Protein 2GD5 (pdb70)

Sequence (555 aa):
PKELVNEWSLKIRKERVVDRQIRDIQREEEKVKRSVKDAAKKGQKDVCIVLAKEIRSRKAVSKLYASKAHNSVLGKNQLAVLRVAGSLQKSTEVKAQSLVKIPEIQATRELSKEKAGIIEAEEIDRILFEIGAAEKPPKELVNEWSLKIRKERVVDRQIRDIQREEEKVKRSVKDAAKKGQKDVCIVLAKEIRSRKAVSKLYASKAHNSVLGKNQLAVLRVAGSLQKSTEVKAQSLVKIPEIQATRELSKEKAGIIAEEIDRILFEITAGALGKAPKELVNEWSLKIRKERVVDRQIRDIQREEEKVKRSVKDAAKKGQKDVCIVLAKEIRSRKAVSKLYASKAHNSVLGKNQLAVLGSLQKSTEVKAQSLVKIPEIQATRELSKEKAGIIAEEIDRILFEITAGAGAAEKPPKELVNEWSLKIRKERVVDRQIRDIQREEEKVKRSVKDAAKKGQKDVCIVLAKEIRSRKAVSKLYASKAHNSVLGKNQLAVLRVAGSLQKSTEVKAQSLVKIPEIQATRELSKEKAGIIEEEEAEEIDRILFEITAGALGKAP

Foldseek 3Di:
DPCVLVVVLVVLVVVVVLVVVLVVLVVVVVVLVVVLVVCVVVPVPVSNVVSVVCCVSVVVNVVSVVLNVLVQLNLVVQVVVPVQQNAGAQDPRVVVCSNCPPPPPNVVCVSQPVPSPNPPPCVVVRSVHVD/DVDDDDFVCVLVVVLVVLVVVVVLVVVLVVLVVVVVVLVVVLVVCVVVPVPVRNVVSVVCVVSVVVNVVSVVLNVLVQLNCVVQVVVCVQQRAGEEDPRVVVCSNCDDPDVSVVCVSCVPVSHHVVDDVQSRCCRRVVRPSHHD/DVVLLVVVLVVLVVVVVLVVVLVVLVVVVVVLVVQLVVCVVVVVVVSNVVSVVCVVSVVLNVLSVVLVVLVQLNCVVQVVVPVAAAAPVRVVNCSNCPNVSCVPVVVVCVVPRHHVVCVVVVVVVSPPNPD/DCVDDFPVRLLVVVLVVLVVVVVLVVVLVVLVVVVVVLVVVLVVCVVVVVVVSNVVSVVCVVSVVVNVVSVLLVVLVQLNLVVQVVVCVQQRQGEADPRVVVCVNLVDDPCVVVCVSVVVPSHNHDVPVVCCVLCRCCSHVVNPGHDVD

Radius of gyration: 33.54 Å; Cα contacts (8 Å, |Δi|>4): 503; chains: 4; bounding box: 44×99×105 Å

GO terms:
  GO:0005770 late endosome (C, IDA)
  GO:0036258 multivesicular body assembly (P, TAS)
  GO:0039702 viral budding via host ESCRT complex (P, TAS)
  GO:0000815 ESCRT III complex (C, TAS)
  GO:0016236 macroautophagy (P, TAS)
  GO:0097352 autophagosome maturation (P, TAS)
  GO:0071985 multivesicular body sorting pathway (P, TAS)
  GO:2000641 regulation of early endosome to late endosome transport (P, IMP)
  GO:0061763 multivesicular body-lysosome fusion (P, IMP)
  GO:0061952 midbody abscission (P, IMP)
  GO:0005515 protein binding (F, IPI)
  GO:0090148 membrane fission (P, IDA)
  GO:0180020 membrane bending activity (F, IDA)
  GO:0005829 cytosol (C, TAS)
  GO:0140678 molecular function inhibitor activity (F, EXP)
  GO:1904930 amphisome membrane (C, IDA)
  GO:0001778 plasma membrane repair (P, IDA)
  GO:0032585 multivesicular body membrane (C, IDA)
  GO:0000421 autophagosome membrane (C, IDA)
  GO:0000776 kinetochore (C, IDA)

Secondary structure (DSSP, 8-state):
---HHHHHHHHHHH--HHHHHHHHHHHHHHHHHHHHHHHHHTT-HHHHHHHHH--HHHHHHHHHHHHHH-------HHHHHHHHTSS----S------STTSSS-----HHHH---SS-----TTTTT---/----PPPTTHHHHHHHHHHH--HHHHHHHHHHHHHHHHHHHHHHHHHTT-HHHHHHHHH--HHHHHHHHHHHHHH-------HHHHHHHHSSS----S-----TT--SSSSTT--HHHH---S-----HHHHHHHHHTSSS---/-HHHHHHHHHHHHH--HHHHHHHHHHHHHHHHHHHHHHHHHTT-HHHHHHHHH--HHHHHHHHHHHHHH-------HHHH--------TT-----STTSHHHH---HHHH---S-----HHHHHHTT-S--/---PPPHHHHHHHHHHHHHH--HHHHHHHHHHHHHHHHHHHHHHHHHTT-HHHHHHHHH--HHHHHHHHHHHHHH-------HHHHHHHHT------S-----TTTSSTGGG---HHHH---SS----S---HHHHHHHHHTTSSS---

Nearest PDB structures (foldseek):
  2gd5-assembly1_B  TM=1.005E+00  e=2.884E-17  Homo sapiens
  3frv-assembly1_A  TM=1.005E+00  e=1.207E-13  Homo sapiens
  2gd5-assembly2_D  TM=9.546E-01  e=5.334E-14  Homo sapiens
  8e00-assembly1_A  TM=4.543E-01  e=8.362E-01  Saccharomyces cerevisiae
  3fd9-assembly1_C  TM=2.539E-01  e=1.187E+00  Pseudomonas aeruginosa UCBPP-PA14

Solvent-accessible surface area: 34934 Å² total

InterPro domains:
  IPR005024 Snf7 family [PF03357] (18-187)
  IPR005024 Snf7 family [PTHR10476] (8-222)

B-factor: mean 59.67, std 14.48, range [20.0, 99.99]

Structure (mmCIF, N/CA/C/O backbone):
data_2GD5
#
_entry.id   2GD5
#
_cell.length_a   33.580
_cell.length_b   72.570
_cell.length_c   89.230
_cell.angle_alpha   68.68
_cell.angle_beta   83.61
_cell.angle_gamma   76.70
#
_symmetry.space_group_name_H-M   'P 1'
#
loop_
_atom_site.group_PDB
_atom_site.id
_atom_site.type_symbol
_atom_site.label_atom_id
_atom_site.label_alt_id
_atom_site.label_comp_id
_atom_site.label_asym_id
_atom_site.label_entity_id
_atom_site.label_seq_id
_atom_site.pdbx_PDB_ins_code
_atom_site.Cartn_x
_atom_site.Cartn_y
_atom_site.Cartn_z
_atom_site.occupancy
_atom_site.B_iso_or_equiv
_atom_site.auth_seq_id
_atom_site.auth_comp_id
_atom_site.auth_asym_id
_atom_site.auth_atom_id
_atom_site.pdbx_PDB_model_num
ATOM 1 N N . PRO A 1 8 ? 24.558 13.269 48.834 1.00 64.19 12 PRO A N 1
ATOM 2 C CA . PRO A 1 8 ? 24.292 11.961 49.460 1.00 64.51 12 PRO A CA 1
ATOM 3 C C . PRO A 1 8 ? 22.958 11.938 50.223 1.00 64.56 12 PRO A C 1
ATOM 4 O O . PRO A 1 8 ? 21.906 12.191 49.629 1.00 64.51 12 PRO A O 1
ATOM 8 N N . LYS A 1 9 ? 23.019 11.610 51.514 1.00 64.56 13 LYS A N 1
ATOM 9 C CA . LYS A 1 9 ? 21.888 11.720 52.434 1.00 64.63 13 LYS A CA 1
ATOM 10 C C . LYS A 1 9 ? 22.303 12.740 53.507 1.00 65.11 13 LYS A C 1
ATOM 11 O O . LYS A 1 9 ? 22.122 12.533 54.727 1.00 64.53 13 LYS A O 1
ATOM 17 N N . GLU A 1 10 ? 22.892 13.835 53.005 1.00 65.29 14 GLU A N 1
ATOM 18 C CA . GLU A 1 10 ? 23.306 14.997 53.794 1.00 65.29 14 GLU A CA 1
ATOM 19 C C . GLU A 1 10 ? 22.371 16.174 53.540 1.00 64.37 14 GLU A C 1
ATOM 20 O O . GLU A 1 10 ? 22.729 17.325 53.785 1.00 64.48 14 GLU A O 1
ATOM 26 N N . LEU A 1 11 ? 21.192 15.877 53.000 1.00 62.92 15 LEU A N 1
ATOM 27 C CA . LEU A 1 11 ? 20.068 16.794 52.979 1.00 61.39 15 LEU A CA 1
ATOM 28 C C . LEU A 1 11 ? 19.876 17.353 54.370 1.00 60.33 15 LEU A C 1
ATOM 29 O O . LEU A 1 11 ? 19.674 18.551 54.570 1.00 59.95 15 LEU A O 1
ATOM 34 N N . VAL A 1 12 ? 19.924 16.451 55.336 1.00 59.45 16 VAL A N 1
ATOM 35 C CA . VAL A 1 12 ? 19.888 16.818 56.735 1.00 58.05 16 VAL A CA 1
ATOM 36 C C . VAL A 1 12 ? 20.824 17.989 57.015 1.00 58.14 16 VAL A C 1
ATOM 37 O O . VAL A 1 12 ? 20.365 19.043 57.430 1.00 58.58 16 VAL A O 1
ATOM 41 N N . ASN A 1 13 ? 22.117 17.842 56.751 1.00 58.15 17 ASN A N 1
ATOM 42 C CA . ASN A 1 13 ? 23.030 18.931 57.064 1.00 58.66 17 ASN A CA 1
ATOM 43 C C . ASN A 1 13 ? 22.653 20.249 56.397 1.00 58.55 17 ASN A C 1
ATOM 44 O O . ASN A 1 13 ? 22.853 21.299 56.987 1.00 59.28 17 ASN A O 1
ATOM 49 N N . GLU A 1 14 ? 22.087 20.198 55.193 1.00 57.73 18 GLU A N 1
ATOM 50 C CA . GLU A 1 14 ? 21.599 21.401 54.517 1.00 57.15 18 GLU A CA 1
ATOM 51 C C . GLU A 1 14 ? 20.376 21.978 55.257 1.00 55.89 18 GLU A C 1
ATOM 52 O O . GLU A 1 14 ? 20.343 23.182 55.585 1.00 56.08 18 GLU A O 1
ATOM 58 N N . TRP A 1 15 ? 19.388 21.128 55.546 1.00 53.90 19 TRP A N 1
ATOM 59 C CA . TRP A 1 15 ? 18.201 21.585 56.262 1.00 51.75 19 TRP A CA 1
ATOM 60 C C . TRP A 1 15 ? 18.530 22.098 57.658 1.00 50.09 19 TRP A C 1
ATOM 61 O O . TRP A 1 15 ? 17.918 23.039 58.130 1.00 50.33 19 TRP A O 1
ATOM 72 N N . SER A 1 16 ? 19.492 21.495 58.327 1.00 48.01 20 SER A N 1
ATOM 73 C CA . SER A 1 16 ? 19.883 22.037 59.602 1.00 46.82 20 SER A CA 1
ATOM 74 C C . SER A 1 16 ? 20.277 23.479 59.398 1.00 45.69 20 SER A C 1
ATOM 75 O O . SER A 1 16 ? 19.758 24.363 60.051 1.00 45.42 20 SER A O 1
ATOM 78 N N . LEU A 1 17 ? 21.174 23.701 58.451 1.00 44.85 21 LEU A N 1
ATOM 79 C CA . LEU A 1 17 ? 21.720 25.010 58.187 1.00 43.95 21 LEU A CA 1
ATOM 80 C C . LEU A 1 17 ? 20.644 26.023 57.872 1.00 42.73 21 LEU A C 1
ATOM 81 O O . LEU A 1 17 ? 20.731 27.168 58.300 1.00 42.42 21 LEU A O 1
ATOM 86 N N . LYS A 1 18 ? 19.642 25.619 57.102 1.00 41.24 22 LYS A N 1
ATOM 87 C CA . LYS A 1 18 ? 18.587 26.548 56.759 1.00 40.02 22 LYS A CA 1
ATOM 88 C C . LYS A 1 18 ? 17.818 26.868 58.043 1.00 39.37 22 LYS A C 1
ATOM 89 O O . LYS A 1 18 ? 17.722 28.021 58.446 1.00 38.02 22 LYS A O 1
ATOM 95 N N . ILE A 1 19 ? 17.313 25.837 58.706 1.00 39.65 23 ILE A N 1
ATOM 96 C CA . ILE A 1 19 ? 16.607 26.022 59.965 1.00 40.60 23 ILE A CA 1
ATOM 97 C C . ILE A 1 19 ? 17.411 26.930 60.873 1.00 42.16 23 ILE A C 1
ATOM 98 O O . ILE A 1 19 ? 16.877 27.938 61.375 1.00 43.39 23 ILE A O 1
ATOM 103 N N . ARG A 1 20 ? 18.684 26.590 61.072 1.00 42.69 24 ARG A N 1
ATOM 104 C CA . ARG A 1 20 ? 19.561 27.379 61.902 1.00 44.16 24 ARG A CA 1
ATOM 105 C C . ARG A 1 20 ? 19.620 28.789 61.348 1.00 44.74 24 ARG A C 1
ATOM 106 O O . ARG A 1 20 ? 19.738 29.740 62.115 1.00 45.25 24 ARG A O 1
ATOM 114 N N . LYS A 1 21 ? 19.525 28.934 60.019 1.00 45.91 25 LYS A N 1
ATOM 115 C CA . LYS A 1 21 ? 19.551 30.258 59.392 1.00 46.32 25 LYS A CA 1
ATOM 116 C C . LYS A 1 21 ? 18.306 31.013 59.800 1.00 45.72 25 LYS A C 1
ATOM 117 O O . LYS A 1 21 ? 18.410 32.122 60.315 1.00 45.42 25 LYS A O 1
ATOM 123 N N . GLU A 1 22 ? 17.142 30.399 59.602 1.00 45.37 26 GLU A N 1
ATOM 124 C CA . GLU A 1 22 ? 15.891 31.025 59.992 1.00 45.80 26 GLU A CA 1
ATOM 125 C C . GLU A 1 22 ? 15.872 31.395 61.472 1.00 45.59 26 GLU A C 1
ATOM 126 O O . GLU A 1 22 ? 15.250 32.401 61.864 1.00 46.37 26 GLU A O 1
ATOM 140 N N . ARG A 1 24 ? 18.501 32.466 63.176 1.00 42.36 28 ARG A N 1
ATOM 141 C CA . ARG A 1 24 ? 19.214 33.741 63.307 1.00 42.26 28 ARG A CA 1
ATOM 142 C C . ARG A 1 24 ? 18.267 34.881 62.984 1.00 39.70 28 ARG A C 1
ATOM 143 O O . ARG A 1 24 ? 18.300 35.895 63.635 1.00 39.51 28 ARG A O 1
ATOM 151 N N . VAL A 1 25 ? 17.421 34.719 61.983 1.00 37.64 29 VAL A N 1
ATOM 152 C CA . VAL A 1 25 ? 16.541 35.790 61.605 1.00 36.90 29 VAL A CA 1
ATOM 153 C C . VAL A 1 25 ? 15.627 36.072 62.791 1.00 36.56 29 VAL A C 1
ATOM 154 O O . VAL A 1 25 ? 15.554 37.207 63.266 1.00 35.32 29 VAL A O 1
ATOM 158 N N . VAL A 1 26 ? 14.940 35.046 63.314 1.00 20.00 30 VAL A N 1
ATOM 159 C CA . VAL A 1 26 ? 14.075 35.178 64.480 1.00 20.00 30 VAL A CA 1
ATOM 160 C C . VAL A 1 26 ? 14.793 35.890 65.621 1.00 20.00 30 VAL A C 1
ATOM 161 O O . VAL A 1 26 ? 14.222 36.817 66.204 1.00 38.20 30 VAL A O 1
ATOM 165 N N . ASP A 1 27 ? 16.006 35.478 65.963 1.00 39.77 31 ASP A N 1
ATOM 166 C CA . ASP A 1 27 ? 16.774 36.229 66.950 1.00 41.50 31 ASP A CA 1
ATOM 167 C C . ASP A 1 27 ? 16.834 37.663 66.562 1.00 41.42 31 ASP A C 1
ATOM 168 O O . ASP A 1 27 ? 16.451 38.485 67.344 1.00 41.22 31 ASP A O 1
ATOM 173 N N . ARG A 1 28 ? 17.272 37.979 65.352 1.00 43.21 32 ARG A N 1
ATOM 174 C CA . ARG A 1 28 ? 17.316 39.391 64.947 1.00 45.70 32 ARG A CA 1
ATOM 175 C C . ARG A 1 28 ? 15.948 40.095 65.118 1.00 45.58 32 ARG A C 1
ATOM 176 O O . ARG A 1 28 ? 15.874 41.161 65.755 1.00 45.86 32 ARG A O 1
ATOM 184 N N . GLN A 1 29 ? 14.878 39.502 64.587 1.00 44.82 33 GLN A N 1
ATOM 185 C CA . GLN A 1 29 ? 13.561 40.114 64.708 1.00 44.52 33 GLN A CA 1
ATOM 186 C C . GLN A 1 29 ? 13.300 40.430 66.144 1.00 44.52 33 GLN A C 1
ATOM 187 O O . GLN A 1 29 ? 12.976 41.576 66.452 1.00 45.43 33 GLN A O 1
ATOM 193 N N . ILE A 1 30 ? 13.489 39.455 67.034 1.00 44.26 34 ILE A N 1
ATOM 194 C CA . ILE A 1 30 ? 13.190 39.699 68.442 1.00 44.90 34 ILE A CA 1
ATOM 195 C C . ILE A 1 30 ? 14.113 40.751 69.012 1.00 45.85 34 ILE A C 1
ATOM 196 O O . ILE A 1 30 ? 13.691 41.541 69.810 1.00 46.27 34 ILE A O 1
ATOM 201 N N . ARG A 1 31 ? 15.369 40.798 68.592 1.00 48.13 35 ARG A N 1
ATOM 202 C CA . ARG A 1 31 ? 16.296 41.809 69.147 1.00 49.78 35 ARG A CA 1
ATOM 203 C C . ARG A 1 31 ? 15.864 43.226 68.764 1.00 49.19 35 ARG A C 1
ATOM 204 O O . ARG A 1 31 ? 16.026 44.162 69.555 1.00 49.02 35 ARG A O 1
ATOM 212 N N . ASP A 1 32 ? 15.298 43.362 67.566 1.00 48.58 36 ASP A N 1
ATOM 213 C CA . ASP A 1 32 ? 14.804 44.635 67.110 1.00 48.56 36 ASP A CA 1
ATOM 214 C C . ASP A 1 32 ? 13.556 45.091 67.855 1.00 47.99 36 ASP A C 1
ATOM 215 O O . ASP A 1 32 ? 13.527 46.214 68.372 1.00 47.41 36 ASP A O 1
ATOM 220 N N . ILE A 1 33 ? 12.533 44.237 67.928 1.00 47.27 37 ILE A N 1
ATOM 221 C CA . ILE A 1 33 ? 11.312 44.626 68.642 1.00 47.31 37 ILE A CA 1
ATOM 222 C C . ILE A 1 33 ? 11.612 45.070 70.066 1.00 48.58 37 ILE A C 1
ATOM 223 O O . ILE A 1 33 ? 11.136 46.100 70.525 1.00 49.40 37 ILE A O 1
ATOM 228 N N . GLN A 1 34 ? 12.403 44.291 70.771 1.00 49.39 38 GLN A N 1
ATOM 229 C CA . GLN A 1 34 ? 12.749 44.639 72.115 1.00 50.75 38 GLN A CA 1
ATOM 230 C C . GLN A 1 34 ? 13.439 46.012 72.199 1.00 51.42 38 GLN A C 1
ATOM 231 O O . GLN A 1 34 ? 13.241 46.779 73.154 1.00 50.94 38 GLN A O 1
ATOM 237 N N . ARG A 1 35 ? 14.231 46.343 71.188 1.00 52.76 39 ARG A N 1
ATOM 238 C CA . ARG A 1 35 ? 14.969 47.599 71.221 1.00 54.31 39 ARG A CA 1
ATOM 239 C C . ARG A 1 35 ? 13.970 48.734 71.058 1.00 54.36 39 ARG A C 1
ATOM 240 O O . ARG A 1 35 ? 14.144 49.827 71.583 1.00 53.03 39 ARG A O 1
ATOM 248 N N . GLU A 1 36 ? 12.896 48.418 70.343 1.00 55.99 40 GLU A N 1
ATOM 249 C CA . GLU A 1 36 ? 11.803 49.335 70.106 1.00 57.30 40 GLU A CA 1
ATOM 250 C C . GLU A 1 36 ? 11.034 49.515 71.393 1.00 58.06 40 GLU A C 1
ATOM 251 O O . GLU A 1 36 ? 10.706 50.638 71.762 1.00 59.20 40 GLU A O 1
ATOM 257 N N . GLU A 1 37 ? 10.771 48.425 72.103 1.00 58.70 41 GLU A N 1
ATOM 258 C CA . GLU A 1 37 ? 10.006 48.523 73.341 1.00 59.09 41 GLU A CA 1
ATOM 259 C C . GLU A 1 37 ? 10.724 49.411 74.323 1.00 59.60 41 GLU A C 1
ATOM 260 O O . GLU A 1 37 ? 10.083 50.165 75.032 1.00 60.02 41 GLU A O 1
ATOM 266 N N . GLU A 1 38 ? 12.056 49.354 74.324 1.00 60.40 42 GLU A N 1
ATOM 267 C CA . GLU A 1 38 ? 12.877 50.267 75.128 1.00 61.48 42 GLU A CA 1
ATOM 268 C C . GLU A 1 38 ? 12.315 51.686 75.026 1.00 60.23 42 GLU A C 1
ATOM 269 O O . GLU A 1 38 ? 11.939 52.279 76.030 1.00 60.22 42 GLU A O 1
ATOM 275 N N . LYS A 1 39 ? 12.222 52.182 73.794 1.00 59.39 43 LYS A N 1
ATOM 276 C CA . LYS A 1 39 ? 11.879 53.566 73.469 1.00 58.41 43 LYS A CA 1
ATOM 277 C C . LYS A 1 39 ? 10.439 53.890 73.807 1.00 57.23 43 LYS A C 1
ATOM 278 O O . LYS A 1 39 ? 10.138 54.882 74.480 1.00 56.43 43 LYS A O 1
ATOM 284 N N . VAL A 1 40 ? 9.546 53.041 73.322 1.00 56.22 44 VAL A N 1
ATOM 285 C CA . VAL A 1 40 ? 8.131 53.183 73.609 1.00 55.45 44 VAL A CA 1
ATOM 286 C C . VAL A 1 40 ? 7.898 53.331 75.095 1.00 55.18 44 VAL A C 1
ATOM 287 O O . VAL A 1 40 ? 7.144 54.182 75.502 1.00 54.91 44 VAL A O 1
ATOM 291 N N . LYS A 1 41 ? 8.565 52.512 75.902 1.00 55.78 45 LYS A N 1
ATOM 292 C CA . LYS A 1 41 ? 8.476 52.604 77.372 1.00 55.80 45 LYS A CA 1
ATOM 293 C C . LYS A 1 41 ? 8.828 53.991 77.939 1.00 55.66 45 LYS A C 1
ATOM 294 O O . LYS A 1 41 ? 8.188 54.440 78.899 1.00 55.52 45 LYS A O 1
ATOM 300 N N . ARG A 1 42 ? 9.813 54.668 77.319 1.00 55.67 46 ARG A N 1
ATOM 301 C CA . ARG A 1 42 ? 10.218 56.043 77.692 1.00 55.54 46 ARG A CA 1
ATOM 302 C C . ARG A 1 42 ? 9.160 57.022 77.255 1.00 53.99 46 ARG A C 1
ATOM 303 O O . ARG A 1 42 ? 8.832 57.946 77.973 1.00 54.01 46 ARG A O 1
ATOM 311 N N . SER A 1 43 ? 8.632 56.819 76.059 1.00 52.82 47 SER A N 1
ATOM 312 C CA . SER A 1 43 ? 7.544 57.653 75.584 1.00 52.28 47 SER A CA 1
ATOM 313 C C . SER A 1 43 ? 6.359 57.619 76.558 1.00 51.41 47 SER A C 1
ATOM 314 O O . SER A 1 43 ? 5.790 58.670 76.904 1.00 50.82 47 SER A O 1
ATOM 317 N N . VAL A 1 44 ? 6.011 56.409 76.990 1.00 50.50 48 VAL A N 1
ATOM 318 C CA . VAL A 1 44 ? 4.917 56.186 77.912 1.00 50.13 48 VAL A CA 1
ATOM 319 C C . VAL A 1 44 ? 5.158 56.918 79.225 1.00 50.43 48 VAL A C 1
ATOM 320 O O . VAL A 1 44 ? 4.206 57.432 79.851 1.00 49.53 48 VAL A O 1
ATOM 324 N N . LYS A 1 45 ? 6.428 56.988 79.624 1.00 50.49 49 LYS A N 1
ATOM 325 C CA . LYS A 1 45 ? 6.769 57.691 80.845 1.00 51.03 49 LYS A CA 1
ATOM 326 C C . LYS A 1 45 ? 6.544 59.185 80.711 1.00 51.76 49 LYS A C 1
ATOM 327 O O . LYS A 1 45 ? 5.829 59.773 81.519 1.00 52.15 49 LYS A O 1
ATOM 333 N N . ASP A 1 46 ? 7.134 59.794 79.682 1.00 52.61 50 ASP A N 1
ATOM 334 C CA . ASP A 1 46 ? 6.952 61.222 79.416 1.00 52.91 50 ASP A CA 1
ATOM 335 C C . ASP A 1 46 ? 5.498 61.545 79.279 1.00 51.91 50 ASP A C 1
ATOM 336 O O . ASP A 1 46 ? 5.014 62.448 79.952 1.00 51.84 50 ASP A O 1
ATOM 341 N N . ALA A 1 47 ? 4.804 60.810 78.409 1.00 51.03 51 ALA A N 1
ATOM 342 C CA . ALA A 1 47 ? 3.383 61.056 78.164 1.00 50.92 51 ALA A CA 1
ATOM 343 C C . ALA A 1 47 ? 2.609 61.059 79.459 1.00 50.65 51 ALA A C 1
ATOM 344 O O . ALA A 1 47 ? 1.792 61.953 79.684 1.00 50.91 51 ALA A O 1
ATOM 346 N N . ALA A 1 48 ? 2.875 60.079 80.319 1.00 50.17 52 ALA A N 1
ATOM 347 C CA . ALA A 1 48 ? 2.277 60.081 81.649 1.00 49.93 52 ALA A CA 1
ATOM 348 C C . ALA A 1 48 ? 2.620 61.308 82.501 1.00 50.01 52 ALA A C 1
ATOM 349 O O . ALA A 1 48 ? 1.732 61.901 83.122 1.00 50.09 52 ALA A O 1
ATOM 351 N N . LYS A 1 49 ? 3.886 61.706 82.529 1.00 50.21 53 LYS A N 1
ATOM 352 C CA . LYS A 1 49 ? 4.261 62.892 83.298 1.00 51.06 53 LYS A CA 1
ATOM 353 C C . LYS A 1 49 ? 3.567 64.132 82.813 1.00 50.62 53 LYS A C 1
ATOM 354 O O . LYS A 1 49 ? 3.193 64.960 83.619 1.00 50.93 53 LYS A O 1
ATOM 360 N N . LYS A 1 50 ? 3.384 64.262 81.502 1.00 50.51 54 LYS A N 1
ATOM 361 C CA . LYS A 1 50 ? 2.743 65.463 80.971 1.00 50.03 54 LYS A CA 1
ATOM 362 C C . LYS A 1 50 ? 1.240 65.291 80.978 1.00 49.63 54 LYS A C 1
ATOM 363 O O . LYS A 1 50 ? 0.512 66.132 80.464 1.00 50.06 54 LYS A O 1
ATOM 369 N N . GLY A 1 51 ? 0.788 64.184 81.550 1.00 48.84 55 GLY A N 1
ATOM 370 C CA . GLY A 1 51 ? -0.630 63.951 81.757 1.00 48.20 55 GLY A CA 1
ATOM 371 C C . GLY A 1 51 ? -1.453 63.555 80.545 1.00 48.00 55 GLY A C 1
ATOM 372 O O . GLY A 1 51 ? -2.691 63.519 80.637 1.00 48.25 55 GLY A O 1
ATOM 373 N N . GLN A 1 52 ? -0.792 63.263 79.418 1.00 46.96 56 GLN A N 1
ATOM 374 C CA . GLN A 1 52 ? -1.499 62.922 78.180 1.00 46.21 56 GLN A CA 1
ATOM 375 C C . GLN A 1 52 ? -2.047 61.504 78.272 1.00 45.85 56 GLN A C 1
ATOM 376 O O . GLN A 1 52 ? -1.426 60.554 77.799 1.00 46.62 56 GLN A O 1
ATOM 382 N N . LYS A 1 53 ? -3.217 61.344 78.862 1.00 45.06 57 LYS A N 1
ATOM 383 C CA . LYS A 1 53 ? -3.764 60.013 79.050 1.00 44.95 57 LYS A CA 1
ATOM 384 C C . LYS A 1 53 ? -3.802 59.219 77.758 1.00 44.34 57 LYS A C 1
ATOM 385 O O . LYS A 1 53 ? -3.401 58.074 77.718 1.00 44.44 57 LYS A O 1
ATOM 391 N N . ASP A 1 54 ? -4.276 59.847 76.694 1.00 44.53 58 ASP A N 1
ATOM 392 C CA . ASP A 1 54 ? -4.517 59.161 75.425 1.00 43.81 58 ASP A CA 1
ATOM 393 C C . ASP A 1 54 ? -3.280 58.682 74.692 1.00 42.69 58 ASP A C 1
ATOM 394 O O . ASP A 1 54 ? -3.318 57.620 74.057 1.00 42.87 58 ASP A O 1
ATOM 399 N N . VAL A 1 55 ? -2.200 59.452 74.775 1.00 40.79 59 VAL A N 1
ATOM 400 C CA . VAL A 1 55 ? -0.942 59.003 74.230 1.00 39.71 59 VAL A CA 1
ATOM 401 C C . VAL A 1 55 ? -0.534 57.776 74.990 1.00 38.61 59 VAL A C 1
ATOM 402 O O . VAL A 1 55 ? -0.044 56.834 74.417 1.00 38.58 59 VAL A O 1
ATOM 406 N N . CYS A 1 56 ? -0.763 57.764 76.287 1.00 37.90 60 CYS A N 1
ATOM 407 C CA . CYS A 1 56 ? -0.367 56.596 77.054 1.00 37.54 60 CYS A CA 1
ATOM 408 C C . CYS A 1 56 ? -1.135 55.381 76.574 1.00 37.47 60 CYS A C 1
ATOM 409 O O . CYS A 1 56 ? -0.517 54.406 76.132 1.00 38.54 60 CYS A O 1
ATOM 412 N N . ILE A 1 57 ? -2.468 55.437 76.626 1.00 37.07 61 ILE A N 1
ATOM 413 C CA . ILE A 1 57 ? -3.297 54.291 76.282 1.00 36.70 61 ILE A CA 1
ATOM 414 C C . ILE A 1 57 ? -2.845 53.708 74.958 1.00 37.21 61 ILE A C 1
ATOM 415 O O . ILE A 1 57 ? -2.529 52.516 74.869 1.00 37.17 61 ILE A O 1
ATOM 420 N N . VAL A 1 58 ? -2.753 54.560 73.940 1.00 37.59 62 VAL A N 1
ATOM 421 C CA . VAL A 1 58 ? -2.269 54.110 72.638 1.00 37.20 62 VAL A CA 1
ATOM 422 C C . VAL A 1 58 ? -0.948 53.409 72.802 1.00 36.31 62 VAL A C 1
ATOM 423 O O . VAL A 1 58 ? -0.908 52.212 72.594 1.00 37.75 62 VAL A O 1
ATOM 427 N N . LEU A 1 59 ? 0.109 54.101 73.218 1.00 35.25 63 LEU A N 1
ATOM 428 C CA . LEU A 1 59 ? 1.413 53.440 73.399 1.00 34.65 63 LEU A CA 1
ATOM 429 C C . LEU A 1 59 ? 1.277 52.121 74.153 1.00 35.59 63 LEU A C 1
ATOM 430 O O . LEU A 1 59 ? 1.742 51.070 73.692 1.00 34.63 63 LEU A O 1
ATOM 435 N N . ALA A 1 60 ? 0.612 52.142 75.298 1.00 36.58 64 ALA A N 1
ATOM 436 C CA . ALA A 1 60 ? 0.474 50.888 76.005 1.00 38.36 64 ALA A CA 1
ATOM 437 C C . ALA A 1 60 ? 0.107 49.822 74.996 1.00 39.86 64 ALA A C 1
ATOM 438 O O . ALA A 1 60 ? 0.768 48.802 74.935 1.00 41.19 64 ALA A O 1
ATOM 440 N N . LYS A 1 61 ? -0.917 50.070 74.175 1.00 41.14 65 LYS A N 1
ATOM 441 C CA . LYS A 1 61 ? -1.370 49.075 73.209 1.00 41.59 65 LYS A CA 1
ATOM 442 C C . LYS A 1 61 ? -0.220 48.687 72.312 1.00 41.83 65 LYS A C 1
ATOM 443 O O . LYS A 1 61 ? -0.042 47.520 71.964 1.00 41.79 65 LYS A O 1
ATOM 449 N N . GLU A 1 62 ? 0.587 49.663 71.962 1.00 42.01 66 GLU A N 1
ATOM 450 C CA . GLU A 1 62 ? 1.761 49.383 71.177 1.00 44.03 66 GLU A CA 1
ATOM 451 C C . GLU A 1 62 ? 2.590 48.276 71.849 1.00 44.08 66 GLU A C 1
ATOM 452 O O . GLU A 1 62 ? 3.042 47.339 71.201 1.00 43.86 66 GLU A O 1
ATOM 466 N N . ILE A 1 64 ? 1.581 45.984 74.287 1.00 45.23 68 ILE A N 1
ATOM 467 C CA . ILE A 1 64 ? 0.957 44.651 74.207 1.00 47.53 68 ILE A CA 1
ATOM 468 C C . ILE A 1 64 ? 1.286 44.028 72.835 1.00 48.10 68 ILE A C 1
ATOM 469 O O . ILE A 1 64 ? 1.725 42.888 72.741 1.00 48.09 68 ILE A O 1
ATOM 474 N N . ARG A 1 65 ? 1.086 44.807 71.775 1.00 49.10 69 ARG A N 1
ATOM 475 C CA . ARG A 1 65 ? 1.332 44.328 70.438 1.00 49.79 69 ARG A CA 1
ATOM 476 C C . ARG A 1 65 ? 2.772 43.873 70.360 1.00 48.52 69 ARG A C 1
ATOM 477 O O . ARG A 1 65 ? 3.039 42.811 69.832 1.00 48.92 69 ARG A O 1
ATOM 485 N N . SER A 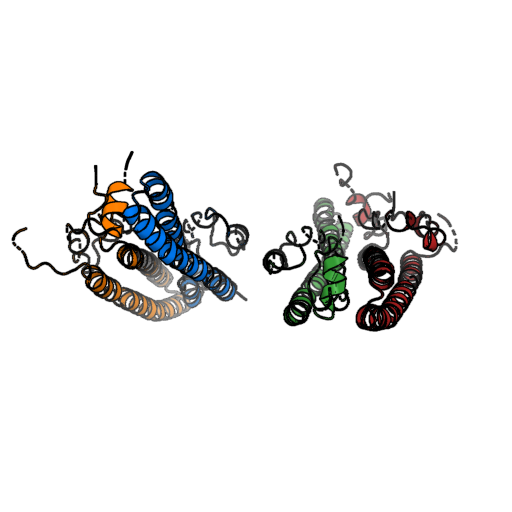1 66 ? 3.694 44.662 70.887 1.00 47.14 70 SER A N 1
ATOM 486 C CA . SER A 1 66 ? 5.075 44.237 70.950 1.00 47.21 70 SER A CA 1
ATOM 487 C C . SER A 1 66 ? 5.227 42.853 71.597 1.00 47.34 70 SER A C 1
ATOM 488 O O . SER A 1 66 ? 5.707 41.899 70.954 1.00 46.81 70 SER A O 1
ATOM 491 N N . ARG A 1 67 ? 4.824 42.749 72.870 1.00 46.75 71 ARG A N 1
ATOM 492 C CA . ARG A 1 67 ? 5.004 41.516 73.620 1.00 46.08 71 ARG A CA 1
ATOM 493 C C . ARG A 1 67 ? 4.419 40.338 72.862 1.00 44.69 71 ARG A C 1
ATOM 494 O O . ARG A 1 67 ? 5.125 39.341 72.618 1.00 44.71 71 ARG A O 1
ATOM 502 N N . LYS A 1 68 ? 3.166 40.462 72.438 1.00 42.42 72 LYS A N 1
ATOM 503 C CA . LYS A 1 68 ? 2.596 39.401 71.655 1.00 42.01 72 LYS A CA 1
ATOM 504 C C . LYS A 1 68 ? 3.461 39.060 70.450 1.00 41.83 72 LYS A C 1
ATOM 505 O O . LYS A 1 68 ? 3.615 37.908 70.122 1.00 41.87 72 LYS A O 1
ATOM 511 N N . ALA A 1 69 ? 4.051 40.051 69.804 1.00 42.01 73 ALA A N 1
ATOM 512 C CA . ALA A 1 69 ? 4.839 39.761 68.617 1.00 42.11 73 ALA A CA 1
ATOM 513 C C . ALA A 1 69 ? 6.056 38.924 68.980 1.00 42.68 73 ALA A C 1
ATOM 514 O O . ALA A 1 69 ? 6.400 37.944 68.280 1.00 42.93 73 ALA A O 1
ATOM 516 N N . VAL A 1 70 ? 6.708 39.305 70.074 1.00 42.37 74 VAL A N 1
ATOM 517 C CA . VAL A 1 70 ? 7.916 38.642 70.449 1.00 42.27 74 VAL A CA 1
ATOM 518 C C . VAL A 1 70 ? 7.561 37.215 70.801 1.00 44.44 74 VAL A C 1
ATOM 519 O O . VAL A 1 70 ? 8.256 36.298 70.387 1.00 45.70 74 VAL A O 1
ATOM 523 N N . SER A 1 71 ? 6.474 37.041 71.554 1.00 45.19 75 SER A N 1
ATOM 524 C CA . SER A 1 71 ? 6.044 35.745 72.047 1.00 45.51 75 SER A CA 1
ATOM 525 C C . SER A 1 71 ? 5.899 34.819 70.864 1.00 45.49 75 SER A C 1
ATOM 526 O O . SER A 1 71 ? 6.653 33.856 70.728 1.00 46.38 75 SER A O 1
ATOM 529 N N . LYS A 1 72 ? 4.970 35.124 69.973 1.00 45.44 76 LYS A N 1
ATOM 530 C CA . LYS A 1 72 ? 4.892 34.385 68.723 1.00 46.06 76 LYS A CA 1
ATOM 531 C C . LYS A 1 72 ? 6.277 34.119 68.065 1.00 45.30 76 LYS A C 1
ATOM 532 O O . LYS A 1 72 ? 6.482 33.034 67.505 1.00 45.85 76 LYS A O 1
ATOM 538 N N . LEU A 1 73 ? 7.223 35.062 68.135 1.00 42.85 77 LEU A N 1
ATOM 539 C CA . LEU A 1 73 ? 8.575 34.732 67.640 1.00 41.08 77 LEU A CA 1
ATOM 540 C C . LEU A 1 73 ? 9.236 33.561 68.392 1.00 41.04 77 LEU A C 1
ATOM 541 O O . LEU A 1 73 ? 9.578 32.527 67.785 1.00 41.23 77 LEU A O 1
ATOM 546 N N . TYR A 1 74 ? 9.384 33.698 69.704 1.00 39.99 78 TYR A N 1
ATOM 547 C CA . TYR A 1 74 ? 9.935 32.622 70.482 1.00 38.72 78 TYR A CA 1
ATOM 548 C C . TYR A 1 74 ? 9.154 31.367 70.221 1.00 41.43 78 TYR A C 1
ATOM 549 O O . TYR A 1 74 ? 9.751 30.299 70.114 1.00 43.23 78 TYR A O 1
ATOM 558 N N . ALA A 1 75 ? 7.828 31.450 70.092 1.00 43.19 79 ALA A N 1
ATOM 559 C CA . ALA A 1 75 ? 7.111 30.226 69.721 1.00 44.14 79 ALA A CA 1
ATOM 560 C C . ALA A 1 75 ? 7.872 29.591 68.532 1.00 44.82 79 ALA A C 1
ATOM 561 O O . ALA A 1 75 ? 8.378 28.478 68.633 1.00 45.25 79 ALA A O 1
ATOM 563 N N . SER A 1 76 ? 7.998 30.342 67.441 1.00 45.18 80 SER A N 1
ATOM 564 C CA . SER A 1 76 ? 8.693 29.900 66.260 1.00 45.38 80 SER A CA 1
ATOM 565 C C . SER A 1 76 ? 10.074 29.329 66.577 1.00 46.04 80 SER A C 1
ATOM 566 O O . SER A 1 76 ? 10.422 28.237 66.111 1.00 45.48 80 SER A O 1
ATOM 569 N N . LYS A 1 77 ? 10.868 30.046 67.367 1.00 46.25 81 LYS A N 1
ATOM 570 C CA . LYS A 1 77 ? 12.214 29.569 67.605 1.00 46.82 81 LYS A CA 1
ATOM 571 C C . LYS A 1 77 ? 12.080 28.175 68.126 1.00 48.57 81 LYS A C 1
ATOM 572 O O . LYS A 1 77 ? 12.771 27.292 67.635 1.00 50.52 81 LYS A O 1
ATOM 578 N N . ALA A 1 78 ? 11.189 27.960 69.096 1.00 49.28 82 ALA A N 1
ATOM 579 C CA . ALA A 1 78 ? 10.950 26.619 69.649 1.00 49.27 82 ALA A CA 1
ATOM 580 C C . ALA A 1 78 ? 10.543 25.609 68.582 1.00 49.74 82 ALA A C 1
ATOM 581 O O . ALA A 1 78 ? 11.178 24.555 68.461 1.00 50.16 82 ALA A O 1
ATOM 583 N N . HIS A 1 79 ? 9.507 25.913 67.799 1.00 50.03 83 HIS A N 1
ATOM 584 C CA . HIS A 1 79 ? 9.114 25.005 66.724 1.00 50.95 83 HIS A CA 1
ATOM 585 C C . HIS A 1 79 ? 10.334 24.654 65.856 1.00 50.84 83 HIS A C 1
ATOM 586 O O . HIS A 1 79 ? 10.530 23.509 65.492 1.00 51.19 83 HIS A O 1
ATOM 601 N N . ASN A 1 81 ? 13.512 24.745 66.747 1.00 49.97 85 ASN A N 1
ATOM 602 C CA . ASN A 1 81 ? 14.421 23.931 67.501 1.00 49.77 85 ASN A CA 1
ATOM 603 C C . ASN A 1 81 ? 13.916 22.528 67.513 1.00 49.47 85 ASN A C 1
ATOM 604 O O . ASN A 1 81 ? 14.679 21.573 67.440 1.00 50.10 85 ASN A O 1
ATOM 609 N N . SER A 1 82 ? 12.607 22.391 67.583 1.00 48.82 86 SER A N 1
ATOM 610 C CA . SER A 1 82 ? 12.013 21.071 67.546 1.00 48.27 86 SER A CA 1
ATOM 611 C C . SER A 1 82 ? 12.484 20.379 66.263 1.00 47.66 86 SER A C 1
ATOM 612 O O . SER A 1 82 ? 12.977 19.249 66.303 1.00 48.61 86 SER A O 1
ATOM 615 N N . VAL A 1 83 ? 12.399 21.081 65.137 1.00 46.39 87 VAL A N 1
ATOM 616 C CA . VAL A 1 83 ? 12.862 20.535 63.867 1.00 44.93 87 VAL A CA 1
ATOM 617 C C . VAL A 1 83 ? 14.349 20.199 63.840 1.00 43.78 87 VAL A C 1
ATOM 618 O O . VAL A 1 83 ? 14.723 19.162 63.330 1.00 43.37 87 VAL A O 1
ATOM 622 N N . LEU A 1 84 ? 15.193 21.071 64.376 1.00 42.77 88 LEU A N 1
ATOM 623 C CA . LEU A 1 84 ? 16.609 20.796 64.413 1.00 42.29 88 LEU A CA 1
ATOM 624 C C . LEU A 1 84 ? 16.874 19.491 65.128 1.00 43.19 88 LEU A C 1
ATOM 625 O O . LEU A 1 84 ? 17.557 18.637 64.607 1.00 42.31 88 LEU A O 1
ATOM 638 N N . GLY A 1 86 ? 14.787 16.894 65.723 1.00 45.47 90 GLY A N 1
ATOM 639 C CA . GLY A 1 86 ? 14.400 15.877 64.739 1.00 44.21 90 GLY A CA 1
ATOM 640 C C . GLY A 1 86 ? 15.488 15.613 63.716 1.00 43.62 90 GLY A C 1
ATOM 641 O O . GLY A 1 86 ? 15.801 14.457 63.460 1.00 43.69 90 GLY A O 1
ATOM 650 N N . LYS A 1 88 ? 18.737 16.143 64.098 1.00 45.84 92 LYS A N 1
ATOM 651 C CA . LYS A 1 88 ? 19.724 15.431 64.883 1.00 46.97 92 LYS A CA 1
ATOM 652 C C . LYS A 1 88 ? 19.351 13.947 64.924 1.00 47.65 92 LYS A C 1
ATOM 653 O O . LYS A 1 88 ? 20.170 13.071 64.584 1.00 47.89 92 LYS A O 1
ATOM 659 N N . ASN A 1 89 ? 18.107 13.671 65.293 1.00 47.97 93 ASN A N 1
ATOM 660 C CA . ASN A 1 89 ? 17.647 12.304 65.393 1.00 49.15 93 ASN A CA 1
ATOM 661 C C . ASN A 1 89 ? 17.765 11.582 64.079 1.00 49.60 93 ASN A C 1
ATOM 662 O O . ASN A 1 89 ? 18.184 10.423 64.065 1.00 49.89 93 ASN A O 1
ATOM 667 N N . GLN A 1 90 ? 17.413 12.254 62.976 1.00 50.25 94 GLN A N 1
ATOM 668 C CA . GLN A 1 90 ? 17.515 11.614 61.661 1.00 50.31 94 GLN A CA 1
ATOM 669 C C . GLN A 1 90 ? 18.893 11.020 61.446 1.00 51.37 94 GLN A C 1
ATOM 670 O O . GLN A 1 90 ? 19.004 9.861 61.073 1.00 51.36 94 GLN A O 1
ATOM 676 N N . LEU A 1 91 ? 19.943 11.790 61.719 1.00 52.85 95 LEU A N 1
ATOM 677 C CA . LEU A 1 91 ? 21.291 11.261 61.573 1.00 54.43 95 LEU A CA 1
ATOM 678 C C . LEU A 1 91 ? 21.349 9.882 62.222 1.00 56.55 95 LEU A C 1
ATOM 679 O O . LEU A 1 91 ? 21.882 8.934 61.617 1.00 57.06 95 LEU A O 1
ATOM 684 N N . ALA A 1 92 ? 20.775 9.770 63.432 1.00 58.11 96 ALA A N 1
ATOM 685 C CA . ALA A 1 92 ? 20.807 8.516 64.208 1.00 59.16 96 ALA A CA 1
ATOM 686 C C . ALA A 1 92 ? 20.042 7.385 63.526 1.00 60.00 96 ALA A C 1
ATOM 687 O O . ALA A 1 92 ? 20.597 6.312 63.287 1.00 59.65 96 ALA A O 1
ATOM 689 N N . VAL A 1 93 ? 18.777 7.633 63.203 1.00 61.42 97 VAL A N 1
ATOM 690 C CA . VAL A 1 93 ? 17.965 6.667 62.480 1.00 63.49 97 VAL A CA 1
ATOM 691 C C . VAL A 1 93 ? 18.715 6.161 61.260 1.00 65.59 97 VAL A C 1
ATOM 692 O O . VAL A 1 93 ? 18.413 5.077 60.740 1.00 66.27 97 VAL A O 1
ATOM 696 N N . LEU A 1 94 ? 19.710 6.942 60.822 1.00 67.87 98 LEU A N 1
ATOM 697 C CA . LEU A 1 94 ? 20.610 6.550 59.718 1.00 69.50 98 LEU A CA 1
ATOM 698 C C . LEU A 1 94 ? 21.843 5.787 60.197 1.00 70.45 98 LEU A C 1
ATOM 699 O O . LEU A 1 94 ? 22.090 4.669 59.747 1.00 70.12 98 LEU A O 1
ATOM 704 N N . ARG A 1 95 ? 22.606 6.412 61.096 1.00 72.02 99 ARG A N 1
ATOM 705 C CA . ARG A 1 95 ? 23.783 5.798 61.708 1.00 74.28 99 ARG A CA 1
ATOM 706 C C . ARG A 1 95 ? 23.457 4.361 62.134 1.00 75.37 99 ARG A C 1
ATOM 707 O O . ARG A 1 95 ? 24.328 3.477 62.130 1.00 75.66 99 ARG A O 1
ATOM 715 N N . VAL A 1 96 ? 22.182 4.146 62.471 1.00 76.62 100 VAL A N 1
ATOM 716 C CA . VAL A 1 96 ? 21.630 2.824 62.792 1.00 77.15 100 VAL A CA 1
ATOM 717 C C . VAL A 1 96 ? 21.426 2.010 61.508 1.00 77.09 100 VAL A C 1
ATOM 718 O O . VAL A 1 96 ? 22.279 1.193 61.141 1.00 76.94 100 VAL A O 1
ATOM 722 N N . ALA A 1 97 ? 20.304 2.255 60.835 1.00 77.22 101 ALA A N 1
ATOM 723 C CA . ALA A 1 97 ? 19.950 1.523 59.635 1.00 77.75 101 ALA A CA 1
ATOM 724 C C . ALA A 1 97 ? 20.524 2.206 58.400 1.00 78.13 101 ALA A C 1
ATOM 725 O O . ALA A 1 97 ? 21.616 1.845 57.939 1.00 78.54 101 ALA A O 1
ATOM 727 N N . GLY A 1 98 ? 19.799 3.196 57.873 1.00 78.05 102 GLY A N 1
ATOM 728 C CA . GLY A 1 98 ? 20.184 3.859 56.626 1.00 77.82 102 GLY A CA 1
ATOM 729 C C . GLY A 1 98 ? 18.994 4.315 55.795 1.00 77.71 102 GLY A C 1
ATOM 730 O O . GLY A 1 98 ? 19.054 4.359 54.559 1.00 77.65 102 GLY A O 1
ATOM 731 N N . SER A 1 99 ? 17.910 4.645 56.491 1.00 77.37 103 SER A N 1
ATOM 732 C CA . SER A 1 99 ? 16.720 5.238 55.893 1.00 76.83 103 SER A CA 1
ATOM 733 C C . SER A 1 99 ? 16.237 6.390 56.795 1.00 76.45 103 SER A C 1
ATOM 734 O O . SER A 1 99 ? 16.722 6.570 57.926 1.00 76.50 103 SER A O 1
ATOM 737 N N . LEU A 1 100 ? 15.299 7.180 56.288 1.00 75.21 104 LEU A N 1
ATOM 738 C CA . LEU A 1 100 ? 14.675 8.191 57.101 1.00 74.25 104 LEU A CA 1
ATOM 739 C C . LEU A 1 100 ? 13.343 7.622 57.547 1.00 73.85 104 LEU A C 1
ATOM 740 O O . LEU A 1 100 ? 12.833 6.687 56.948 1.00 73.52 104 LEU A O 1
ATOM 745 N N . GLN A 1 101 ? 12.799 8.148 58.628 1.00 73.81 105 GLN A N 1
ATOM 746 C CA . GLN A 1 101 ? 11.530 7.656 59.127 1.00 74.21 105 GLN A CA 1
ATOM 747 C C . GLN A 1 101 ? 10.563 8.798 59.293 1.00 74.08 105 GLN A C 1
ATOM 748 O O . GLN A 1 101 ? 10.870 9.805 59.937 1.00 73.45 105 GLN A O 1
ATOM 754 N N . LYS A 1 102 ? 9.372 8.629 58.745 1.00 74.39 106 LYS A N 1
ATOM 755 C CA . LYS A 1 102 ? 8.390 9.682 58.862 1.00 75.32 106 LYS A CA 1
ATOM 756 C C . LYS A 1 102 ? 8.177 10.053 60.342 1.00 74.98 106 LYS A C 1
ATOM 757 O O . LYS A 1 102 ? 7.362 9.456 61.043 1.00 75.43 106 LYS A O 1
ATOM 763 N N . SER A 1 103 ? 8.972 11.013 60.808 1.00 74.44 107 SER A N 1
ATOM 764 C CA . SER A 1 103 ? 8.847 11.537 62.152 1.00 74.28 107 SER A CA 1
ATOM 765 C C . SER A 1 103 ? 7.562 12.337 62.278 1.00 74.35 107 SER A C 1
ATOM 766 O O . SER A 1 103 ? 7.293 13.204 61.465 1.00 74.63 107 SER A O 1
ATOM 769 N N . THR A 1 104 ? 6.768 12.042 63.297 1.00 74.47 108 THR A N 1
ATOM 770 C CA . THR A 1 104 ? 5.574 12.826 63.574 1.00 74.55 108 THR A CA 1
ATOM 771 C C . THR A 1 104 ? 6.005 14.177 64.112 1.00 74.97 108 THR A C 1
ATOM 772 O O . THR A 1 104 ? 5.289 15.169 63.965 1.00 75.09 108 THR A O 1
ATOM 776 N N . GLU A 1 105 ? 7.179 14.208 64.741 1.00 75.22 109 GLU A N 1
ATOM 777 C CA . GLU A 1 105 ? 7.641 15.410 65.414 1.00 75.49 109 GLU A CA 1
ATOM 778 C C . GLU A 1 105 ? 7.973 16.512 64.429 1.00 75.60 109 GLU A C 1
ATOM 779 O O . GLU A 1 105 ? 7.434 17.621 64.511 1.00 75.81 109 GLU A O 1
ATOM 785 N N . VAL A 1 106 ? 8.830 16.199 63.470 1.00 75.24 110 VAL A N 1
ATOM 786 C CA . VAL A 1 106 ? 9.235 17.205 62.518 1.00 74.82 110 VAL A CA 1
ATOM 787 C C . VAL A 1 106 ? 8.150 17.466 61.491 1.00 74.67 110 VAL A C 1
ATOM 788 O O . VAL A 1 106 ? 8.424 18.008 60.438 1.00 75.00 110 VAL A O 1
ATOM 800 N N . LYS A 1 108 ? 4.578 18.300 62.583 1.00 74.34 112 LYS A N 1
ATOM 801 C CA . LYS A 1 108 ? 3.622 19.244 63.138 1.00 73.91 112 LYS A CA 1
ATOM 802 C C . LYS A 1 108 ? 4.339 20.542 63.436 1.00 73.46 112 LYS A C 1
ATOM 803 O O . LYS A 1 108 ? 3.718 21.609 63.508 1.00 73.79 112 LYS A O 1
ATOM 809 N N . ALA A 1 109 ? 5.649 20.444 63.609 1.00 72.81 113 ALA A N 1
ATOM 810 C CA . ALA A 1 109 ? 6.479 21.618 63.833 1.00 72.75 113 ALA A CA 1
ATOM 811 C C . ALA A 1 109 ? 6.651 22.327 62.513 1.00 72.23 113 ALA A C 1
ATOM 812 O O . ALA A 1 109 ? 6.562 23.545 62.434 1.00 72.05 113 ALA A O 1
ATOM 822 N N . GLN A 1 111 ? 4.624 22.473 60.492 1.00 75.19 115 GLN A N 1
ATOM 823 C CA . GLN A 1 111 ? 3.246 22.750 60.094 1.00 76.27 115 GLN A CA 1
ATOM 824 C C . GLN A 1 111 ? 2.844 24.032 60.776 1.00 76.74 115 GLN A C 1
ATOM 825 O O . GLN A 1 111 ? 2.104 24.833 60.217 1.00 76.86 115 GLN A O 1
ATOM 831 N N . SER A 1 112 ? 3.352 24.217 61.990 1.00 77.50 116 SER A N 1
ATOM 832 C CA . SER A 1 112 ? 3.064 25.406 62.779 1.00 78.56 116 SER A CA 1
ATOM 833 C C . SER A 1 112 ? 4.066 26.498 62.431 1.00 78.89 116 SER A C 1
ATOM 834 O O . SER A 1 112 ? 4.102 27.570 63.060 1.00 79.01 116 SER A O 1
ATOM 837 N N . LEU A 1 113 ? 4.873 26.212 61.413 1.00 79.21 117 LEU A N 1
ATOM 838 C CA . LEU A 1 113 ? 5.944 27.101 60.999 1.00 79.44 117 LEU A CA 1
ATOM 839 C C . LEU A 1 113 ? 5.660 27.681 59.620 1.00 79.28 117 LEU A C 1
ATOM 840 O O . LEU A 1 113 ? 5.993 28.826 59.355 1.00 79.41 117 LEU A O 1
ATOM 845 N N . VAL A 1 114 ? 5.036 26.898 58.745 1.00 78.99 118 VAL A N 1
ATOM 846 C CA . VAL A 1 114 ? 4.648 27.403 57.436 1.00 78.96 118 VAL A CA 1
ATOM 847 C C . VAL A 1 114 ? 3.525 28.417 57.598 1.00 79.32 118 VAL A C 1
ATOM 848 O O . VAL A 1 114 ? 3.016 28.964 56.616 1.00 79.80 118 VAL A O 1
ATOM 852 N N . LYS A 1 115 ? 3.154 28.667 58.852 1.00 79.40 119 LYS A N 1
ATOM 853 C CA . LYS A 1 115 ? 2.075 29.594 59.186 1.00 79.12 119 LYS A CA 1
ATOM 854 C C . LYS A 1 115 ? 2.575 30.912 59.797 1.00 78.56 119 LYS A C 1
ATOM 855 O O . LYS A 1 115 ? 1.846 31.894 59.780 1.00 78.98 119 LYS A O 1
ATOM 861 N N . ILE A 1 116 ? 3.791 30.938 60.341 1.00 77.94 120 ILE A N 1
ATOM 862 C CA . ILE A 1 116 ? 4.373 32.198 60.823 1.00 77.88 120 ILE A CA 1
ATOM 863 C C . ILE A 1 116 ? 4.402 33.157 59.642 1.00 78.06 120 ILE A C 1
ATOM 864 O O . ILE A 1 116 ? 4.700 32.726 58.515 1.00 78.20 120 ILE A O 1
ATOM 869 N N . PRO A 1 117 ? 4.061 34.449 59.890 1.00 78.13 121 PRO A N 1
ATOM 870 C CA . PRO A 1 117 ? 3.887 35.499 58.864 1.00 77.79 121 PRO A CA 1
ATOM 871 C C . PRO A 1 117 ? 4.940 35.494 57.740 1.00 77.17 121 PRO A C 1
ATOM 872 O O . PRO A 1 117 ? 4.786 34.776 56.724 1.00 77.12 121 PRO A O 1
ATOM 876 N N . GLU A 1 118 ? 5.981 36.299 57.954 1.00 75.50 122 GLU A N 1
ATOM 877 C CA . GLU A 1 118 ? 7.096 36.488 57.055 1.00 74.39 122 GLU A CA 1
ATOM 878 C C . GLU A 1 118 ? 7.573 35.204 56.404 1.00 73.46 122 GLU A C 1
ATOM 879 O O . GLU A 1 118 ? 7.050 34.802 55.365 1.00 73.23 122 GLU A O 1
ATOM 885 N N . ILE A 1 119 ? 8.587 34.582 57.010 1.00 72.66 123 ILE A N 1
ATOM 886 C CA . ILE A 1 119 ? 9.042 33.216 56.662 1.00 70.79 123 ILE A CA 1
ATOM 887 C C . ILE A 1 119 ? 7.908 32.175 56.575 1.00 69.45 123 ILE A C 1
ATOM 888 O O . ILE A 1 119 ? 7.211 31.901 57.556 1.00 69.42 123 ILE A O 1
ATOM 893 N N . GLN A 1 120 ? 7.747 31.604 55.389 1.00 67.64 124 GLN A N 1
ATOM 894 C CA . GLN A 1 120 ? 6.745 30.585 55.130 1.00 66.64 124 GLN A CA 1
ATOM 895 C C . GLN A 1 120 ? 6.958 30.018 53.742 1.00 65.91 124 GLN A C 1
ATOM 896 O O . GLN A 1 120 ? 6.500 28.914 53.436 1.00 65.56 124 GLN A O 1
ATOM 902 N N . ALA A 1 121 ? 7.654 30.796 52.907 1.00 65.43 125 ALA A N 1
ATOM 903 C CA . ALA A 1 121 ? 8.029 30.411 51.534 1.00 64.19 125 ALA A CA 1
ATOM 904 C C . ALA A 1 121 ? 9.142 29.373 51.577 1.00 63.35 125 ALA A C 1
ATOM 905 O O . ALA A 1 121 ? 9.053 28.313 50.955 1.00 62.83 125 ALA A O 1
ATOM 907 N N . THR A 1 122 ? 10.195 29.688 52.322 1.00 62.39 126 THR A N 1
ATOM 908 C CA . THR A 1 122 ? 11.229 28.728 52.521 1.00 61.60 126 THR A CA 1
ATOM 909 C C . THR A 1 122 ? 10.559 27.555 53.241 1.00 61.59 126 THR A C 1
ATOM 910 O O . THR A 1 122 ? 10.509 26.464 52.693 1.00 62.38 126 THR A O 1
ATOM 922 N N . ARG A 1 124 ? 7.740 26.297 53.381 1.00 63.96 128 ARG A N 1
ATOM 923 C CA . ARG A 1 124 ? 6.887 25.472 52.503 1.00 65.48 128 ARG A CA 1
ATOM 924 C C . ARG A 1 124 ? 7.756 24.591 51.622 1.00 65.69 128 ARG A C 1
ATOM 925 O O . ARG A 1 124 ? 7.410 23.454 51.332 1.00 65.99 128 ARG A O 1
ATOM 933 N N . GLU A 1 125 ? 8.893 25.152 51.217 1.00 66.33 129 GLU A N 1
ATOM 934 C CA . GLU A 1 125 ? 9.865 24.575 50.283 1.00 66.71 129 GLU A CA 1
ATOM 935 C C . GLU A 1 125 ? 10.668 23.459 50.972 1.00 65.90 129 GLU A C 1
ATOM 936 O O . GLU A 1 125 ? 10.986 22.429 50.363 1.00 65.67 129 GLU A O 1
ATOM 942 N N . LEU A 1 126 ? 10.987 23.673 52.248 1.00 65.20 130 LEU A N 1
ATOM 943 C CA . LEU A 1 126 ? 11.655 22.668 53.067 1.00 64.58 130 LEU A CA 1
ATOM 944 C C . LEU A 1 126 ? 10.711 21.537 53.428 1.00 64.87 130 LEU A C 1
ATOM 945 O O . LEU A 1 126 ? 11.073 20.362 53.352 1.00 64.71 130 LEU A O 1
ATOM 950 N N . SER A 1 127 ? 9.489 21.888 53.807 1.00 65.09 131 SER A N 1
ATOM 951 C CA . SER A 1 127 ? 8.483 20.884 54.071 1.00 65.40 131 SER A CA 1
ATOM 952 C C . SER A 1 127 ? 8.381 19.859 52.932 1.00 66.14 131 SER A C 1
ATOM 953 O O . SER A 1 127 ? 8.182 18.660 53.168 1.00 66.53 131 SER A O 1
ATOM 956 N N . LYS A 1 128 ? 8.533 20.328 51.699 1.00 66.97 132 LYS A N 1
ATOM 957 C CA . LYS A 1 128 ? 8.383 19.474 50.533 1.00 67.46 132 LYS A CA 1
ATOM 958 C C . LYS A 1 128 ? 9.607 18.600 50.363 1.00 67.36 132 LYS A C 1
ATOM 959 O O . LYS A 1 128 ? 9.497 17.371 50.345 1.00 67.91 132 LYS A O 1
ATOM 965 N N . GLU A 1 129 ? 10.779 19.220 50.244 1.00 66.97 133 GLU A N 1
ATOM 966 C CA . GLU A 1 129 ? 12.023 18.448 50.160 1.00 66.79 133 GLU A CA 1
ATOM 967 C C . GLU A 1 129 ? 11.998 17.324 51.202 1.00 66.09 133 GLU A C 1
ATOM 968 O O . GLU A 1 129 ? 12.389 16.192 50.907 1.00 66.05 133 GLU A O 1
ATOM 990 N N . LYS A 1 132 ? 9.525 14.600 50.401 1.00 71.77 136 LYS A N 1
ATOM 991 C CA . LYS A 1 132 ? 10.051 13.756 49.313 1.00 73.47 136 LYS A CA 1
ATOM 992 C C . LYS A 1 132 ? 11.191 12.818 49.713 1.00 74.11 136 LYS A C 1
ATOM 993 O O . LYS A 1 132 ? 11.341 11.743 49.141 1.00 74.41 136 LYS A O 1
ATOM 999 N N . ALA A 1 133 ? 12.005 13.222 50.681 1.00 75.25 137 ALA A N 1
ATOM 1000 C CA . ALA A 1 133 ? 12.990 12.309 51.272 1.00 75.89 137 ALA A CA 1
ATOM 1001 C C . ALA A 1 133 ? 12.225 11.267 52.086 1.00 76.34 137 ALA A C 1
ATOM 1002 O O . ALA A 1 133 ? 12.773 10.249 52.529 1.00 76.33 137 ALA A O 1
ATOM 1004 N N . GLY A 1 134 ? 10.942 11.555 52.277 1.00 76.65 138 GLY A N 1
ATOM 1005 C CA . GLY A 1 134 ? 10.016 10.619 52.869 1.00 77.20 138 GLY A CA 1
ATOM 1006 C C . GLY A 1 134 ? 10.014 10.676 54.375 1.00 77.54 138 GLY A C 1
ATOM 1007 O O . GLY A 1 134 ? 10.070 9.632 55.030 1.00 77.94 138 GLY A O 1
ATOM 1008 N N . ILE A 1 135 ? 9.965 11.888 54.931 1.00 77.72 139 ILE A N 1
ATOM 1009 C CA . ILE A 1 135 ? 9.805 12.035 56.378 1.00 77.74 139 ILE A CA 1
ATOM 1010 C C . ILE A 1 135 ? 8.617 12.897 56.781 1.00 78.30 139 ILE A C 1
ATOM 1011 O O . ILE A 1 135 ? 8.473 13.227 57.950 1.00 78.30 139 ILE A O 1
ATOM 1016 N N . ILE A 1 136 ? 7.759 13.223 55.809 1.00 79.34 140 ILE A N 1
ATOM 1017 C CA . ILE A 1 136 ? 6.560 14.056 56.024 1.00 80.39 140 ILE A CA 1
ATOM 1018 C C . ILE A 1 136 ? 5.298 13.554 55.271 1.00 80.88 140 ILE A C 1
ATOM 1019 O O . ILE A 1 136 ? 5.393 12.731 54.348 1.00 81.04 140 ILE A O 1
ATOM 1024 N N . GLU A 1 137 ? 4.123 14.043 55.692 1.00 81.20 141 GLU A N 1
ATOM 1025 C CA . GLU A 1 137 ? 2.849 13.835 54.985 1.00 81.32 141 GLU A CA 1
ATOM 1026 C C . GLU A 1 137 ? 1.705 14.713 55.525 1.00 81.07 141 GLU A C 1
ATOM 1027 O O . GLU A 1 137 ? 1.709 15.940 55.384 1.00 80.68 141 GLU A O 1
ATOM 1033 N N . ALA A 1 157 ? 7.684 -1.161 62.333 1.00 91.05 161 ALA A N 1
ATOM 1034 C CA . ALA A 1 157 ? 6.659 -1.738 61.477 1.00 91.10 161 ALA A CA 1
ATOM 1035 C C . ALA A 1 157 ? 7.103 -3.112 60.995 1.00 91.31 161 ALA A C 1
ATOM 1036 O O . ALA A 1 157 ? 8.241 -3.522 61.243 1.00 91.12 161 ALA A O 1
ATOM 1038 N N . GLU A 1 158 ? 6.198 -3.817 60.314 1.00 91.73 162 GLU A N 1
ATOM 1039 C CA . GLU A 1 158 ? 6.466 -5.165 59.773 1.00 91.99 162 GLU A CA 1
ATOM 1040 C C . GLU A 1 158 ? 7.423 -5.144 58.566 1.00 92.19 162 GLU A C 1
ATOM 1041 O O . GLU A 1 158 ? 8.024 -6.171 58.220 1.00 92.15 162 GLU A O 1
ATOM 1055 N N . GLU A 1 160 ? 9.737 -2.682 58.677 1.00 91.70 164 GLU A N 1
ATOM 1056 C CA . GLU A 1 160 ? 10.903 -2.242 59.425 1.00 91.37 164 GLU A CA 1
ATOM 1057 C C . GLU A 1 160 ? 11.617 -3.457 60.001 1.00 91.13 164 GLU A C 1
ATOM 1058 O O . GLU A 1 160 ? 12.835 -3.590 59.856 1.00 91.13 164 GLU A O 1
ATOM 1064 N N . ILE A 1 161 ? 10.853 -4.356 60.628 1.00 90.63 165 ILE A N 1
ATOM 1065 C CA . ILE A 1 161 ? 11.410 -5.606 61.146 1.00 90.00 165 ILE A CA 1
ATOM 1066 C C . ILE A 1 161 ? 12.210 -6.317 60.057 1.00 89.79 165 ILE A C 1
ATOM 1067 O O . ILE A 1 161 ? 13.115 -7.083 60.367 1.00 89.99 165 ILE A O 1
ATOM 1072 N N . ASP A 1 162 ? 11.870 -6.056 58.792 1.00 89.35 166 ASP A N 1
ATOM 1073 C CA . ASP A 1 162 ? 12.630 -6.563 57.649 1.00 88.92 166 ASP A CA 1
ATOM 1074 C C . ASP A 1 162 ? 13.724 -5.559 57.279 1.00 88.87 166 ASP A C 1
ATOM 1075 O O . ASP A 1 162 ? 14.881 -5.932 57.085 1.00 88.57 166 ASP A O 1
ATOM 1080 N N . ARG A 1 163 ? 13.323 -4.287 57.194 1.00 89.24 167 ARG A N 1
ATOM 1081 C CA . ARG A 1 163 ? 14.181 -3.136 56.877 1.00 89.45 167 ARG A CA 1
ATOM 1082 C C . ARG A 1 163 ? 15.439 -3.103 57.733 1.00 89.16 167 ARG A C 1
ATOM 1083 O O . ARG A 1 163 ? 16.551 -2.959 57.217 1.00 88.86 167 ARG A O 1
ATOM 1091 N N . ILE A 1 164 ? 15.235 -3.210 59.047 1.00 89.04 168 ILE A N 1
ATOM 1092 C CA . ILE A 1 164 ? 16.310 -3.181 60.037 1.00 88.93 168 ILE A CA 1
ATOM 1093 C C . ILE A 1 164 ? 17.316 -4.302 59.784 1.00 89.43 168 ILE A C 1
ATOM 1094 O O . ILE A 1 164 ? 18.528 -4.116 59.962 1.00 89.48 168 ILE A O 1
ATOM 1099 N N . LEU A 1 165 ? 16.807 -5.454 59.346 1.00 89.76 169 LEU A N 1
ATOM 1100 C CA . LEU A 1 165 ? 17.645 -6.610 59.044 1.00 90.37 169 LEU A CA 1
ATOM 1101 C C . LEU A 1 165 ? 18.564 -6.324 57.867 1.00 90.80 169 LEU A C 1
ATOM 1102 O O . LEU A 1 165 ? 19.159 -7.220 57.272 1.00 90.66 169 LEU A O 1
ATOM 1107 N N . PHE A 1 166 ? 18.653 -5.041 57.543 1.00 91.60 170 PHE A N 1
ATOM 1108 C CA . PHE A 1 166 ? 19.521 -4.545 56.505 1.00 92.06 170 PHE A CA 1
ATOM 1109 C C . PHE A 1 166 ? 20.594 -3.711 57.191 1.00 92.13 170 PHE A C 1
ATOM 1110 O O . PHE A 1 166 ? 20.441 -2.505 57.450 1.00 91.88 170 PHE A O 1
ATOM 1118 N N . GLU A 1 167 ? 21.639 -4.460 57.539 1.00 92.15 171 GLU A N 1
ATOM 1119 C CA . GLU A 1 167 ? 22.926 -4.055 58.083 1.00 92.11 171 GLU A CA 1
ATOM 1120 C C . GLU A 1 167 ? 23.640 -5.411 58.069 1.00 91.97 171 GLU A C 1
ATOM 1121 O O . GLU A 1 167 ? 24.664 -5.617 58.711 1.00 91.67 171 GLU A O 1
ATOM 1127 N N . ILE A 1 168 ? 23.050 -6.322 57.291 1.00 92.26 172 ILE A N 1
ATOM 1128 C CA . ILE A 1 168 ? 23.459 -7.722 57.133 1.00 92.45 172 ILE A CA 1
ATOM 1129 C C . ILE A 1 168 ? 24.088 -8.004 55.763 1.00 92.56 172 ILE A C 1
ATOM 1130 O O . ILE A 1 168 ? 24.220 -7.089 54.937 1.00 92.91 172 ILE A O 1
ATOM 1135 N N . GLY B 1 1 ? 3.417 39.728 101.371 1.00 81.30 5 GLY B N 1
ATOM 1136 C CA . GLY B 1 1 ? 2.273 40.441 102.031 1.00 81.33 5 GLY B CA 1
ATOM 1137 C C . GLY B 1 1 ? 2.755 41.591 102.898 1.00 81.26 5 GLY B C 1
ATOM 1138 O O . GLY B 1 1 ? 2.720 42.761 102.491 1.00 81.08 5 GLY B O 1
ATOM 1139 N N . ALA B 1 2 ? 3.196 41.248 104.108 1.00 81.10 6 ALA B N 1
ATOM 1140 C CA . ALA B 1 2 ? 3.877 42.198 104.987 1.00 80.67 6 ALA B CA 1
ATOM 1141 C C . ALA B 1 2 ? 5.344 42.223 104.555 1.00 80.05 6 ALA B C 1
ATOM 1142 O O . ALA B 1 2 ? 5.627 42.182 103.351 1.00 80.35 6 ALA B O 1
ATOM 1152 N N . ALA B 1 4 ? 7.404 40.411 103.575 1.00 73.99 8 ALA B N 1
ATOM 1153 C CA . ALA B 1 4 ? 7.602 39.062 103.035 1.00 72.06 8 ALA B CA 1
ATOM 1154 C C . ALA B 1 4 ? 9.075 38.842 102.732 1.00 71.09 8 ALA B C 1
ATOM 1155 O O . ALA B 1 4 ? 9.900 39.675 103.058 1.00 71.39 8 ALA B O 1
ATOM 1157 N N . GLU B 1 5 ? 9.433 37.727 102.131 1.00 69.97 9 GLU B N 1
ATOM 1158 C CA . GLU B 1 5 ? 10.811 37.583 101.703 1.00 69.47 9 GLU B CA 1
ATOM 1159 C C . GLU B 1 5 ? 10.944 36.562 100.592 1.00 68.03 9 GLU B C 1
ATOM 1160 O O . GLU B 1 5 ? 11.619 35.536 100.729 1.00 67.50 9 GLU B O 1
ATOM 1166 N N . LYS B 1 6 ? 10.285 36.879 99.483 1.00 66.41 10 LYS B N 1
ATOM 1167 C CA . LYS B 1 6 ? 10.138 35.980 98.358 1.00 64.47 10 LYS B CA 1
ATOM 1168 C C . LYS B 1 6 ? 11.413 36.059 97.555 1.00 62.91 10 LYS B C 1
ATOM 1169 O O . LYS B 1 6 ? 12.210 36.965 97.784 1.00 62.72 10 LYS B O 1
ATOM 1175 N N . PRO B 1 7 ? 11.661 35.074 96.669 1.00 61.56 11 PRO B N 1
ATOM 1176 C CA . PRO B 1 7 ? 12.652 35.368 95.646 1.00 60.13 11 PRO B CA 1
ATOM 1177 C C . PRO B 1 7 ? 12.087 36.336 94.598 1.00 58.28 11 PRO B C 1
ATOM 1178 O O . PRO B 1 7 ? 10.917 36.238 94.223 1.00 57.14 11 PRO B O 1
ATOM 1182 N N . PRO B 1 8 ? 12.925 37.270 94.130 1.00 57.34 12 PRO B N 1
ATOM 1183 C CA . PRO B 1 8 ? 12.510 38.157 93.063 1.00 57.40 12 PRO B CA 1
ATOM 1184 C C . PRO B 1 8 ? 12.276 37.281 91.878 1.00 56.86 12 PRO B C 1
ATOM 1185 O O . PRO B 1 8 ? 12.650 36.134 91.912 1.00 57.20 12 PRO B O 1
ATOM 1189 N N . LYS B 1 9 ? 11.691 37.818 90.822 1.00 56.91 13 LYS B N 1
ATOM 1190 C CA . LYS B 1 9 ? 11.463 37.073 89.575 1.00 55.96 13 LYS B CA 1
ATOM 1191 C C . LYS B 1 9 ? 12.764 36.601 88.948 1.00 55.13 13 LYS B C 1
ATOM 1192 O O . LYS B 1 9 ? 13.071 36.896 87.824 1.00 54.28 13 LYS B O 1
ATOM 1198 N N . GLU B 1 10 ? 13.546 35.920 89.774 1.00 55.17 14 GLU B N 1
ATOM 1199 C CA . GLU B 1 10 ? 14.749 35.205 89.418 1.00 54.26 14 GLU B CA 1
ATOM 1200 C C . GLU B 1 10 ? 14.340 33.755 89.651 1.00 54.09 14 GLU B C 1
ATOM 1201 O O . GLU B 1 10 ? 15.129 32.813 89.502 1.00 54.97 14 GLU B O 1
ATOM 1207 N N . LEU B 1 11 ? 13.094 33.575 90.059 1.00 52.83 15 LEU B N 1
ATOM 1208 C CA . LEU B 1 11 ? 12.513 32.261 89.995 1.00 51.45 15 LEU B CA 1
ATOM 1209 C C . LEU B 1 11 ? 12.784 31.742 88.594 1.00 50.77 15 LEU B C 1
ATOM 1210 O O . LEU B 1 11 ? 12.907 30.537 88.411 1.00 51.16 15 LEU B O 1
ATOM 1215 N N . VAL B 1 12 ? 12.907 32.652 87.619 1.00 49.63 16 VAL B N 1
ATOM 1216 C CA . VAL B 1 12 ? 13.141 32.243 86.235 1.00 48.47 16 VAL B CA 1
ATOM 1217 C C . VAL B 1 12 ? 14.535 31.698 86.070 1.00 47.59 16 VAL B C 1
ATOM 1218 O O . VAL B 1 12 ? 14.742 30.658 85.453 1.00 47.29 16 VAL B O 1
ATOM 1222 N N . ASN B 1 13 ? 15.516 32.374 86.617 1.00 47.43 17 ASN B N 1
ATOM 1223 C CA . ASN B 1 13 ? 16.838 31.817 86.479 1.00 48.29 17 ASN B CA 1
ATOM 1224 C C . ASN B 1 13 ? 16.908 30.446 87.111 1.00 48.42 17 ASN B C 1
ATOM 1225 O O . ASN B 1 13 ? 17.443 29.506 86.523 1.00 48.43 17 ASN B O 1
ATOM 1230 N N . GLU B 1 14 ? 16.261 30.303 88.255 1.00 48.60 18 GLU B N 1
ATOM 1231 C CA . GLU B 1 14 ? 16.252 29.036 88.956 1.00 49.33 18 GLU B CA 1
ATOM 1232 C C . GLU B 1 14 ? 15.638 27.938 88.081 1.00 48.27 18 GLU B C 1
ATOM 1233 O O . GLU B 1 14 ? 16.288 26.917 87.811 1.00 48.63 18 GLU B O 1
ATOM 1239 N N . TRP B 1 15 ? 14.411 28.154 87.602 1.00 47.16 19 TRP B N 1
ATOM 1240 C CA . TRP B 1 15 ? 13.762 27.168 86.738 1.00 45.70 19 TRP B CA 1
ATOM 1241 C C . TRP B 1 15 ? 14.561 26.909 85.481 1.00 45.05 19 TRP B C 1
ATOM 1242 O O . TRP B 1 15 ? 14.526 25.810 84.969 1.00 45.16 19 TRP B O 1
ATOM 1253 N N . SER B 1 16 ? 15.267 27.914 84.971 1.00 44.12 20 SER B N 1
ATOM 1254 C CA . SER B 1 16 ? 16.081 27.703 83.793 1.00 43.86 20 SER B CA 1
ATOM 1255 C C . SER B 1 16 ? 17.147 26.692 84.098 1.00 42.62 20 SER B C 1
ATOM 1256 O O . SER B 1 16 ? 17.362 25.772 83.341 1.00 42.11 20 SER B O 1
ATOM 1259 N N . LEU B 1 17 ? 17.820 26.879 85.223 1.00 42.19 21 LEU B N 1
ATOM 1260 C CA . LEU B 1 17 ? 18.846 25.956 85.652 1.00 41.07 21 LEU B CA 1
ATOM 1261 C C . LEU B 1 17 ? 18.303 24.538 85.726 1.00 41.45 21 LEU B C 1
ATOM 1262 O O . LEU B 1 17 ? 18.845 23.648 85.074 1.00 41.67 21 LEU B O 1
ATOM 1267 N N . LYS B 1 18 ? 17.220 24.321 86.463 1.00 41.91 22 LYS B N 1
ATOM 1268 C CA . LYS B 1 18 ? 16.650 22.966 86.542 1.00 43.64 22 LYS B CA 1
ATOM 1269 C C . LYS B 1 18 ? 16.297 22.358 85.165 1.00 43.27 22 LYS B C 1
ATOM 1270 O O . LYS B 1 18 ? 16.679 21.210 84.887 1.00 43.52 22 LYS B O 1
ATOM 1276 N N . ILE B 1 19 ? 15.584 23.115 84.315 1.00 42.66 23 ILE B N 1
ATOM 1277 C CA . ILE B 1 19 ? 15.166 22.652 82.990 1.00 41.99 23 ILE B CA 1
ATOM 1278 C C . ILE B 1 19 ? 16.404 22.279 82.220 1.00 43.32 23 ILE B C 1
ATOM 1279 O O . ILE B 1 19 ? 16.418 21.291 81.468 1.00 42.75 23 ILE B O 1
ATOM 1284 N N . ARG B 1 20 ? 17.448 23.078 82.406 1.00 44.85 24 ARG B N 1
ATOM 1285 C CA . ARG B 1 20 ? 18.675 22.886 81.682 1.00 47.17 24 ARG B CA 1
ATOM 1286 C C . ARG B 1 20 ? 19.259 21.577 82.201 1.00 48.17 24 ARG B C 1
ATOM 1287 O O . ARG B 1 20 ? 19.551 20.684 81.403 1.00 49.08 24 ARG B O 1
ATOM 1295 N N . LYS B 1 21 ? 19.349 21.429 83.528 1.00 49.05 25 LYS B N 1
ATOM 1296 C CA . LYS B 1 21 ? 19.785 20.177 84.179 1.00 49.95 25 LYS B CA 1
ATOM 1297 C C . LYS B 1 21 ? 19.083 18.953 83.618 1.00 49.74 25 LYS B C 1
ATOM 1298 O O . LYS B 1 21 ? 19.729 18.059 83.094 1.00 50.80 25 LYS B O 1
ATOM 1304 N N . GLU B 1 22 ? 17.762 18.908 83.688 1.00 50.00 26 GLU B N 1
ATOM 1305 C CA . GLU B 1 22 ? 17.020 17.777 83.105 1.00 50.18 26 GLU B CA 1
ATOM 1306 C C . GLU B 1 22 ? 17.345 17.522 81.632 1.00 49.16 26 GLU B C 1
ATOM 1307 O O . GLU B 1 22 ? 17.187 16.415 81.146 1.00 50.03 26 GLU B O 1
ATOM 1321 N N . ARG B 1 24 ? 20.362 17.906 80.266 1.00 45.54 28 ARG B N 1
ATOM 1322 C CA . ARG B 1 24 ? 21.608 17.137 80.281 1.00 44.56 28 ARG B CA 1
ATOM 1323 C C . ARG B 1 24 ? 21.249 15.679 80.573 1.00 43.28 28 ARG B C 1
ATOM 1324 O O . ARG B 1 24 ? 21.774 14.764 79.932 1.00 43.62 28 ARG B O 1
ATOM 1332 N N . VAL B 1 25 ? 20.329 15.451 81.512 1.00 40.59 29 VAL B N 1
ATOM 1333 C CA . VAL B 1 25 ? 19.901 14.092 81.767 1.00 38.23 29 VAL B CA 1
ATOM 1334 C C . VAL B 1 25 ? 19.477 13.461 80.459 1.00 38.80 29 VAL B C 1
ATOM 1335 O O . VAL B 1 25 ? 20.075 12.495 80.010 1.00 39.17 29 VAL B O 1
ATOM 1339 N N . VAL B 1 26 ? 18.467 14.030 79.820 1.00 39.78 30 VAL B N 1
ATOM 1340 C CA . VAL B 1 26 ? 17.973 13.509 78.524 1.00 40.20 30 VAL B CA 1
ATOM 1341 C C . VAL B 1 26 ? 19.100 13.184 77.565 1.00 40.48 30 VAL B C 1
ATOM 1342 O O . VAL B 1 26 ? 19.165 12.073 77.086 1.00 40.24 30 VAL B O 1
ATOM 1346 N N . ASP B 1 27 ? 19.995 14.142 77.321 1.00 42.11 31 ASP B N 1
ATOM 1347 C CA . ASP B 1 27 ? 21.118 13.940 76.423 1.00 44.43 31 ASP B CA 1
ATOM 1348 C C . ASP B 1 27 ? 21.737 12.632 76.824 1.00 46.12 31 ASP B C 1
ATOM 1349 O O . ASP B 1 27 ? 21.841 11.728 76.009 1.00 46.26 31 ASP B O 1
ATOM 1354 N N . ARG B 1 28 ? 22.067 12.515 78.110 1.00 48.32 32 ARG B N 1
ATOM 1355 C CA . ARG B 1 28 ? 22.643 11.306 78.707 1.00 49.80 32 ARG B CA 1
ATOM 1356 C C . ARG B 1 28 ? 21.900 10.043 78.329 1.00 49.72 32 ARG B C 1
ATOM 1357 O O . ARG B 1 28 ? 22.505 9.099 77.823 1.00 49.82 32 ARG B O 1
ATOM 1365 N N . GLN B 1 29 ? 20.593 10.019 78.574 1.00 50.14 33 GLN B N 1
ATOM 1366 C CA . GLN B 1 29 ? 19.806 8.826 78.271 1.00 50.97 33 GLN B CA 1
ATOM 1367 C C . GLN B 1 29 ? 19.811 8.525 76.784 1.00 51.02 33 GLN B C 1
ATOM 1368 O O . GLN B 1 29 ? 19.907 7.372 76.397 1.00 51.52 33 GLN B O 1
ATOM 1374 N N . ILE B 1 30 ? 19.750 9.544 75.941 1.00 51.07 34 ILE B N 1
ATOM 1375 C CA . ILE B 1 30 ? 19.826 9.282 74.510 1.00 51.41 34 ILE B CA 1
ATOM 1376 C C . ILE B 1 30 ? 21.152 8.627 74.170 1.00 51.74 34 ILE B C 1
ATOM 1377 O O . ILE B 1 30 ? 21.182 7.553 73.609 1.00 51.27 34 ILE B O 1
ATOM 1382 N N . ARG B 1 31 ? 22.244 9.264 74.550 1.00 52.90 35 ARG B N 1
ATOM 1383 C CA . ARG B 1 31 ? 23.572 8.716 74.355 1.00 54.33 35 ARG B CA 1
ATOM 1384 C C . ARG B 1 31 ? 23.624 7.248 74.776 1.00 54.52 35 ARG B C 1
ATOM 1385 O O . ARG B 1 31 ? 24.073 6.414 73.981 1.00 55.01 35 ARG B O 1
ATOM 1393 N N . ASP B 1 32 ? 23.162 6.916 75.994 1.00 54.21 36 ASP B N 1
ATOM 1394 C CA . ASP B 1 32 ? 23.222 5.511 76.467 1.00 53.96 36 ASP B CA 1
ATOM 1395 C C . ASP B 1 32 ? 22.448 4.556 75.555 1.00 54.54 36 ASP B C 1
ATOM 1396 O O . ASP B 1 32 ? 22.969 3.546 75.137 1.00 54.71 36 ASP B O 1
ATOM 1401 N N . ILE B 1 33 ? 21.210 4.880 75.224 1.00 55.65 37 ILE B N 1
ATOM 1402 C CA . ILE B 1 33 ? 20.452 4.027 74.324 1.00 56.96 37 ILE B CA 1
ATOM 1403 C C . ILE B 1 33 ? 21.156 3.846 72.980 1.00 58.44 37 ILE B C 1
ATOM 1404 O O . ILE B 1 33 ? 21.205 2.718 72.467 1.00 59.26 37 ILE B O 1
ATOM 1409 N N . GLN B 1 34 ? 21.690 4.939 72.416 1.00 59.84 38 GLN B N 1
ATOM 1410 C CA . GLN B 1 34 ? 22.446 4.907 71.150 1.00 61.06 38 GLN B CA 1
ATOM 1411 C C . GLN B 1 34 ? 23.578 3.899 71.298 1.00 61.45 38 GLN B C 1
ATOM 1412 O O . GLN B 1 34 ? 23.717 2.957 70.513 1.00 61.28 38 GLN B O 1
ATOM 1418 N N . ARG B 1 35 ? 24.377 4.086 72.338 1.00 62.02 39 ARG B N 1
ATOM 1419 C CA . ARG B 1 35 ? 25.488 3.196 72.602 1.00 62.80 39 ARG B CA 1
ATOM 1420 C C . ARG B 1 35 ? 25.033 1.742 72.647 1.00 62.80 39 ARG B C 1
ATOM 1421 O O . ARG B 1 35 ? 25.734 0.847 72.180 1.00 63.09 39 ARG B O 1
ATOM 1429 N N . GLU B 1 36 ? 23.854 1.512 73.204 1.00 63.05 40 GLU B N 1
ATOM 1430 C CA . GLU B 1 36 ? 23.321 0.164 73.302 1.00 63.42 40 GLU B CA 1
ATOM 1431 C C . GLU B 1 36 ? 22.797 -0.301 71.948 1.00 63.30 40 GLU B C 1
ATOM 1432 O O . GLU B 1 36 ? 22.817 -1.503 71.675 1.00 63.87 40 GLU B O 1
ATOM 1438 N N . GLU B 1 37 ? 22.357 0.615 71.084 1.00 62.60 41 GLU B N 1
ATOM 1439 C CA . GLU B 1 37 ? 21.931 0.170 69.749 1.00 62.42 41 GLU B CA 1
ATOM 1440 C C . GLU B 1 37 ? 23.106 -0.365 68.949 1.00 61.79 41 GLU B C 1
ATOM 1441 O O . GLU B 1 37 ? 22.942 -1.304 68.190 1.00 60.96 41 GLU B O 1
ATOM 1447 N N . GLU B 1 38 ? 24.285 0.228 69.152 1.00 61.88 42 GLU B N 1
ATOM 1448 C CA . GLU B 1 38 ? 25.516 -0.170 68.458 1.00 62.48 42 GLU B CA 1
ATOM 1449 C C . GLU B 1 38 ? 25.747 -1.650 68.644 1.00 61.73 42 GLU B C 1
ATOM 1450 O O . GLU B 1 38 ? 26.003 -2.370 67.676 1.00 62.06 42 GLU B O 1
ATOM 1456 N N . LYS B 1 39 ? 25.665 -2.088 69.903 1.00 60.78 43 LYS B N 1
ATOM 1457 C CA . LYS B 1 39 ? 25.840 -3.488 70.281 1.00 59.50 43 LYS B CA 1
ATOM 1458 C C . LYS B 1 39 ? 24.748 -4.387 69.705 1.00 58.97 43 LYS B C 1
ATOM 1459 O O . LYS B 1 39 ? 25.029 -5.319 68.957 1.00 59.51 43 LYS B O 1
ATOM 1465 N N . VAL B 1 40 ? 23.502 -4.099 70.038 1.00 58.24 44 VAL B N 1
ATOM 1466 C CA . VAL B 1 40 ? 22.395 -4.839 69.471 1.00 57.90 44 VAL B CA 1
ATOM 1467 C C . VAL B 1 40 ? 22.540 -4.990 67.955 1.00 58.80 44 VAL B C 1
ATOM 1468 O O . VAL B 1 40 ? 22.188 -6.028 67.408 1.00 59.09 44 VAL B O 1
ATOM 1472 N N . LYS B 1 41 ? 23.081 -3.975 67.280 1.00 59.92 45 LYS B N 1
ATOM 1473 C CA . LYS B 1 41 ? 23.350 -4.073 65.841 1.00 60.94 45 LYS B CA 1
ATOM 1474 C C . LYS B 1 41 ? 24.304 -5.234 65.568 1.00 61.23 45 LYS B C 1
ATOM 1475 O O . LYS B 1 41 ? 23.899 -6.196 64.915 1.00 61.32 45 LYS B O 1
ATOM 1481 N N . ARG B 1 42 ? 25.538 -5.170 66.093 1.00 61.43 46 ARG B N 1
ATOM 1482 C CA . ARG B 1 42 ? 26.526 -6.260 65.912 1.00 61.97 46 ARG B CA 1
ATOM 1483 C C . ARG B 1 42 ? 25.873 -7.619 66.149 1.00 61.84 46 ARG B C 1
ATOM 1484 O O . ARG B 1 42 ? 26.018 -8.546 65.341 1.00 62.03 46 ARG B O 1
ATOM 1492 N N . SER B 1 43 ? 25.133 -7.713 67.254 1.00 61.47 47 SER B N 1
ATOM 1493 C CA . SER B 1 43 ? 24.397 -8.912 67.605 1.00 61.18 47 SER B CA 1
ATOM 1494 C C . SER B 1 43 ? 23.473 -9.346 66.487 1.00 60.90 47 SER B C 1
ATOM 1495 O O . SER B 1 43 ? 23.504 -10.497 66.076 1.00 61.52 47 SER B O 1
ATOM 1498 N N . VAL B 1 44 ? 22.663 -8.434 65.975 1.00 60.44 48 VAL B N 1
ATOM 1499 C CA . VAL B 1 44 ? 21.765 -8.789 64.883 1.00 60.21 48 VAL B CA 1
ATOM 1500 C C . VAL B 1 44 ? 22.551 -9.350 63.681 1.00 60.67 48 VAL B C 1
ATOM 1501 O O . VAL B 1 44 ? 22.137 -10.347 63.054 1.00 60.36 48 VAL B O 1
ATOM 1505 N N . LYS B 1 45 ? 23.689 -8.720 63.383 1.00 60.83 49 LYS B N 1
ATOM 1506 C CA . LYS B 1 45 ? 24.531 -9.151 62.281 1.00 61.34 49 LYS B CA 1
ATOM 1507 C C . LYS B 1 45 ? 24.876 -10.631 62.452 1.00 62.02 49 LYS B C 1
ATOM 1508 O O . LYS B 1 45 ? 24.380 -11.480 61.698 1.00 62.25 49 LYS B O 1
ATOM 1514 N N . ASP B 1 46 ? 25.691 -10.944 63.456 1.00 62.28 50 ASP B N 1
ATOM 1515 C CA . ASP B 1 46 ? 26.032 -12.332 63.741 1.00 62.93 50 ASP B CA 1
ATOM 1516 C C . ASP B 1 46 ? 24.844 -13.294 63.650 1.00 62.11 50 ASP B C 1
ATOM 1517 O O . ASP B 1 46 ? 24.916 -14.331 62.993 1.00 61.85 50 ASP B O 1
ATOM 1522 N N . ALA B 1 47 ? 23.749 -12.933 64.299 1.00 61.50 51 ALA B N 1
ATOM 1523 C CA . ALA B 1 47 ? 22.587 -13.797 64.369 1.00 60.97 51 ALA B CA 1
ATOM 1524 C C . ALA B 1 47 ? 21.939 -13.998 63.016 1.00 60.67 51 ALA B C 1
ATOM 1525 O O . ALA B 1 47 ? 21.312 -15.028 62.790 1.00 61.13 51 ALA B O 1
ATOM 1527 N N . ALA B 1 48 ? 22.076 -13.028 62.117 1.00 60.36 52 ALA B N 1
ATOM 1528 C CA . ALA B 1 48 ? 21.663 -13.248 60.729 1.00 60.17 52 ALA B CA 1
ATOM 1529 C C . ALA B 1 48 ? 22.625 -14.206 60.036 1.00 60.01 52 ALA B C 1
ATOM 1530 O O . ALA B 1 48 ? 22.214 -15.239 59.505 1.00 59.27 52 ALA B O 1
ATOM 1532 N N . LYS B 1 49 ? 23.913 -13.867 60.086 1.00 60.54 53 LYS B N 1
ATOM 1533 C CA . LYS B 1 49 ? 24.966 -14.659 59.452 1.00 61.27 53 LYS B CA 1
ATOM 1534 C C . LYS B 1 49 ? 24.911 -16.106 59.827 1.00 61.16 53 LYS B C 1
ATOM 1535 O O . LYS B 1 49 ? 25.220 -16.945 59.012 1.00 61.57 53 LYS B O 1
ATOM 1541 N N . LYS B 1 50 ? 24.515 -16.399 61.058 1.00 61.66 54 LYS B N 1
ATOM 1542 C CA . LYS B 1 50 ? 24.492 -17.783 61.534 1.00 61.71 54 LYS B CA 1
ATOM 1543 C C . LYS B 1 50 ? 23.131 -18.458 61.319 1.00 62.37 54 LYS B C 1
ATOM 1544 O O . LYS B 1 50 ? 22.898 -19.578 61.781 1.00 62.49 54 LYS B O 1
ATOM 1550 N N . GLY B 1 51 ? 22.238 -17.786 60.601 1.00 62.85 55 GLY B N 1
ATOM 1551 C CA . GLY B 1 51 ? 20.930 -18.369 60.303 1.00 63.73 55 GLY B CA 1
ATOM 1552 C C . GLY B 1 51 ? 19.922 -18.454 61.451 1.00 64.23 55 GLY B C 1
ATOM 1553 O O . GLY B 1 51 ? 18.860 -19.072 61.288 1.00 64.74 55 GLY B O 1
ATOM 1554 N N . GLN B 1 52 ? 20.230 -17.847 62.603 1.00 63.81 56 GLN B N 1
ATOM 1555 C CA . GLN B 1 52 ? 19.278 -17.797 63.715 1.00 63.55 56 GLN B CA 1
ATOM 1556 C C . GLN B 1 52 ? 18.140 -16.805 63.409 1.00 63.24 56 GLN B C 1
ATOM 1557 O O . GLN B 1 52 ? 18.086 -15.703 63.981 1.00 63.89 56 GLN B O 1
ATOM 1563 N N . LYS B 1 53 ? 17.229 -17.182 62.515 1.00 62.08 57 LYS B N 1
ATOM 1564 C CA . LYS B 1 53 ? 16.154 -16.270 62.134 1.00 61.29 57 LYS B CA 1
ATOM 1565 C C . LYS B 1 53 ? 15.451 -15.715 63.361 1.00 60.36 57 LYS B C 1
ATOM 1566 O O . LYS B 1 53 ? 15.354 -14.505 63.524 1.00 60.62 57 LYS B O 1
ATOM 1572 N N . ASP B 1 54 ? 15.009 -16.604 64.244 1.00 59.31 58 ASP B N 1
ATOM 1573 C CA . ASP B 1 54 ? 14.249 -16.227 65.443 1.00 58.20 58 ASP B CA 1
ATOM 1574 C C . ASP B 1 54 ? 14.939 -15.195 66.332 1.00 56.73 58 ASP B C 1
ATOM 1575 O O . ASP B 1 54 ? 14.276 -14.427 67.024 1.00 56.36 58 ASP B O 1
ATOM 1580 N N . VAL B 1 55 ? 16.263 -15.161 66.285 1.00 55.36 59 VAL B N 1
ATOM 1581 C CA . VAL B 1 55 ? 17.023 -14.271 67.138 1.00 54.81 59 VAL B CA 1
ATOM 1582 C C . VAL B 1 55 ? 17.108 -12.886 66.536 1.00 54.91 59 VAL B C 1
ATOM 1583 O O . VAL B 1 55 ? 16.928 -11.890 67.240 1.00 54.81 59 VAL B O 1
ATOM 1587 N N . CYS B 1 56 ? 17.386 -12.816 65.238 1.00 55.17 60 CYS B N 1
ATOM 1588 C CA . CYS B 1 56 ? 17.338 -11.538 64.525 1.00 55.50 60 CYS B CA 1
ATOM 1589 C C . CYS B 1 56 ? 15.993 -10.904 64.794 1.00 54.68 60 CYS B C 1
ATOM 1590 O O . CYS B 1 56 ? 15.919 -9.764 65.259 1.00 54.83 60 CYS B O 1
ATOM 1593 N N . ILE B 1 57 ? 14.931 -11.664 64.519 1.00 53.57 61 ILE B N 1
ATOM 1594 C CA . ILE B 1 57 ? 13.574 -11.183 64.732 1.00 52.48 61 ILE B CA 1
ATOM 1595 C C . ILE B 1 57 ? 13.458 -10.428 66.053 1.00 51.88 61 ILE B C 1
ATOM 1596 O O . ILE B 1 57 ? 13.037 -9.267 66.073 1.00 52.39 61 ILE B O 1
ATOM 1601 N N . VAL B 1 58 ? 13.858 -11.067 67.149 1.00 50.49 62 VAL B N 1
ATOM 1602 C CA . VAL B 1 58 ? 13.656 -10.463 68.439 1.00 48.58 62 VAL B CA 1
ATOM 1603 C C . VAL B 1 58 ? 14.621 -9.334 68.640 1.00 48.14 62 VAL B C 1
ATOM 1604 O O . VAL B 1 58 ? 14.205 -8.240 69.058 1.00 49.05 62 VAL B O 1
ATOM 1608 N N . LEU B 1 59 ? 15.885 -9.524 68.296 1.00 46.79 63 LEU B N 1
ATOM 1609 C CA . LEU B 1 59 ? 16.788 -8.385 68.409 1.00 46.51 63 LEU B CA 1
ATOM 1610 C C . LEU B 1 59 ? 16.285 -7.151 67.631 1.00 46.54 63 LEU B C 1
ATOM 1611 O O . LEU B 1 59 ? 16.500 -6.014 68.050 1.00 46.12 63 LEU B O 1
ATOM 1616 N N . ALA B 1 60 ? 15.590 -7.397 66.521 1.00 46.38 64 ALA B N 1
ATOM 1617 C CA . ALA B 1 60 ? 14.874 -6.365 65.774 1.00 45.62 64 ALA B CA 1
ATOM 1618 C C . ALA B 1 60 ? 13.839 -5.658 66.636 1.00 45.33 64 ALA B C 1
ATOM 1619 O O . ALA B 1 60 ? 13.881 -4.442 66.770 1.00 44.88 64 ALA B O 1
ATOM 1621 N N . LYS B 1 61 ? 12.904 -6.410 67.210 1.00 45.34 65 LYS B N 1
ATOM 1622 C CA . LYS B 1 61 ? 11.884 -5.808 68.074 1.00 46.02 65 LYS B CA 1
ATOM 1623 C C . LYS B 1 61 ? 12.564 -5.002 69.184 1.00 47.07 65 LYS B C 1
ATOM 1624 O O . LYS B 1 61 ? 12.013 -4.037 69.720 1.00 47.03 65 LYS B O 1
ATOM 1630 N N . GLU B 1 62 ? 13.781 -5.413 69.520 1.00 48.35 66 GLU B N 1
ATOM 1631 C CA . GLU B 1 62 ? 14.589 -4.689 70.485 1.00 49.32 66 GLU B CA 1
ATOM 1632 C C . GLU B 1 62 ? 15.004 -3.347 69.867 1.00 49.22 66 GLU B C 1
ATOM 1633 O O . GLU B 1 62 ? 14.937 -2.299 70.501 1.00 48.79 66 GLU B O 1
ATOM 1647 N N . ILE B 1 64 ? 13.608 -1.619 67.376 1.00 49.55 68 ILE B N 1
ATOM 1648 C CA . ILE B 1 64 ? 12.492 -0.664 67.183 1.00 49.91 68 ILE B CA 1
ATOM 1649 C C . ILE B 1 64 ? 12.214 0.056 68.469 1.00 50.87 68 ILE B C 1
ATOM 1650 O O . ILE B 1 64 ? 12.037 1.270 68.475 1.00 51.25 68 ILE B O 1
ATOM 1655 N N . ARG B 1 65 ? 12.203 -0.704 69.558 1.00 52.00 69 ARG B N 1
ATOM 1656 C CA . ARG B 1 65 ? 11.906 -0.179 70.876 1.00 53.32 69 ARG B CA 1
ATOM 1657 C C . ARG B 1 65 ? 12.935 0.854 71.329 1.00 52.99 69 ARG B C 1
ATOM 1658 O O . ARG B 1 65 ? 12.592 1.827 71.974 1.00 52.43 69 ARG B O 1
ATOM 1666 N N . SER B 1 66 ? 14.197 0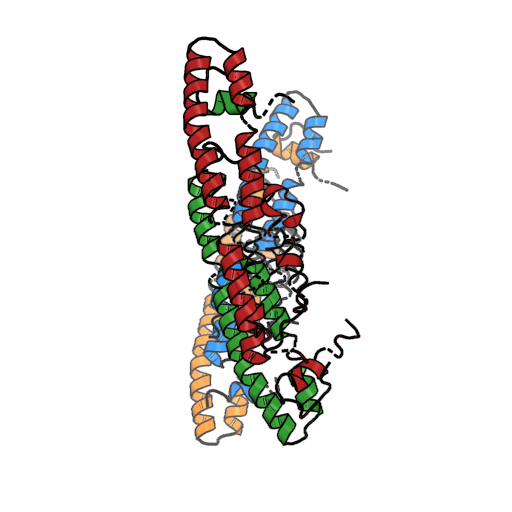.642 70.976 1.00 53.87 70 SER B N 1
ATOM 1667 C CA . SER B 1 66 ? 15.233 1.657 71.188 1.00 54.67 70 SER B CA 1
ATOM 1668 C C . SER B 1 66 ? 14.862 2.920 70.447 1.00 54.58 70 SER B C 1
ATOM 1669 O O . SER B 1 66 ? 14.730 3.979 71.040 1.00 54.43 70 SER B O 1
ATOM 1672 N N . ARG B 1 67 ? 14.714 2.793 69.134 1.00 55.06 71 ARG B N 1
ATOM 1673 C CA . ARG B 1 67 ? 14.398 3.927 68.282 1.00 55.70 71 ARG B CA 1
ATOM 1674 C C . ARG B 1 67 ? 13.240 4.787 68.834 1.00 55.47 71 ARG B C 1
ATOM 1675 O O . ARG B 1 67 ? 13.422 5.993 69.037 1.00 55.82 71 ARG B O 1
ATOM 1683 N N . LYS B 1 68 ? 12.093 4.175 69.133 1.00 54.66 72 LYS B N 1
ATOM 1684 C CA . LYS B 1 68 ? 11.004 4.884 69.817 1.00 54.49 72 LYS B CA 1
ATOM 1685 C C . LYS B 1 68 ? 11.400 5.517 71.170 1.00 54.78 72 LYS B C 1
ATOM 1686 O O . LYS B 1 68 ? 10.930 6.622 71.545 1.00 55.13 72 LYS B O 1
ATOM 1692 N N . ALA B 1 69 ? 12.266 4.824 71.908 1.00 54.41 73 ALA B N 1
ATOM 1693 C CA . ALA B 1 69 ? 12.751 5.347 73.176 1.00 53.25 73 ALA B CA 1
ATOM 1694 C C . ALA B 1 69 ? 13.449 6.655 72.944 1.00 52.68 73 ALA B C 1
ATOM 1695 O O . ALA B 1 69 ? 13.275 7.572 73.733 1.00 52.68 73 ALA B O 1
ATOM 1697 N N . VAL B 1 70 ? 14.213 6.740 71.854 1.00 52.15 74 VAL B N 1
ATOM 1698 C CA . VAL B 1 70 ? 14.989 7.935 71.541 1.00 52.25 74 VAL B CA 1
ATOM 1699 C C . VAL B 1 70 ? 14.083 9.020 70.993 1.00 52.93 74 VAL B C 1
ATOM 1700 O O . VAL B 1 70 ? 14.250 10.200 71.285 1.00 53.00 74 VAL B O 1
ATOM 1704 N N . SER B 1 71 ? 13.127 8.607 70.182 1.00 53.72 75 SER B N 1
ATOM 1705 C CA . SER B 1 71 ? 12.127 9.506 69.672 1.00 54.83 75 SER B CA 1
ATOM 1706 C C . SER B 1 71 ? 11.499 10.165 70.878 1.00 55.09 75 SER B C 1
ATOM 1707 O O . SER B 1 71 ? 11.782 11.324 71.162 1.00 55.69 75 SER B O 1
ATOM 1710 N N . LYS B 1 72 ? 10.711 9.408 71.642 1.00 55.42 76 LYS B N 1
ATOM 1711 C CA . LYS B 1 72 ? 10.039 9.968 72.816 1.00 55.44 76 LYS B CA 1
ATOM 1712 C C . LYS B 1 72 ? 10.957 10.884 73.619 1.00 55.14 76 LYS B C 1
ATOM 1713 O O . LYS B 1 72 ? 10.510 11.890 74.153 1.00 55.76 76 LYS B O 1
ATOM 1719 N N . LEU B 1 73 ? 12.241 10.551 73.668 1.00 54.95 77 LEU B N 1
ATOM 1720 C CA . LEU B 1 73 ? 13.208 11.377 74.366 1.00 54.70 77 LEU B CA 1
ATOM 1721 C C . LEU B 1 73 ? 13.393 12.712 73.663 1.00 54.87 77 LEU B C 1
ATOM 1722 O O . LEU B 1 73 ? 13.114 13.760 74.252 1.00 55.04 77 LEU B O 1
ATOM 1727 N N . TYR B 1 74 ? 13.851 12.699 72.414 1.00 55.01 78 TYR B N 1
ATOM 1728 C CA . TYR B 1 74 ? 14.063 13.964 71.713 1.00 55.41 78 TYR B CA 1
ATOM 1729 C C . TYR B 1 74 ? 12.808 14.825 71.778 1.00 55.99 78 TYR B C 1
ATOM 1730 O O . TYR B 1 74 ? 12.884 16.063 71.748 1.00 56.11 78 TYR B O 1
ATOM 1739 N N . ALA B 1 75 ? 11.658 14.158 71.850 1.00 56.15 79 ALA B N 1
ATOM 1740 C CA . ALA B 1 75 ? 10.404 14.848 71.989 1.00 56.66 79 ALA B CA 1
ATOM 1741 C C . ALA B 1 75 ? 10.532 15.694 73.257 1.00 57.38 79 ALA B C 1
ATOM 1742 O O . ALA B 1 75 ? 10.712 16.921 73.188 1.00 57.41 79 ALA B O 1
ATOM 1744 N N . SER B 1 76 ? 10.470 15.027 74.408 1.00 57.74 80 SER B N 1
ATOM 1745 C CA . SER B 1 76 ? 10.710 15.669 75.695 1.00 57.68 80 SER B CA 1
ATOM 1746 C C . SER B 1 76 ? 11.731 16.795 75.628 1.00 57.80 80 SER B C 1
ATOM 1747 O O . SER B 1 76 ? 11.493 17.848 76.191 1.00 58.65 80 SER B O 1
ATOM 1750 N N . LYS B 1 77 ? 12.858 16.598 74.948 1.00 57.57 81 LYS B N 1
ATOM 1751 C CA . LYS B 1 77 ? 13.876 17.644 74.931 1.00 57.65 81 LYS B CA 1
ATOM 1752 C C . LYS B 1 77 ? 13.359 18.900 74.230 1.00 58.22 81 LYS B C 1
ATOM 1753 O O . LYS B 1 77 ? 13.593 20.017 74.705 1.00 58.67 81 LYS B O 1
ATOM 1759 N N . ALA B 1 78 ? 12.656 18.714 73.109 1.00 58.27 82 ALA B N 1
ATOM 1760 C CA . ALA B 1 78 ? 11.989 19.813 72.422 1.00 57.88 82 ALA B CA 1
ATOM 1761 C C . ALA B 1 78 ? 11.113 20.581 73.414 1.00 57.80 82 ALA B C 1
ATOM 1762 O O . ALA B 1 78 ? 11.324 21.790 73.612 1.00 57.75 82 ALA B O 1
ATOM 1764 N N . HIS B 1 79 ? 10.172 19.870 74.045 1.00 57.38 83 HIS B N 1
ATOM 1765 C CA . HIS B 1 79 ? 9.335 20.417 75.122 1.00 57.81 83 HIS B CA 1
ATOM 1766 C C . HIS B 1 79 ? 10.127 21.223 76.130 1.00 57.83 83 HIS B C 1
ATOM 1767 O O . HIS B 1 79 ? 9.816 22.394 76.399 1.00 58.05 83 HIS B O 1
ATOM 1782 N N . ASN B 1 81 ? 13.003 22.490 75.690 1.00 56.45 85 ASN B N 1
ATOM 1783 C CA . ASN B 1 81 ? 13.529 23.672 75.013 1.00 55.79 85 ASN B CA 1
ATOM 1784 C C . ASN B 1 81 ? 12.445 24.729 74.871 1.00 55.19 85 ASN B C 1
ATOM 1785 O O . ASN B 1 81 ? 12.711 25.928 74.972 1.00 55.98 85 ASN B O 1
ATOM 1790 N N . SER B 1 82 ? 11.211 24.293 74.676 1.00 53.18 86 SER B N 1
ATOM 1791 C CA . SER B 1 82 ? 10.120 25.237 74.600 1.00 51.10 86 SER B CA 1
ATOM 1792 C C . SER B 1 82 ? 9.997 25.987 75.946 1.00 49.63 86 SER B C 1
ATOM 1793 O O . SER B 1 82 ? 9.828 27.224 75.965 1.00 49.89 86 SER B O 1
ATOM 1796 N N . VAL B 1 83 ? 10.139 25.270 77.068 1.00 46.65 87 VAL B N 1
ATOM 1797 C CA . VAL B 1 83 ? 10.037 25.922 78.385 1.00 43.15 87 VAL B CA 1
ATOM 1798 C C . VAL B 1 83 ? 11.201 26.838 78.579 1.00 41.89 87 VAL B C 1
ATOM 1799 O O . VAL B 1 83 ? 11.052 27.932 79.140 1.00 42.56 87 VAL B O 1
ATOM 1803 N N . LEU B 1 84 ? 12.365 26.439 78.098 1.00 39.95 88 LEU B N 1
ATOM 1804 C CA . LEU B 1 84 ? 13.483 27.326 78.263 1.00 38.76 88 LEU B CA 1
ATOM 1805 C C . LEU B 1 84 ? 13.240 28.641 77.510 1.00 38.94 88 LEU B C 1
ATOM 1806 O O . LEU B 1 84 ? 13.517 29.705 78.064 1.00 38.28 88 LEU B O 1
ATOM 1819 N N . GLY B 1 86 ? 10.401 29.986 76.654 1.00 37.73 90 GLY B N 1
ATOM 1820 C CA . GLY B 1 86 ? 9.406 30.692 77.443 1.00 37.31 90 GLY B CA 1
ATOM 1821 C C . GLY B 1 86 ? 10.011 31.467 78.595 1.00 37.83 90 GLY B C 1
ATOM 1822 O O . GLY B 1 86 ? 9.540 32.563 78.888 1.00 38.53 90 GLY B O 1
ATOM 1831 N N . LYS B 1 88 ? 13.086 32.664 78.665 1.00 41.54 92 LYS B N 1
ATOM 1832 C CA . LYS B 1 88 ? 13.793 33.770 78.037 1.00 43.66 92 LYS B CA 1
ATOM 1833 C C . LYS B 1 88 ? 12.765 34.868 77.730 1.00 43.57 92 LYS B C 1
ATOM 1834 O O . LYS B 1 88 ? 12.980 36.073 77.966 1.00 43.08 92 LYS B O 1
ATOM 1840 N N . ASN B 1 89 ? 11.610 34.445 77.257 1.00 43.62 93 ASN B N 1
ATOM 1841 C CA . ASN B 1 89 ? 10.582 35.396 77.018 1.00 44.18 93 ASN B CA 1
ATOM 1842 C C . ASN B 1 89 ? 10.186 36.107 78.281 1.00 44.60 93 ASN B C 1
ATOM 1843 O O . ASN B 1 89 ? 10.085 37.333 78.272 1.00 45.45 93 ASN B O 1
ATOM 1848 N N . GLN B 1 90 ? 9.966 35.359 79.366 1.00 44.42 94 GLN B N 1
ATOM 1849 C CA . GLN B 1 90 ? 9.594 35.966 80.656 1.00 44.08 94 GLN B CA 1
ATOM 1850 C C . GLN B 1 90 ? 10.623 36.961 81.144 1.00 45.04 94 GLN B C 1
ATOM 1851 O O . GLN B 1 90 ? 10.274 38.004 81.695 1.00 45.03 94 GLN B O 1
ATOM 1857 N N . LEU B 1 91 ? 11.899 36.634 80.972 1.00 46.04 95 LEU B N 1
ATOM 1858 C CA . LEU B 1 91 ? 12.910 37.598 81.290 1.00 47.15 95 LEU B CA 1
ATOM 1859 C C . LEU B 1 91 ? 12.670 38.799 80.424 1.00 48.59 95 LEU B C 1
ATOM 1860 O O . LEU B 1 91 ? 12.661 39.928 80.921 1.00 49.26 95 LEU B O 1
ATOM 1865 N N . ALA B 1 92 ? 12.468 38.573 79.129 1.00 49.42 96 ALA B N 1
ATOM 1866 C CA . ALA B 1 92 ? 12.171 39.692 78.244 1.00 50.75 96 ALA B CA 1
ATOM 1867 C C . ALA B 1 92 ? 11.038 40.545 78.806 1.00 51.40 96 ALA B C 1
ATOM 1868 O O . ALA B 1 92 ? 11.203 41.738 79.052 1.00 51.92 96 ALA B O 1
ATOM 1870 N N . VAL B 1 93 ? 9.896 39.923 79.040 1.00 52.11 97 VAL B N 1
ATOM 1871 C CA . VAL B 1 93 ? 8.761 40.632 79.579 1.00 53.47 97 VAL B CA 1
ATOM 1872 C C . VAL B 1 93 ? 9.131 41.388 80.839 1.00 54.53 97 VAL B C 1
ATOM 1873 O O . VAL B 1 93 ? 8.603 42.460 81.076 1.00 54.96 97 VAL B O 1
ATOM 1877 N N . LEU B 1 94 ? 10.045 40.845 81.642 1.00 56.03 98 LEU B N 1
ATOM 1878 C CA . LEU B 1 94 ? 10.452 41.494 82.911 1.00 57.11 98 LEU B CA 1
ATOM 1879 C C . LEU B 1 94 ? 11.376 42.688 82.724 1.00 58.30 98 LEU B C 1
ATOM 1880 O O . LEU B 1 94 ? 11.308 43.661 83.459 1.00 57.28 98 LEU B O 1
ATOM 1885 N N . ARG B 1 95 ? 12.242 42.572 81.723 1.00 60.90 99 ARG B N 1
ATOM 1886 C CA . ARG B 1 95 ? 13.224 43.572 81.350 1.00 62.83 99 ARG B CA 1
ATOM 1887 C C . ARG B 1 95 ? 12.565 44.926 81.223 1.00 63.77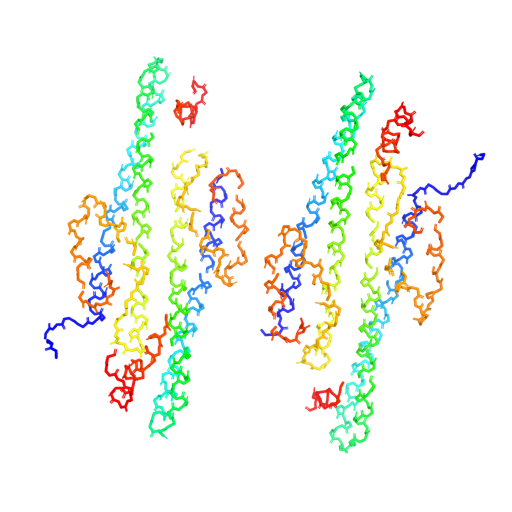 99 ARG B C 1
ATOM 1888 O O . ARG B 1 95 ? 13.175 45.931 81.572 1.00 64.40 99 ARG B O 1
ATOM 1896 N N . VAL B 1 96 ? 11.314 44.956 80.753 1.00 65.06 100 VAL B N 1
ATOM 1897 C CA . VAL B 1 96 ? 10.568 46.231 80.579 1.00 66.15 100 VAL B CA 1
ATOM 1898 C C . VAL B 1 96 ? 9.377 46.414 81.550 1.00 66.75 100 VAL B C 1
ATOM 1899 O O . VAL B 1 96 ? 8.988 47.535 81.879 1.00 67.05 100 VAL B O 1
ATOM 1903 N N . ALA B 1 97 ? 8.788 45.314 81.996 1.00 67.47 101 ALA B N 1
ATOM 1904 C CA . ALA B 1 97 ? 7.730 45.405 82.976 1.00 68.10 101 ALA B CA 1
ATOM 1905 C C . ALA B 1 97 ? 8.369 45.270 84.335 1.00 68.82 101 ALA B C 1
ATOM 1906 O O . ALA B 1 97 ? 8.464 46.257 85.081 1.00 69.38 101 ALA B O 1
ATOM 1908 N N . GLY B 1 98 ? 8.835 44.057 84.640 1.00 68.84 102 GLY B N 1
ATOM 1909 C CA . GLY B 1 98 ? 9.275 43.727 85.987 1.00 68.88 102 GLY B CA 1
ATOM 1910 C C . GLY B 1 98 ? 8.192 42.929 86.703 1.00 69.03 102 GLY B C 1
ATOM 1911 O O . GLY B 1 98 ? 7.930 43.125 87.908 1.00 68.94 102 GLY B O 1
ATOM 1912 N N . SER B 1 99 ? 7.555 42.023 85.958 1.00 68.70 103 SER B N 1
ATOM 1913 C CA . SER B 1 99 ? 6.540 41.148 86.531 1.00 68.47 103 SER B CA 1
ATOM 1914 C C . SER B 1 99 ? 6.147 40.088 85.519 1.00 68.00 103 SER B C 1
ATOM 1915 O O . SER B 1 99 ? 5.724 40.420 84.407 1.00 68.57 103 SER B O 1
ATOM 1918 N N . LEU B 1 100 ? 6.263 38.822 85.914 1.00 66.93 104 LEU B N 1
ATOM 1919 C CA . LEU B 1 100 ? 5.899 37.694 85.050 1.00 66.07 104 LEU B CA 1
ATOM 1920 C C . LEU B 1 100 ? 4.487 37.843 84.542 1.00 65.31 104 LEU B C 1
ATOM 1921 O O . LEU B 1 100 ? 3.835 38.819 84.861 1.00 64.79 104 LEU B O 1
ATOM 1926 N N . GLN B 1 101 ? 4.032 36.875 83.753 1.00 65.56 105 GLN B N 1
ATOM 1927 C CA . GLN B 1 101 ? 2.670 36.860 83.218 1.00 66.11 105 GLN B CA 1
ATOM 1928 C C . GLN B 1 101 ? 2.389 35.551 82.513 1.00 65.42 105 GLN B C 1
ATOM 1929 O O . GLN B 1 101 ? 3.311 34.819 82.239 1.00 65.51 105 GLN B O 1
ATOM 1935 N N . LYS B 1 102 ? 1.127 35.260 82.223 1.00 65.40 106 LYS B N 1
ATOM 1936 C CA . LYS B 1 102 ? 0.725 33.939 81.728 1.00 66.11 106 LYS B CA 1
ATOM 1937 C C . LYS B 1 102 ? 1.518 33.446 80.527 1.00 66.35 106 LYS B C 1
ATOM 1938 O O . LYS B 1 102 ? 2.300 34.198 79.945 1.00 66.54 106 LYS B O 1
ATOM 1944 N N . SER B 1 103 ? 1.311 32.183 80.152 1.00 66.55 107 SER B N 1
ATOM 1945 C CA . SER B 1 103 ? 1.947 31.643 78.957 1.00 66.64 107 SER B CA 1
ATOM 1946 C C . SER B 1 103 ? 1.368 30.317 78.541 1.00 67.12 107 SER B C 1
ATOM 1947 O O . SER B 1 103 ? 1.756 29.282 79.048 1.00 67.50 107 SER B O 1
ATOM 1950 N N . THR B 1 104 ? 0.450 30.333 77.592 1.00 68.40 108 THR B N 1
ATOM 1951 C CA . THR B 1 104 ? -0.146 29.090 77.117 1.00 69.68 108 THR B CA 1
ATOM 1952 C C . THR B 1 104 ? 0.927 28.245 76.434 1.00 70.53 108 THR B C 1
ATOM 1953 O O . THR B 1 104 ? 0.675 27.112 76.017 1.00 70.82 108 THR B O 1
ATOM 1957 N N . GLU B 1 105 ? 2.125 28.803 76.292 1.00 71.56 109 GLU B N 1
ATOM 1958 C CA . GLU B 1 105 ? 3.205 28.038 75.695 1.00 72.27 109 GLU B CA 1
ATOM 1959 C C . GLU B 1 105 ? 3.897 27.209 76.763 1.00 72.30 109 GLU B C 1
ATOM 1960 O O . GLU B 1 105 ? 3.924 25.981 76.661 1.00 72.11 109 GLU B O 1
ATOM 1966 N N . VAL B 1 106 ? 4.413 27.864 77.805 1.00 72.48 110 VAL B N 1
ATOM 1967 C CA . VAL B 1 106 ? 5.094 27.132 78.882 1.00 73.06 110 VAL B CA 1
ATOM 1968 C C . VAL B 1 106 ? 4.106 26.381 79.781 1.00 73.69 110 VAL B C 1
ATOM 1969 O O . VAL B 1 106 ? 4.420 26.020 80.915 1.00 74.24 110 VAL B O 1
ATOM 1981 N N . LYS B 1 108 ? 1.600 24.099 78.089 1.00 75.10 112 LYS B N 1
ATOM 1982 C CA . LYS B 1 108 ? 1.360 22.835 77.402 1.00 75.53 112 LYS B CA 1
ATOM 1983 C C . LYS B 1 108 ? 2.606 21.972 77.331 1.00 74.89 112 LYS B C 1
ATOM 1984 O O . LYS B 1 108 ? 2.515 20.761 77.411 1.00 74.96 112 LYS B O 1
ATOM 1990 N N . ALA B 1 109 ? 3.767 22.598 77.182 1.00 74.62 113 ALA B N 1
ATOM 1991 C CA . ALA B 1 109 ? 5.023 21.865 77.205 1.00 74.32 113 ALA B CA 1
ATOM 1992 C C . ALA B 1 109 ? 5.191 21.226 78.579 1.00 74.37 113 ALA B C 1
ATOM 1993 O O . ALA B 1 109 ? 5.530 20.047 78.684 1.00 74.50 113 ALA B O 1
ATOM 2003 N N . GLN B 1 111 ? 2.928 20.411 80.402 1.00 77.60 115 GLN B N 1
ATOM 2004 C CA . GLN B 1 111 ? 1.753 19.557 80.602 1.00 79.46 115 GLN B CA 1
ATOM 2005 C C . GLN B 1 111 ? 2.128 18.205 80.015 1.00 80.02 115 GLN B C 1
ATOM 2006 O O . GLN B 1 111 ? 2.086 17.178 80.697 1.00 80.50 115 GLN B O 1
ATOM 2012 N N . SER B 1 112 ? 2.530 18.242 78.746 1.00 80.55 116 SER B N 1
ATOM 2013 C CA . SER B 1 112 ? 3.020 17.086 78.027 1.00 81.20 116 SER B CA 1
ATOM 2014 C C . SER B 1 112 ? 4.297 16.554 78.667 1.00 81.64 116 SER B C 1
ATOM 2015 O O . SER B 1 112 ? 4.709 15.428 78.369 1.00 82.05 116 SER B O 1
ATOM 2018 N N . LEU B 1 113 ? 4.925 17.370 79.522 1.00 81.77 117 LEU B N 1
ATOM 2019 C CA . LEU B 1 113 ? 6.254 17.057 80.076 1.00 81.80 117 LEU B CA 1
ATOM 2020 C C . LEU B 1 113 ? 6.195 16.313 81.383 1.00 82.67 117 LEU B C 1
ATOM 2021 O O . LEU B 1 113 ? 7.118 15.560 81.707 1.00 83.14 117 LEU B O 1
ATOM 2026 N N . VAL B 1 114 ? 5.118 16.526 82.133 1.00 83.43 118 VAL B N 1
ATOM 2027 C CA . VAL B 1 114 ? 4.925 15.838 83.404 1.00 84.41 118 VAL B CA 1
ATOM 2028 C C . VAL B 1 114 ? 4.509 14.362 83.231 1.00 85.38 118 VAL B C 1
ATOM 2029 O O . VAL B 1 114 ? 3.640 13.850 83.949 1.00 85.39 118 VAL B O 1
ATOM 2033 N N . LYS B 1 115 ? 5.161 13.684 82.282 1.00 86.48 119 LYS B N 1
ATOM 2034 C CA . LYS B 1 115 ? 5.031 12.236 82.107 1.00 87.36 119 LYS B CA 1
ATOM 2035 C C . LYS B 1 115 ? 5.735 11.492 83.245 1.00 87.95 119 LYS B C 1
ATOM 2036 O O . LYS B 1 115 ? 6.351 12.119 84.112 1.00 87.90 119 LYS B O 1
ATOM 2042 N N . ILE B 1 116 ? 5.670 10.160 83.234 1.00 88.82 120 ILE B N 1
ATOM 2043 C CA . ILE B 1 116 ? 6.160 9.386 84.391 1.00 89.45 120 ILE B CA 1
ATOM 2044 C C . ILE B 1 116 ? 7.587 8.778 84.327 1.00 89.59 120 ILE B C 1
ATOM 2045 O O . ILE B 1 116 ? 8.367 9.013 85.261 1.00 89.57 120 ILE B O 1
ATOM 2050 N N . PRO B 1 117 ? 7.937 8.018 83.250 1.00 89.78 121 PRO B N 1
ATOM 2051 C CA . PRO B 1 117 ? 9.272 7.369 83.190 1.00 89.54 121 PRO B CA 1
ATOM 2052 C C . PRO B 1 117 ? 10.463 8.339 83.272 1.00 89.23 121 PRO B C 1
ATOM 2053 O O . PRO B 1 117 ? 10.925 8.862 82.256 1.00 89.33 121 PRO B O 1
ATOM 2057 N N . GLU B 1 118 ? 10.934 8.543 84.501 1.00 89.00 122 GLU B N 1
ATOM 2058 C CA . GLU B 1 118 ? 12.061 9.406 84.873 1.00 88.85 122 GLU B CA 1
ATOM 2059 C C . GLU B 1 118 ? 11.672 10.157 86.173 1.00 88.92 122 GLU B C 1
ATOM 2060 O O . GLU B 1 118 ? 10.522 10.065 86.637 1.00 89.07 122 GLU B O 1
ATOM 2066 N N . ILE B 1 119 ? 12.634 10.858 86.777 1.00 88.75 123 ILE B N 1
ATOM 2067 C CA . ILE B 1 119 ? 12.415 11.636 88.007 1.00 88.12 123 ILE B CA 1
ATOM 2068 C C . ILE B 1 119 ? 11.393 12.749 87.800 1.00 87.65 123 ILE B C 1
ATOM 2069 O O . ILE B 1 119 ? 11.237 13.616 88.661 1.00 87.95 123 ILE B O 1
ATOM 2074 N N . GLN B 1 120 ? 10.703 12.709 86.659 1.00 86.86 124 GLN B N 1
ATOM 2075 C CA . GLN B 1 120 ? 9.734 13.724 86.245 1.00 85.82 124 GLN B CA 1
ATOM 2076 C C . GLN B 1 120 ? 8.584 13.929 87.210 1.00 85.74 124 GLN B C 1
ATOM 2077 O O . GLN B 1 120 ? 7.423 14.108 86.811 1.00 86.02 124 GLN B O 1
ATOM 2083 N N . ALA B 1 121 ? 8.924 13.878 88.490 1.00 85.13 125 ALA B N 1
ATOM 2084 C CA . ALA B 1 121 ? 8.052 14.315 89.550 1.00 84.39 125 ALA B CA 1
ATOM 2085 C C . ALA B 1 121 ? 8.413 15.781 89.773 1.00 84.12 125 ALA B C 1
ATOM 2086 O O . ALA B 1 121 ? 7.558 16.576 90.168 1.00 84.17 125 ALA B O 1
ATOM 2088 N N . THR B 1 122 ? 9.682 16.131 89.500 1.00 83.44 126 THR B N 1
ATOM 2089 C CA . THR B 1 122 ? 10.182 17.512 89.677 1.00 82.45 126 THR B CA 1
ATOM 2090 C C . THR B 1 122 ? 9.386 18.474 88.790 1.00 81.67 126 THR B C 1
ATOM 2091 O O . THR B 1 122 ? 9.011 19.580 89.207 1.00 81.11 126 THR B O 1
ATOM 2103 N N . ARG B 1 124 ? 6.429 18.261 88.062 1.00 79.49 128 ARG B N 1
ATOM 2104 C CA . ARG B 1 124 ? 5.124 18.511 88.667 1.00 79.15 128 ARG B CA 1
ATOM 2105 C C . ARG B 1 124 ? 5.274 19.599 89.729 1.00 78.20 128 ARG B C 1
ATOM 2106 O O . ARG B 1 124 ? 4.298 20.245 90.108 1.00 78.69 128 ARG B O 1
ATOM 2114 N N . GLU B 1 125 ? 6.508 19.807 90.186 1.00 76.86 129 GLU B N 1
ATOM 2115 C CA . GLU B 1 125 ? 6.818 20.762 91.244 1.00 75.75 129 GLU B CA 1
ATOM 2116 C C . GLU B 1 125 ? 7.080 22.125 90.628 1.00 74.26 129 GLU B C 1
ATOM 2117 O O . GLU B 1 125 ? 6.570 23.146 91.097 1.00 73.56 129 GLU B O 1
ATOM 2123 N N . LEU B 1 126 ? 7.892 22.130 89.572 1.00 72.83 130 LEU B N 1
ATOM 2124 C CA . LEU B 1 126 ? 8.114 23.338 88.782 1.00 71.23 130 LEU B CA 1
ATOM 2125 C C . LEU B 1 126 ? 6.762 23.854 88.333 1.00 70.65 130 LEU B C 1
ATOM 2126 O O . LEU B 1 126 ? 6.405 24.999 88.606 1.00 70.28 130 LEU B O 1
ATOM 2131 N N . SER B 1 127 ? 6.011 22.978 87.668 1.00 69.79 131 SER B N 1
ATOM 2132 C CA . SER B 1 127 ? 4.647 23.254 87.277 1.00 68.90 131 SER B CA 1
ATOM 2133 C C . SER B 1 127 ? 3.961 24.066 88.359 1.00 68.42 131 SER B C 1
ATOM 2134 O O . SER B 1 127 ? 3.469 25.167 88.092 1.00 68.86 131 SER B O 1
ATOM 2137 N N . LYS B 1 128 ? 3.968 23.545 89.586 1.00 67.15 132 LYS B N 1
ATOM 2138 C CA . LYS B 1 128 ? 3.370 24.242 90.713 1.00 65.76 132 LYS B CA 1
ATOM 2139 C C . LYS B 1 128 ? 3.971 25.611 90.936 1.00 65.15 132 LYS B C 1
ATOM 2140 O O . LYS B 1 128 ? 3.249 26.610 90.949 1.00 65.06 132 LYS B O 1
ATOM 2146 N N . GLU B 1 129 ? 5.290 25.651 91.119 1.00 64.62 133 GLU B N 1
ATOM 2147 C CA . GLU B 1 129 ? 5.994 26.902 91.450 1.00 63.85 133 GLU B CA 1
ATOM 2148 C C . GLU B 1 129 ? 5.561 27.982 90.474 1.00 62.76 133 GLU B C 1
ATOM 2149 O O . GLU B 1 129 ? 5.301 29.122 90.863 1.00 62.42 133 GLU B O 1
ATOM 2171 N N . LYS B 1 132 ? 1.904 29.645 90.942 1.00 65.71 136 LYS B N 1
ATOM 2172 C CA . LYS B 1 132 ? 1.991 30.638 92.016 1.00 65.36 136 LYS B CA 1
ATOM 2173 C C . LYS B 1 132 ? 2.598 31.920 91.491 1.00 64.72 136 LYS B C 1
ATOM 2174 O O . LYS B 1 132 ? 2.140 33.011 91.801 1.00 64.23 136 LYS B O 1
ATOM 2180 N N . ALA B 1 133 ? 3.641 31.770 90.683 1.00 64.55 137 ALA B N 1
ATOM 2181 C CA . ALA B 1 133 ? 4.313 32.912 90.078 1.00 64.02 137 ALA B CA 1
ATOM 2182 C C . ALA B 1 133 ? 3.318 33.666 89.186 1.00 63.89 137 ALA B C 1
ATOM 2183 O O . ALA B 1 133 ? 3.305 34.903 89.148 1.00 63.88 137 ALA B O 1
ATOM 2185 N N . GLY B 1 134 ? 2.468 32.913 88.499 1.00 63.35 138 GLY B N 1
ATOM 2186 C CA . GLY B 1 134 ? 1.489 33.499 87.618 1.00 63.22 138 GLY B CA 1
ATOM 2187 C C . GLY B 1 134 ? 1.873 33.310 86.174 1.00 63.13 138 GLY B C 1
ATOM 2188 O O . GLY B 1 134 ? 1.610 34.186 85.337 1.00 64.05 138 GLY B O 1
ATOM 2189 N N . ILE B 1 135 ? 2.503 32.170 85.893 1.00 62.61 139 ILE B N 1
ATOM 2190 C CA . ILE B 1 135 ? 2.874 31.771 84.532 1.00 61.85 139 ILE B CA 1
ATOM 2191 C C . ILE B 1 135 ? 1.946 30.665 84.019 1.00 62.53 139 ILE B C 1
ATOM 2192 O O . ILE B 1 135 ? 1.689 30.595 82.809 1.00 62.04 139 ILE B O 1
ATOM 2197 N N . ILE B 1 136 ? 1.447 29.817 84.931 1.00 63.10 140 ILE B N 1
ATOM 2198 C CA . ILE B 1 136 ? 0.487 28.757 84.572 1.00 64.22 140 ILE B CA 1
ATOM 2199 C C . ILE B 1 136 ? -0.577 28.484 85.638 1.00 64.01 140 ILE B C 1
ATOM 2200 O O . ILE B 1 136 ? -1.315 29.380 86.050 1.00 63.77 140 ILE B O 1
ATOM 2205 N N . ALA B 1 157 ? -12.162 43.200 77.356 1.00 68.29 161 ALA B N 1
ATOM 2206 C CA . ALA B 1 157 ? -11.510 41.886 77.317 1.00 68.39 161 ALA B CA 1
ATOM 2207 C C . ALA B 1 157 ? -10.321 41.852 78.263 1.00 68.06 161 ALA B C 1
ATOM 2208 O O . ALA B 1 157 ? -9.943 40.796 78.772 1.00 67.73 161 ALA B O 1
ATOM 2210 N N . GLU B 1 158 ? -9.751 43.025 78.501 1.00 67.93 162 GLU B N 1
ATOM 2211 C CA . GLU B 1 158 ? -8.456 43.125 79.139 1.00 68.09 162 GLU B CA 1
ATOM 2212 C C . GLU B 1 158 ? -8.397 44.291 80.126 1.00 68.85 162 GLU B C 1
ATOM 2213 O O . GLU B 1 158 ? -9.231 45.212 80.091 1.00 69.49 162 GLU B O 1
ATOM 2227 N N . GLU B 1 160 ? -5.112 44.901 80.433 1.00 64.82 164 GLU B N 1
ATOM 2228 C CA . GLU B 1 160 ? -3.708 44.812 80.094 1.00 63.47 164 GLU B CA 1
ATOM 2229 C C . GLU B 1 160 ? -2.980 46.142 80.211 1.00 61.50 164 GLU B C 1
ATOM 2230 O O . GLU B 1 160 ? -2.027 46.261 80.981 1.00 61.64 164 GLU B O 1
ATOM 2236 N N . ILE B 1 161 ? -3.452 47.134 79.463 1.00 59.19 165 ILE B N 1
ATOM 2237 C CA . ILE B 1 161 ? -2.905 48.495 79.459 1.00 56.76 165 ILE B CA 1
ATOM 2238 C C . ILE B 1 161 ? -2.795 49.146 80.845 1.00 55.39 165 ILE B C 1
ATOM 2239 O O . ILE B 1 161 ? -1.767 49.715 81.194 1.00 55.44 165 ILE B O 1
ATOM 2244 N N . ASP B 1 162 ? -3.845 49.066 81.644 1.00 53.58 166 ASP B N 1
ATOM 2245 C CA . ASP B 1 162 ? -3.757 49.611 82.970 1.00 52.41 166 ASP B CA 1
ATOM 2246 C C . ASP B 1 162 ? -2.594 48.963 83.750 1.00 51.72 166 ASP B C 1
ATOM 2247 O O . ASP B 1 162 ? -1.733 49.659 84.317 1.00 50.91 166 ASP B O 1
ATOM 2252 N N . ARG B 1 163 ? -2.548 47.635 83.746 1.00 50.79 167 ARG B N 1
ATOM 2253 C CA . ARG B 1 163 ? -1.508 46.938 84.474 1.00 50.86 167 ARG B CA 1
ATOM 2254 C C . ARG B 1 163 ? -0.173 47.380 83.895 1.00 50.33 167 ARG B C 1
ATOM 2255 O O . ARG B 1 163 ? 0.822 47.550 84.625 1.00 50.29 167 ARG B O 1
ATOM 2263 N N . ILE B 1 164 ? -0.182 47.608 82.581 1.00 49.03 168 ILE B N 1
ATOM 2264 C CA . ILE B 1 164 ? 1.017 47.989 81.842 1.00 47.72 168 ILE B CA 1
ATOM 2265 C C . ILE B 1 164 ? 1.488 49.385 82.216 1.00 46.21 168 ILE B C 1
ATOM 2266 O O . ILE B 1 164 ? 2.673 49.580 82.493 1.00 45.57 168 ILE B O 1
ATOM 2271 N N . LEU B 1 165 ? 0.558 50.343 82.213 1.00 44.32 169 LEU B N 1
ATOM 2272 C CA . LEU B 1 165 ? 0.902 51.722 82.475 1.00 43.31 169 LEU B CA 1
ATOM 2273 C C . LEU B 1 165 ? 1.399 51.803 83.876 1.00 43.52 169 LEU B C 1
ATOM 2274 O O . LEU B 1 165 ? 2.322 52.552 84.185 1.00 42.22 169 LEU B O 1
ATOM 2279 N N . PHE B 1 166 ? 0.749 51.018 84.730 1.00 44.45 170 PHE B N 1
ATOM 2280 C CA . PHE B 1 166 ? 1.102 50.963 86.119 1.00 44.63 170 PHE B CA 1
ATOM 2281 C C . PHE B 1 166 ? 2.501 50.371 86.218 1.00 44.68 170 PHE B C 1
ATOM 2282 O O . PHE B 1 166 ? 3.372 50.969 86.843 1.00 44.77 170 PHE B O 1
ATOM 2290 N N . GLU B 1 167 ? 2.745 49.243 85.557 1.00 44.44 171 GLU B N 1
ATOM 2291 C CA . GLU B 1 167 ? 4.110 48.686 85.520 1.00 45.24 171 GLU B CA 1
ATOM 2292 C C . GLU B 1 167 ? 5.137 49.743 85.071 1.00 44.20 171 GLU B C 1
ATOM 2293 O O . GLU B 1 167 ? 6.016 50.116 85.817 1.00 44.50 171 GLU B O 1
ATOM 2299 N N . ILE B 1 168 ? 4.973 50.294 83.886 1.00 43.85 172 ILE B N 1
ATOM 2300 C CA . ILE B 1 168 ? 5.970 51.195 83.348 1.00 43.38 172 ILE B CA 1
ATOM 2301 C C . ILE B 1 168 ? 6.156 52.520 84.087 1.00 43.85 172 ILE B C 1
ATOM 2302 O O . ILE B 1 168 ? 7.226 53.120 84.027 1.00 43.99 172 ILE B O 1
ATOM 2307 N N . THR B 1 169 ? 5.123 52.985 84.779 1.00 44.32 173 THR B N 1
ATOM 2308 C CA . THR B 1 169 ? 5.171 54.310 85.401 1.00 44.14 173 THR B CA 1
ATOM 2309 C C . THR B 1 169 ? 5.233 54.247 86.914 1.00 44.39 173 THR B C 1
ATOM 2310 O O . THR B 1 169 ? 4.998 55.257 87.584 1.00 43.91 173 THR B O 1
ATOM 2314 N N . ALA B 1 170 ? 5.550 53.063 87.443 1.00 44.76 174 ALA B N 1
ATOM 2315 C CA . ALA B 1 170 ? 5.758 52.883 88.880 1.00 45.35 174 ALA B CA 1
ATOM 2316 C C . ALA B 1 170 ? 4.497 53.261 89.685 1.00 46.10 174 ALA B C 1
ATOM 2317 O O . ALA B 1 170 ? 4.554 54.039 90.660 1.00 47.00 174 ALA B O 1
ATOM 2319 N N . GLY B 1 171 ? 3.359 52.715 89.254 1.00 46.07 175 GLY B N 1
ATOM 2320 C CA . GLY B 1 171 ? 2.071 52.995 89.871 1.00 46.15 175 GLY B CA 1
ATOM 2321 C C . GLY B 1 171 ? 1.631 54.449 89.869 1.00 46.39 175 GLY B C 1
ATOM 2322 O O . GLY B 1 171 ? 1.150 54.923 90.869 1.00 46.89 175 GLY B O 1
ATOM 2323 N N . ALA B 1 172 ? 1.794 55.165 88.763 1.00 46.82 176 ALA B N 1
ATOM 2324 C CA . ALA B 1 172 ? 1.299 56.531 88.683 1.00 47.91 176 ALA B CA 1
ATOM 2325 C C . ALA B 1 172 ? 0.064 56.686 87.800 1.00 48.78 176 ALA B C 1
ATOM 2326 O O . ALA B 1 172 ? -0.775 57.522 88.094 1.00 49.51 176 ALA B O 1
ATOM 2328 N N . LEU B 1 173 ? -0.035 55.916 86.718 1.00 49.55 177 LEU B N 1
ATOM 2329 C CA . LEU B 1 173 ? -1.256 55.874 85.911 1.00 50.65 177 LEU B CA 1
ATOM 2330 C C . LEU B 1 173 ? -1.797 54.495 86.089 1.00 51.26 177 LEU B C 1
ATOM 2331 O O . LEU B 1 173 ? -1.710 53.624 85.251 1.00 49.79 177 LEU B O 1
ATOM 2336 N N . GLY B 1 174 ? -2.375 54.350 87.265 1.00 53.75 178 GLY B N 1
ATOM 2337 C CA . GLY B 1 174 ? -2.691 53.076 87.866 1.00 55.20 178 GLY B CA 1
ATOM 2338 C C . GLY B 1 174 ? -3.521 52.184 87.029 1.00 55.95 178 GLY B C 1
ATOM 2339 O O . GLY B 1 174 ? -3.686 52.407 85.851 1.00 55.79 178 GLY B O 1
ATOM 2340 N N . LYS B 1 175 ? -4.020 51.156 87.683 1.00 57.48 179 LYS B N 1
ATOM 2341 C CA . LYS B 1 175 ? -4.837 50.177 87.054 1.00 59.38 179 LYS B CA 1
ATOM 2342 C C . LYS B 1 175 ? -6.328 50.511 87.286 1.00 60.96 179 LYS B C 1
ATOM 2343 O O . LYS B 1 175 ? -6.650 51.365 88.119 1.00 61.67 179 LYS B O 1
ATOM 2349 N N . ALA B 1 176 ? -7.236 49.897 86.521 1.00 62.40 180 ALA B N 1
ATOM 2350 C CA . ALA B 1 176 ? -8.674 50.161 86.709 1.00 63.40 180 ALA B CA 1
ATOM 2351 C C . ALA B 1 176 ? -9.187 49.404 87.943 1.00 64.04 180 ALA B C 1
ATOM 2352 O O . ALA B 1 176 ? -9.430 50.041 88.977 1.00 64.51 180 ALA B O 1
ATOM 2354 N N . PRO C 1 8 ? 26.218 52.595 48.276 1.00 77.63 12 PRO C N 1
ATOM 2355 C CA . PRO C 1 8 ? 26.306 51.147 48.391 1.00 77.70 12 PRO C CA 1
ATOM 2356 C C . PRO C 1 8 ? 26.940 50.454 47.176 1.00 77.85 12 PRO C C 1
ATOM 2357 O O . PRO C 1 8 ? 26.278 49.656 46.501 1.00 77.94 12 PRO C O 1
ATOM 2361 N N . LYS C 1 9 ? 28.219 50.756 46.927 1.00 77.85 13 LYS C N 1
ATOM 2362 C CA . LYS C 1 9 ? 29.029 50.092 45.888 1.00 77.57 13 LYS C CA 1
ATOM 2363 C C . LYS C 1 9 ? 29.484 48.704 46.354 1.00 77.16 13 LYS C C 1
ATOM 2364 O O . LYS C 1 9 ? 29.686 47.796 45.543 1.00 76.96 13 LYS C O 1
ATOM 2370 N N . GLU C 1 10 ? 29.645 48.559 47.667 1.00 76.70 14 GLU C N 1
ATOM 2371 C CA . GLU C 1 10 ? 30.042 47.294 48.285 1.00 76.42 14 GLU C CA 1
ATOM 2372 C C . GLU C 1 10 ? 29.011 46.191 48.046 1.00 76.11 14 GLU C C 1
ATOM 2373 O O . GLU C 1 10 ? 29.372 45.048 47.755 1.00 76.13 14 GLU C O 1
ATOM 2379 N N . LEU C 1 11 ? 27.733 46.548 48.148 1.00 75.36 15 LEU C N 1
ATOM 2380 C CA . LEU C 1 11 ? 26.639 45.597 47.971 1.00 74.76 15 LEU C CA 1
ATOM 2381 C C . LEU C 1 11 ? 26.633 44.958 46.586 1.00 74.27 15 LEU C C 1
ATOM 2382 O O . LEU C 1 11 ? 26.604 43.732 46.452 1.00 73.78 15 LEU C O 1
ATOM 2387 N N . VAL C 1 12 ? 26.654 45.811 45.567 1.00 73.78 16 VAL C N 1
ATOM 2388 C CA . VAL C 1 12 ? 26.645 45.376 44.182 1.00 73.30 16 VAL C CA 1
ATOM 2389 C C . VAL C 1 12 ? 27.627 44.239 43.970 1.00 73.16 16 VAL C C 1
ATOM 2390 O O . VAL C 1 12 ? 27.220 43.161 43.551 1.00 73.14 16 VAL C O 1
ATOM 2394 N N . ASN C 1 13 ? 28.902 44.460 44.286 1.00 73.27 17 ASN C N 1
ATOM 2395 C CA . ASN C 1 13 ? 29.922 43.444 44.018 1.00 73.56 17 ASN C CA 1
ATOM 2396 C C . ASN C 1 13 ? 29.567 42.065 44.555 1.00 73.49 17 ASN C C 1
ATOM 2397 O O . ASN C 1 13 ? 29.610 41.093 43.797 1.00 74.29 17 ASN C O 1
ATOM 2402 N N . GLU C 1 14 ? 29.181 41.978 45.829 1.00 72.90 18 GLU C N 1
ATOM 2403 C CA . GLU C 1 14 ? 28.673 40.722 46.410 1.00 72.25 18 GLU C CA 1
ATOM 2404 C C . GLU C 1 14 ? 27.449 40.147 45.652 1.00 71.55 18 GLU C C 1
ATOM 2405 O O . GLU C 1 14 ? 27.490 39.002 45.177 1.00 71.51 18 GLU C O 1
ATOM 2411 N N . TRP C 1 15 ? 26.377 40.943 45.532 1.00 70.24 19 TRP C N 1
ATOM 2412 C CA . TRP C 1 15 ? 25.161 40.536 44.818 1.00 68.59 19 TRP C CA 1
ATOM 2413 C C . TRP C 1 15 ? 25.478 39.967 43.459 1.00 67.27 19 TRP C C 1
ATOM 2414 O O . TRP C 1 15 ? 25.084 38.848 43.150 1.00 67.47 19 TRP C O 1
ATOM 2425 N N . SER C 1 16 ? 26.165 40.746 42.639 1.00 65.35 20 SER C N 1
ATOM 2426 C CA . SER C 1 16 ? 26.675 40.224 41.397 1.00 64.28 20 SER C CA 1
ATOM 2427 C C . SER C 1 16 ? 27.141 38.786 41.587 1.00 63.79 20 SER C C 1
ATOM 2428 O O . SER C 1 16 ? 26.622 37.873 40.947 1.00 63.34 20 SER C O 1
ATOM 2431 N N . LEU C 1 17 ? 28.093 38.585 42.495 1.00 63.17 21 LEU C N 1
ATOM 2432 C CA . LEU C 1 17 ? 28.640 37.265 42.745 1.00 62.94 21 LEU C CA 1
ATOM 2433 C C . LEU C 1 17 ? 27.565 36.240 43.072 1.00 62.57 21 LEU C C 1
ATOM 2434 O O . LEU C 1 17 ? 27.563 35.141 42.502 1.00 62.80 21 LEU C O 1
ATOM 2439 N N . LYS C 1 18 ? 26.659 36.576 43.990 1.00 61.68 22 LYS C N 1
ATOM 2440 C CA . LYS C 1 18 ? 25.564 35.656 44.324 1.00 60.95 22 LYS C CA 1
ATOM 2441 C C . LYS C 1 18 ? 24.783 35.306 43.058 1.00 60.02 22 LYS C C 1
ATOM 2442 O O . LYS C 1 18 ? 24.658 34.127 42.706 1.00 59.42 22 LYS C O 1
ATOM 2448 N N . ILE C 1 19 ? 24.296 36.345 42.368 1.00 59.11 23 ILE C N 1
ATOM 2449 C CA . ILE C 1 19 ? 23.536 36.196 41.117 1.00 58.16 23 ILE C CA 1
ATOM 2450 C C . ILE C 1 19 ? 24.304 35.308 40.171 1.00 58.14 23 ILE C C 1
ATOM 2451 O O . ILE C 1 19 ? 23.762 34.328 39.651 1.00 58.84 23 ILE C O 1
ATOM 2456 N N . ARG C 1 20 ? 25.568 35.641 39.957 1.00 57.43 24 ARG C N 1
ATOM 2457 C CA . ARG C 1 20 ? 26.392 34.861 39.065 1.00 57.62 24 ARG C CA 1
ATOM 2458 C C . ARG C 1 20 ? 26.467 33.409 39.536 1.00 56.81 24 ARG C C 1
ATOM 2459 O O . ARG C 1 20 ? 26.441 32.505 38.705 1.00 56.25 24 ARG C O 1
ATOM 2467 N N . LYS C 1 21 ? 26.532 33.195 40.858 1.00 56.45 25 LYS C N 1
ATOM 2468 C CA . LYS C 1 21 ? 26.649 31.839 41.433 1.00 56.25 25 LYS C CA 1
ATOM 2469 C C . LYS C 1 21 ? 25.399 30.999 41.191 1.00 55.40 25 LYS C C 1
ATOM 2470 O O . LYS C 1 21 ? 25.505 29.805 40.862 1.00 55.14 25 LYS C O 1
ATOM 2476 N N . GLU C 1 22 ? 24.229 31.615 41.358 1.00 54.13 26 GLU C N 1
ATOM 2477 C CA . GLU C 1 22 ? 23.003 30.959 40.969 1.00 53.52 26 GLU C CA 1
ATOM 2478 C C . GLU C 1 22 ? 23.005 30.650 39.473 1.00 53.99 26 GLU C C 1
ATOM 2479 O O . GLU C 1 22 ? 22.500 29.611 39.070 1.00 54.45 26 GLU C O 1
ATOM 2493 N N . ARG C 1 24 ? 25.292 29.561 37.692 1.00 54.01 28 ARG C N 1
ATOM 2494 C CA . ARG C 1 24 ? 26.006 28.305 37.545 1.00 52.73 28 ARG C CA 1
ATOM 2495 C C . ARG C 1 24 ? 25.116 27.153 37.891 1.00 50.58 28 ARG C C 1
ATOM 2496 O O . ARG C 1 24 ? 25.117 26.142 37.219 1.00 50.17 28 ARG C O 1
ATOM 2504 N N . VAL C 1 25 ? 24.368 27.304 38.962 1.00 48.95 29 VAL C N 1
ATOM 2505 C CA . VAL C 1 25 ? 23.432 26.285 39.330 1.00 48.26 29 VAL C CA 1
ATOM 2506 C C . VAL C 1 25 ? 22.517 26.111 38.145 1.00 48.00 29 VAL C C 1
ATOM 2507 O O . VAL C 1 25 ? 22.265 24.996 37.714 1.00 48.56 29 VAL C O 1
ATOM 2511 N N . VAL C 1 26 ? 22.054 27.208 37.575 1.00 47.71 30 VAL C N 1
ATOM 2512 C CA . VAL C 1 26 ? 21.140 27.097 36.450 1.00 47.30 30 VAL C CA 1
ATOM 2513 C C . VAL C 1 26 ? 21.782 26.368 35.282 1.00 47.80 30 VAL C C 1
ATOM 2514 O O . VAL C 1 26 ? 21.174 25.476 34.719 1.00 48.26 30 VAL C O 1
ATOM 2518 N N . ASP C 1 27 ? 23.012 26.717 34.923 1.00 48.79 31 ASP C N 1
ATOM 2519 C CA . ASP C 1 27 ? 23.686 25.979 33.855 1.00 50.14 31 ASP C CA 1
ATOM 2520 C C . ASP C 1 27 ? 23.774 24.493 34.192 1.00 50.59 31 ASP C C 1
ATOM 2521 O O . ASP C 1 27 ? 23.421 23.641 33.376 1.00 49.69 31 ASP C O 1
ATOM 2526 N N . ARG C 1 28 ? 24.216 24.200 35.412 1.00 52.21 32 ARG C N 1
ATOM 2527 C CA . ARG C 1 28 ? 24.310 22.827 35.906 1.00 53.90 32 ARG C CA 1
ATOM 2528 C C . ARG C 1 28 ? 22.985 22.043 35.774 1.00 54.16 32 ARG C C 1
ATOM 2529 O O . ARG C 1 28 ? 22.975 20.915 35.259 1.00 54.78 32 ARG C O 1
ATOM 2537 N N . GLN C 1 29 ? 21.883 22.636 36.227 1.00 53.75 33 GLN C N 1
ATOM 2538 C CA . GLN C 1 29 ? 20.628 21.935 36.238 1.00 54.04 33 GLN C CA 1
ATOM 2539 C C . GLN C 1 29 ? 20.238 21.615 34.838 1.00 53.96 33 GLN C C 1
ATOM 2540 O O . GLN C 1 29 ? 19.695 20.525 34.597 1.00 54.42 33 GLN C O 1
ATOM 2546 N N . ILE C 1 30 ? 20.518 22.542 33.910 1.00 53.64 34 ILE C N 1
ATOM 2547 C CA . ILE C 1 30 ? 20.201 22.326 32.490 1.00 53.10 34 ILE C CA 1
ATOM 2548 C C . ILE C 1 30 ? 21.060 21.217 31.954 1.00 53.02 34 ILE C C 1
ATOM 2549 O O . ILE C 1 30 ? 20.561 20.339 31.268 1.00 52.63 34 ILE C O 1
ATOM 2554 N N . ARG C 1 31 ? 22.347 21.252 32.284 1.00 53.67 35 ARG C N 1
ATOM 2555 C CA . ARG C 1 31 ? 23.313 20.283 31.756 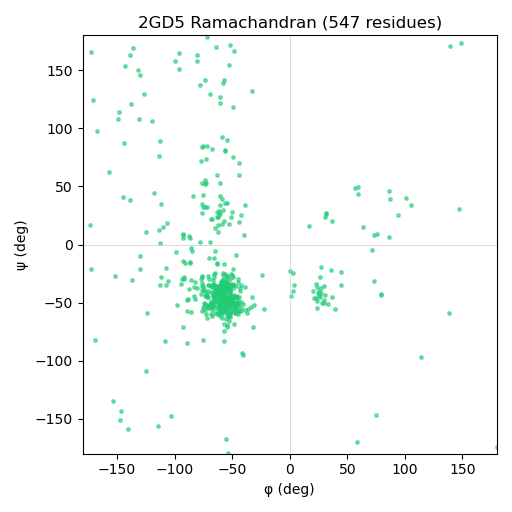1.00 55.19 35 ARG C CA 1
ATOM 2556 C C . ARG C 1 31 ? 22.870 18.852 32.050 1.00 54.94 35 ARG C C 1
ATOM 2557 O O . ARG C 1 31 ? 23.085 17.932 31.242 1.00 54.71 35 ARG C O 1
ATOM 2565 N N . ASP C 1 32 ? 22.237 18.693 33.209 1.00 54.72 36 ASP C N 1
ATOM 2566 C CA . ASP C 1 32 ? 21.674 17.431 33.617 1.00 54.47 36 ASP C CA 1
ATOM 2567 C C . ASP C 1 32 ? 20.412 17.084 32.862 1.00 54.77 36 ASP C C 1
ATOM 2568 O O . ASP C 1 32 ? 20.350 16.022 32.239 1.00 55.40 36 ASP C O 1
ATOM 2573 N N . ILE C 1 33 ? 19.404 17.956 32.900 1.00 54.49 37 ILE C N 1
ATOM 2574 C CA . ILE C 1 33 ? 18.181 17.675 32.148 1.00 54.17 37 ILE C CA 1
ATOM 2575 C C . ILE C 1 33 ? 18.506 17.202 30.718 1.00 55.01 37 ILE C C 1
ATOM 2576 O O . ILE C 1 33 ? 17.952 16.221 30.247 1.00 55.07 37 ILE C O 1
ATOM 2581 N N . GLN C 1 34 ? 19.446 17.863 30.054 1.00 56.17 38 GLN C N 1
ATOM 2582 C CA . GLN C 1 34 ? 19.817 17.492 28.698 1.00 57.15 38 GLN C CA 1
ATOM 2583 C C . GLN C 1 34 ? 20.491 16.117 28.691 1.00 57.95 38 GLN C C 1
ATOM 2584 O O . GLN C 1 34 ? 20.187 15.270 27.844 1.00 58.03 38 GLN C O 1
ATOM 2590 N N . ARG C 1 35 ? 21.386 15.881 29.651 1.00 58.94 39 ARG C N 1
ATOM 2591 C CA . ARG C 1 35 ? 22.095 14.607 29.717 1.00 59.77 39 ARG C CA 1
ATOM 2592 C C . ARG C 1 35 ? 21.055 13.516 29.836 1.00 59.78 39 ARG C C 1
ATOM 2593 O O . ARG C 1 35 ? 21.221 12.400 29.318 1.00 59.45 39 ARG C O 1
ATOM 2601 N N . GLU C 1 36 ? 19.954 13.878 30.485 1.00 60.42 40 GLU C N 1
ATOM 2602 C CA . GLU C 1 36 ? 18.856 12.962 30.705 1.00 61.15 40 GLU C CA 1
ATOM 2603 C C . GLU C 1 36 ? 18.032 12.749 29.470 1.00 60.86 40 GLU C C 1
ATOM 2604 O O . GLU C 1 36 ? 17.510 11.665 29.282 1.00 61.19 40 GLU C O 1
ATOM 2610 N N . GLU C 1 37 ? 17.898 13.772 28.633 1.00 61.03 41 GLU C N 1
ATOM 2611 C CA . GLU C 1 37 ? 17.117 13.623 27.397 1.00 60.92 41 GLU C CA 1
ATOM 2612 C C . GLU C 1 37 ? 17.828 12.742 26.382 1.00 60.98 41 GLU C C 1
ATOM 2613 O O . GLU C 1 37 ? 17.175 11.971 25.667 1.00 60.85 41 GLU C O 1
ATOM 2619 N N . GLU C 1 38 ? 19.159 12.830 26.351 1.00 60.91 42 GLU C N 1
ATOM 2620 C CA . GLU C 1 38 ? 19.959 11.904 25.565 1.00 61.31 42 GLU C CA 1
ATOM 2621 C C . GLU C 1 38 ? 19.418 10.489 25.776 1.00 60.29 42 GLU C C 1
ATOM 2622 O O . GLU C 1 38 ? 19.234 9.751 24.825 1.00 60.18 42 GLU C O 1
ATOM 2628 N N . LYS C 1 39 ? 19.147 10.133 27.032 1.00 59.73 43 LYS C N 1
ATOM 2629 C CA . LYS C 1 39 ? 18.735 8.774 27.414 1.00 58.86 43 LYS C CA 1
ATOM 2630 C C . LYS C 1 39 ? 17.303 8.469 27.029 1.00 57.83 43 LYS C C 1
ATOM 2631 O O . LYS C 1 39 ? 17.031 7.469 26.358 1.00 58.10 43 LYS C O 1
ATOM 2637 N N . VAL C 1 40 ? 16.383 9.332 27.447 1.00 56.68 44 VAL C N 1
ATOM 2638 C CA . VAL C 1 40 ? 14.962 9.168 27.103 1.00 55.42 44 VAL C CA 1
ATOM 2639 C C . VAL C 1 40 ? 14.795 8.991 25.615 1.00 55.18 44 VAL C C 1
ATOM 2640 O O . VAL C 1 40 ? 13.968 8.219 25.175 1.00 55.27 44 VAL C O 1
ATOM 2644 N N . LYS C 1 41 ? 15.611 9.692 24.839 1.00 55.42 45 LYS C N 1
ATOM 2645 C CA . LYS C 1 41 ? 15.557 9.564 23.395 1.00 54.87 45 LYS C CA 1
ATOM 2646 C C . LYS C 1 41 ? 15.766 8.091 23.036 1.00 53.90 45 LYS C C 1
ATOM 2647 O O . LYS C 1 41 ? 14.970 7.538 22.281 1.00 53.99 45 LYS C O 1
ATOM 2653 N N . ARG C 1 42 ? 16.770 7.443 23.634 1.00 52.95 46 ARG C N 1
ATOM 2654 C CA . ARG C 1 42 ? 17.143 6.053 23.272 1.00 52.53 46 ARG C CA 1
ATOM 2655 C C . ARG C 1 42 ? 16.036 5.055 23.604 1.00 50.69 46 ARG C C 1
ATOM 2656 O O . ARG C 1 42 ? 15.660 4.196 22.797 1.00 49.45 46 ARG C O 1
ATOM 2664 N N . SER C 1 43 ? 15.528 5.199 24.815 1.00 49.14 47 SER C N 1
ATOM 2665 C CA . SER C 1 43 ? 14.434 4.415 25.276 1.00 48.07 47 SER C CA 1
ATOM 2666 C C . SER C 1 43 ? 13.268 4.552 24.307 1.00 47.57 47 SER C C 1
ATOM 2667 O O . SER C 1 43 ? 12.758 3.546 23.800 1.00 47.81 47 SER C O 1
ATOM 2670 N N . VAL C 1 44 ? 12.863 5.785 24.028 1.00 46.60 48 VAL C N 1
ATOM 2671 C CA . VAL C 1 44 ? 11.759 6.029 23.115 1.00 46.65 48 VAL C CA 1
ATOM 2672 C C . VAL C 1 44 ? 11.903 5.251 21.805 1.00 46.92 48 VAL C C 1
ATOM 2673 O O . VAL C 1 44 ? 10.932 4.648 21.317 1.00 45.47 48 VAL C O 1
ATOM 2677 N N . LYS C 1 45 ? 13.114 5.274 21.242 1.00 47.55 49 LYS C N 1
ATOM 2678 C CA . LYS C 1 45 ? 13.395 4.518 20.030 1.00 48.47 49 LYS C CA 1
ATOM 2679 C C . LYS C 1 45 ? 13.202 3.031 20.283 1.00 49.46 49 LYS C C 1
ATOM 2680 O O . LYS C 1 45 ? 12.413 2.373 19.578 1.00 49.76 49 LYS C O 1
ATOM 2686 N N . ASP C 1 46 ? 13.917 2.505 21.285 1.00 49.92 50 ASP C N 1
ATOM 2687 C CA . ASP C 1 46 ? 13.842 1.085 21.597 1.00 50.51 50 ASP C CA 1
ATOM 2688 C C . ASP C 1 46 ? 12.399 0.656 21.711 1.00 49.19 50 ASP C C 1
ATOM 2689 O O . ASP C 1 46 ? 12.003 -0.299 21.039 1.00 48.90 50 ASP C O 1
ATOM 2694 N N . ALA C 1 47 ? 11.621 1.386 22.527 1.00 47.53 51 ALA C N 1
ATOM 2695 C CA . ALA C 1 47 ? 10.201 1.124 22.698 1.00 46.83 51 ALA C CA 1
ATOM 2696 C C . ALA C 1 47 ? 9.471 1.213 21.364 1.00 47.33 51 ALA C C 1
ATOM 2697 O O . ALA C 1 47 ? 8.571 0.417 21.098 1.00 47.45 51 ALA C O 1
ATOM 2699 N N . ALA C 1 48 ? 9.863 2.145 20.493 1.00 48.46 52 ALA C N 1
ATOM 2700 C CA . ALA C 1 48 ? 9.262 2.178 19.148 1.00 48.55 52 ALA C CA 1
ATOM 2701 C C . ALA C 1 48 ? 9.533 0.869 18.408 1.00 48.93 52 ALA C C 1
ATOM 2702 O O . ALA C 1 48 ? 8.586 0.212 17.973 1.00 48.50 52 ALA C O 1
ATOM 2704 N N . LYS C 1 49 ? 10.806 0.460 18.336 1.00 49.85 53 LYS C N 1
ATOM 2705 C CA . LYS C 1 49 ? 11.190 -0.753 17.595 1.00 51.06 53 LYS C CA 1
ATOM 2706 C C . LYS C 1 49 ? 10.495 -1.977 18.102 1.00 51.44 53 LYS C C 1
ATOM 2707 O O . LYS C 1 49 ? 10.235 -2.882 17.340 1.00 51.47 53 LYS C O 1
ATOM 2713 N N . LYS C 1 50 ? 10.185 -1.992 19.395 1.00 52.19 54 LYS C N 1
ATOM 2714 C CA . LYS C 1 50 ? 9.487 -3.108 19.996 1.00 52.39 54 LYS C CA 1
ATOM 2715 C C . LYS C 1 50 ? 7.976 -2.895 20.011 1.00 52.74 54 LYS C C 1
ATOM 2716 O O . LYS C 1 50 ? 7.249 -3.670 20.617 1.00 53.24 54 LYS C O 1
ATOM 2722 N N . GLY C 1 51 ? 7.494 -1.855 19.342 1.00 53.12 55 GLY C N 1
ATOM 2723 C CA . GLY C 1 51 ? 6.047 -1.606 19.271 1.00 53.36 55 GLY C CA 1
ATOM 2724 C C . GLY C 1 51 ? 5.279 -1.297 20.566 1.00 53.24 55 GLY C C 1
ATOM 2725 O O . GLY C 1 51 ? 4.048 -1.366 20.585 1.00 53.58 55 GLY C O 1
ATOM 2726 N N . GLN C 1 52 ? 5.989 -0.965 21.646 1.00 52.43 56 GLN C N 1
ATOM 2727 C CA . GLN C 1 52 ? 5.360 -0.585 22.906 1.00 51.72 56 GLN C CA 1
ATOM 2728 C C . GLN C 1 52 ? 4.818 0.838 22.820 1.00 50.78 56 GLN C C 1
ATOM 2729 O O . GLN C 1 52 ? 5.483 1.788 23.245 1.00 50.71 56 GLN C O 1
ATOM 2735 N N . LYS C 1 53 ? 3.617 1.008 22.288 1.00 49.53 57 LYS C N 1
ATOM 2736 C CA . LYS C 1 53 ? 3.098 2.357 22.109 1.00 48.88 57 LYS C CA 1
ATOM 2737 C C . LYS C 1 53 ? 3.062 3.153 23.411 1.00 47.71 57 LYS C C 1
ATOM 2738 O O . LYS C 1 53 ? 3.628 4.238 23.501 1.00 46.22 57 LYS C O 1
ATOM 2744 N N . ASP C 1 54 ? 2.430 2.584 24.430 1.00 47.72 58 ASP C N 1
ATOM 2745 C CA . ASP C 1 54 ? 2.246 3.244 25.724 1.00 47.63 58 ASP C CA 1
ATOM 2746 C C . ASP C 1 54 ? 3.535 3.716 26.432 1.00 46.34 58 ASP C C 1
ATOM 2747 O O . ASP C 1 54 ? 3.567 4.790 27.050 1.00 45.55 58 ASP C O 1
ATOM 2752 N N . VAL C 1 55 ? 4.598 2.929 26.316 1.00 44.63 59 VAL C N 1
ATOM 2753 C CA . VAL C 1 55 ? 5.891 3.364 26.793 1.00 42.73 59 VAL C CA 1
ATOM 2754 C C . VAL C 1 55 ? 6.333 4.593 26.015 1.00 41.44 59 VAL C C 1
ATOM 2755 O O . VAL C 1 55 ? 6.825 5.554 26.613 1.00 41.13 59 VAL C O 1
ATOM 2759 N N . CYS C 1 56 ? 6.148 4.586 24.695 1.00 40.18 60 CYS C N 1
ATOM 2760 C CA . CYS C 1 56 ? 6.535 5.763 23.882 1.00 38.99 60 CYS C CA 1
ATOM 2761 C C . CYS C 1 56 ? 5.726 6.985 24.252 1.00 37.44 60 CYS C C 1
ATOM 2762 O O . CYS C 1 56 ? 6.312 8.032 24.539 1.00 36.83 60 CYS C O 1
ATOM 2765 N N . ILE C 1 57 ? 4.394 6.870 24.289 1.00 36.00 61 ILE C N 1
ATOM 2766 C CA . ILE C 1 57 ? 3.594 8.043 24.648 1.00 34.95 61 ILE C CA 1
ATOM 2767 C C . ILE C 1 57 ? 4.113 8.616 25.941 1.00 36.02 61 ILE C C 1
ATOM 2768 O O . ILE C 1 57 ? 4.413 9.801 26.027 1.00 36.30 61 ILE C O 1
ATOM 2773 N N . VAL C 1 58 ? 4.262 7.743 26.937 1.00 36.96 62 VAL C N 1
ATOM 2774 C CA . VAL C 1 58 ? 4.654 8.157 28.275 1.00 36.82 62 VAL C CA 1
ATOM 2775 C C . VAL C 1 58 ? 5.987 8.855 28.217 1.00 36.42 62 VAL C C 1
ATOM 2776 O O . VAL C 1 58 ? 6.070 10.027 28.613 1.00 36.44 62 VAL C O 1
ATOM 2780 N N . LEU C 1 59 ? 7.015 8.175 27.701 1.00 36.17 63 LEU C N 1
ATOM 2781 C CA . LEU C 1 59 ? 8.357 8.760 27.711 1.00 36.01 63 LEU C CA 1
ATOM 2782 C C . LEU C 1 59 ? 8.268 10.115 27.022 1.00 36.33 63 LEU C C 1
ATOM 2783 O O . LEU C 1 59 ? 8.777 11.127 27.516 1.00 34.52 63 LEU C O 1
ATOM 2788 N N . ALA C 1 60 ? 7.527 10.138 25.924 1.00 37.66 64 ALA C N 1
ATOM 2789 C CA . ALA C 1 60 ? 7.263 11.366 25.217 1.00 39.57 64 ALA C CA 1
ATOM 2790 C C . ALA C 1 60 ? 6.837 12.478 26.162 1.00 40.92 64 ALA C C 1
ATOM 2791 O O . ALA C 1 60 ? 7.485 13.532 26.176 1.00 41.87 64 ALA C O 1
ATOM 2793 N N . LYS C 1 61 ? 5.785 12.269 26.961 1.00 41.68 65 LYS C N 1
ATOM 2794 C CA . LYS C 1 61 ? 5.405 13.308 27.924 1.00 42.91 65 LYS C CA 1
ATOM 2795 C C . LYS C 1 61 ? 6.579 13.694 28.821 1.00 43.16 65 LYS C C 1
ATOM 2796 O O . LYS C 1 61 ? 6.736 14.856 29.175 1.00 42.72 65 LYS C O 1
ATOM 2802 N N . GLU C 1 62 ? 7.428 12.726 29.140 1.00 44.06 66 GLU C N 1
ATOM 2803 C CA . GLU C 1 62 ? 8.650 12.986 29.894 1.00 44.90 66 GLU C CA 1
ATOM 2804 C C . GLU C 1 62 ? 9.546 13.987 29.186 1.00 44.95 66 GLU C C 1
ATOM 2805 O O . GLU C 1 62 ? 10.214 14.813 29.809 1.00 43.66 66 GLU C O 1
ATOM 2819 N N . ILE C 1 64 ? 8.608 16.240 26.605 1.00 45.81 68 ILE C N 1
ATOM 2820 C CA . ILE C 1 64 ? 8.015 17.562 26.615 1.00 46.42 68 ILE C CA 1
ATOM 2821 C C . ILE C 1 64 ? 8.309 18.219 27.954 1.00 46.28 68 ILE C C 1
ATOM 2822 O O . ILE C 1 64 ? 8.906 19.285 28.012 1.00 46.34 68 ILE C O 1
ATOM 2827 N N . ARG C 1 65 ? 7.944 17.550 29.039 1.00 47.10 69 ARG C N 1
ATOM 2828 C CA . ARG C 1 65 ? 8.217 18.052 30.382 1.00 47.50 69 ARG C CA 1
ATOM 2829 C C . ARG C 1 65 ? 9.651 18.555 30.547 1.00 46.83 69 ARG C C 1
ATOM 2830 O O . ARG C 1 65 ? 9.877 19.618 31.103 1.00 45.75 69 ARG C O 1
ATOM 2838 N N . SER C 1 66 ? 10.615 17.798 30.049 1.00 46.99 70 SER C N 1
ATOM 2839 C CA . SER C 1 66 ? 11.993 18.258 30.084 1.00 47.75 70 SER C CA 1
ATOM 2840 C C . SER C 1 66 ? 12.182 19.551 29.315 1.00 47.39 70 SER C C 1
ATOM 2841 O O . SER C 1 66 ? 12.698 20.525 29.874 1.00 46.41 70 SER C O 1
ATOM 2844 N N . ARG C 1 67 ? 11.759 19.560 28.048 1.00 47.01 71 ARG C N 1
ATOM 2845 C CA . ARG C 1 67 ? 11.946 20.722 27.204 1.00 46.84 71 ARG C CA 1
ATOM 2846 C C . ARG C 1 67 ? 11.416 21.956 27.887 1.00 46.11 71 ARG C C 1
ATOM 2847 O O . ARG C 1 67 ? 12.129 22.967 27.983 1.00 46.58 71 ARG C O 1
ATOM 2855 N N . LYS C 1 68 ? 10.193 21.874 28.397 1.00 44.47 72 LYS C N 1
ATOM 2856 C CA . LYS C 1 68 ? 9.651 22.981 29.169 1.00 43.91 72 LYS C CA 1
ATOM 2857 C C . LYS C 1 68 ? 10.546 23.308 30.373 1.00 43.41 72 LYS C C 1
ATOM 2858 O O . LYS C 1 68 ? 10.836 24.463 30.661 1.00 42.35 72 LYS C O 1
ATOM 2864 N N . ALA C 1 69 ? 11.016 22.284 31.061 1.00 44.30 73 ALA C N 1
ATOM 2865 C CA . ALA C 1 69 ? 11.858 22.517 32.216 1.00 44.30 73 ALA C CA 1
ATOM 2866 C C . ALA C 1 69 ? 13.074 23.313 31.789 1.00 45.05 73 ALA C C 1
ATOM 2867 O O . ALA C 1 69 ? 13.371 24.349 32.379 1.00 46.14 73 ALA C O 1
ATOM 2869 N N . VAL C 1 70 ? 13.762 22.868 30.742 1.00 44.99 74 VAL C N 1
ATOM 2870 C CA . VAL C 1 70 ? 15.003 23.499 30.365 1.00 44.53 74 VAL C CA 1
ATOM 2871 C C . VAL C 1 70 ? 14.738 24.931 29.944 1.00 46.00 74 VAL C C 1
ATOM 2872 O O . VAL C 1 70 ? 15.511 25.844 30.296 1.00 46.93 74 VAL C O 1
ATOM 2876 N N . SER C 1 71 ? 13.657 25.115 29.180 1.00 45.83 75 SER C N 1
ATOM 2877 C CA . SER C 1 71 ? 13.297 26.417 28.642 1.00 45.48 75 SER C CA 1
ATOM 2878 C C . SER C 1 71 ? 13.143 27.384 29.797 1.00 45.76 75 SER C C 1
ATOM 2879 O O . SER C 1 71 ? 13.849 28.401 29.901 1.00 45.79 75 SER C O 1
ATOM 2882 N N . LYS C 1 72 ? 12.253 27.031 30.711 1.00 46.22 76 LYS C N 1
ATOM 2883 C CA . LYS C 1 72 ? 12.014 27.877 31.875 1.00 47.14 76 LYS C CA 1
ATOM 2884 C C . LYS C 1 72 ? 13.346 28.254 32.522 1.00 45.27 76 LYS C C 1
ATOM 2885 O O . LYS C 1 72 ? 13.492 29.355 33.023 1.00 44.50 76 LYS C O 1
ATOM 2891 N N . LEU C 1 73 ? 14.308 27.334 32.473 1.00 44.49 77 LEU C N 1
ATOM 2892 C CA . LEU C 1 73 ? 15.630 27.571 33.004 1.00 43.62 77 LEU C CA 1
ATOM 2893 C C . LEU C 1 73 ? 16.399 28.622 32.210 1.00 43.26 77 LEU C C 1
ATOM 2894 O O . LEU C 1 73 ? 16.897 29.606 32.778 1.00 43.89 77 LEU C O 1
ATOM 2899 N N . TYR C 1 74 ? 16.494 28.442 30.901 1.00 42.21 78 TYR C N 1
ATOM 2900 C CA . TYR C 1 74 ? 17.143 29.451 30.094 1.00 41.23 78 TYR C CA 1
ATOM 2901 C C . TYR C 1 74 ? 16.413 30.782 30.260 1.00 43.17 78 TYR C C 1
ATOM 2902 O O . TYR C 1 74 ? 17.052 31.848 30.347 1.00 44.17 78 TYR C O 1
ATOM 2911 N N . ALA C 1 75 ? 15.086 30.773 30.315 1.00 44.18 79 ALA C N 1
ATOM 2912 C CA . ALA C 1 75 ? 14.454 32.048 30.614 1.00 46.04 79 ALA C CA 1
ATOM 2913 C C . ALA C 1 75 ? 15.048 32.633 31.937 1.00 47.66 79 ALA C C 1
ATOM 2914 O O . ALA C 1 75 ? 15.450 33.814 32.000 1.00 48.81 79 ALA C O 1
ATOM 2916 N N . SER C 1 76 ? 15.167 31.808 32.971 1.00 48.25 80 SER C N 1
ATOM 2917 C CA . SER C 1 76 ? 15.785 32.266 34.193 1.00 48.92 80 SER C CA 1
ATOM 2918 C C . SER C 1 76 ? 17.147 32.885 33.964 1.00 49.09 80 SER C C 1
ATOM 2919 O O . SER C 1 76 ? 17.423 33.958 34.503 1.00 49.41 80 SER C O 1
ATOM 2922 N N . LYS C 1 77 ? 17.989 32.218 33.175 1.00 48.80 81 LYS C N 1
ATOM 2923 C CA . LYS C 1 77 ? 19.319 32.728 32.870 1.00 48.31 81 LYS C CA 1
ATOM 2924 C C . LYS C 1 77 ? 19.234 34.104 32.278 1.00 48.08 81 LYS C C 1
ATOM 2925 O O . LYS C 1 77 ? 20.054 34.963 32.601 1.00 48.72 81 LYS C O 1
ATOM 2931 N N . ALA C 1 78 ? 18.253 34.333 31.416 1.00 47.32 82 ALA C N 1
ATOM 2932 C CA . ALA C 1 78 ? 18.057 35.672 30.888 1.00 46.37 82 ALA C CA 1
ATOM 2933 C C . ALA C 1 78 ? 17.766 36.668 32.021 1.00 46.41 82 ALA C C 1
ATOM 2934 O O . ALA C 1 78 ? 18.538 37.624 32.243 1.00 45.51 82 ALA C O 1
ATOM 2936 N N . HIS C 1 79 ? 16.667 36.435 32.748 1.00 46.18 83 HIS C N 1
ATOM 2937 C CA . HIS C 1 79 ? 16.317 37.278 33.886 1.00 46.33 83 HIS C CA 1
ATOM 2938 C C . HIS C 1 79 ? 17.538 37.610 34.725 1.00 46.03 83 HIS C C 1
ATOM 2939 O O . HIS C 1 79 ? 17.790 38.759 35.037 1.00 45.56 83 HIS C O 1
ATOM 2954 N N . ASN C 1 81 ? 20.640 37.720 33.838 1.00 50.10 85 ASN C N 1
ATOM 2955 C CA . ASN C 1 81 ? 21.522 38.634 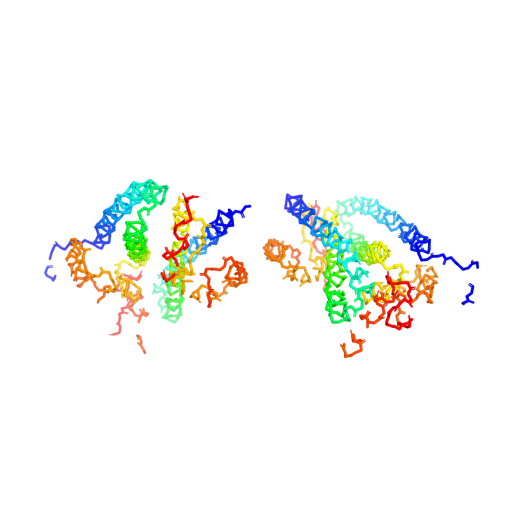33.126 1.00 51.20 85 ASN C CA 1
ATOM 2956 C C . ASN C 1 81 ? 20.977 40.054 33.084 1.00 51.47 85 ASN C C 1
ATOM 2957 O O . ASN C 1 81 ? 21.725 41.024 33.246 1.00 51.32 85 ASN C O 1
ATOM 2962 N N . SER C 1 82 ? 19.669 40.175 32.893 1.00 51.87 86 SER C N 1
ATOM 2963 C CA . SER C 1 82 ? 18.999 41.469 33.032 1.00 51.57 86 SER C CA 1
ATOM 2964 C C . SER C 1 82 ? 19.435 42.075 34.372 1.00 51.11 86 SER C C 1
ATOM 2965 O O . SER C 1 82 ? 19.924 43.193 34.425 1.00 50.85 86 SER C O 1
ATOM 2968 N N . VAL C 1 83 ? 19.308 41.294 35.439 1.00 50.83 87 VAL C N 1
ATOM 2969 C CA . VAL C 1 83 ? 19.671 41.733 36.785 1.00 50.59 87 VAL C CA 1
ATOM 2970 C C . VAL C 1 83 ? 21.157 42.005 36.916 1.00 50.62 87 VAL C C 1
ATOM 2971 O O . VAL C 1 83 ? 21.563 42.964 37.537 1.00 50.85 87 VAL C O 1
ATOM 2975 N N . LEU C 1 84 ? 21.984 41.167 36.330 1.00 51.07 88 LEU C N 1
ATOM 2976 C CA . LEU C 1 84 ? 23.394 41.450 36.365 1.00 51.87 88 LEU C CA 1
ATOM 2977 C C . LEU C 1 84 ? 23.684 42.775 35.669 1.00 52.10 88 LEU C C 1
ATOM 2978 O O . LEU C 1 84 ? 24.426 43.584 36.215 1.00 50.94 88 LEU C O 1
ATOM 2991 N N . GLY C 1 86 ? 21.614 45.385 35.242 1.00 53.90 90 GLY C N 1
ATOM 2992 C CA . GLY C 1 86 ? 21.219 46.378 36.253 1.00 53.42 90 GLY C CA 1
ATOM 2993 C C . GLY C 1 86 ? 22.278 46.677 37.309 1.00 53.37 90 GLY C C 1
ATOM 2994 O O . GLY C 1 86 ? 22.457 47.827 37.707 1.00 52.87 90 GLY C O 1
ATOM 3003 N N . LYS C 1 88 ? 25.542 46.287 36.667 1.00 54.10 92 LYS C N 1
ATOM 3004 C CA . LYS C 1 88 ? 26.584 46.991 35.939 1.00 53.56 92 LYS C CA 1
ATOM 3005 C C . LYS C 1 88 ? 26.165 48.438 35.964 1.00 52.86 92 LYS C C 1
ATOM 3006 O O . LYS C 1 88 ? 26.912 49.311 36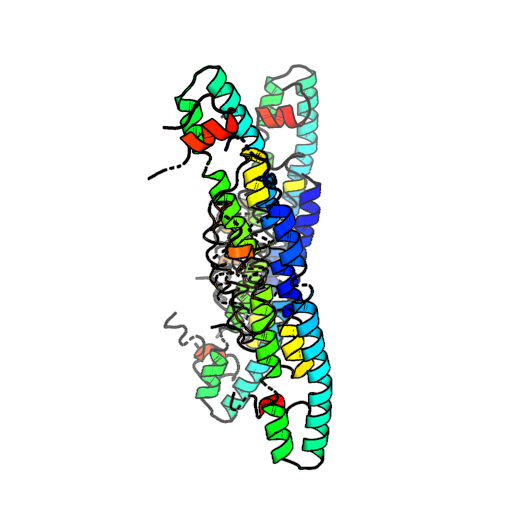.386 1.00 52.60 92 LYS C O 1
ATOM 3012 N N . ASN C 1 89 ? 24.925 48.674 35.582 1.00 52.60 93 ASN C N 1
ATOM 3013 C CA . ASN C 1 89 ? 24.413 50.000 35.564 1.00 52.56 93 ASN C CA 1
ATOM 3014 C C . ASN C 1 89 ? 24.592 50.644 36.916 1.00 53.08 93 ASN C C 1
ATOM 3015 O O . ASN C 1 89 ? 25.306 51.617 36.996 1.00 53.50 93 ASN C O 1
ATOM 3020 N N . GLN C 1 90 ? 24.001 50.093 37.981 1.00 54.19 94 GLN C N 1
ATOM 3021 C CA . GLN C 1 90 ? 24.050 50.737 39.317 1.00 55.04 94 GLN C CA 1
ATOM 3022 C C . GLN C 1 90 ? 25.384 51.371 39.641 1.00 56.01 94 GLN C C 1
ATOM 3023 O O . GLN C 1 90 ? 25.436 52.420 40.253 1.00 55.76 94 GLN C O 1
ATOM 3029 N N . LEU C 1 91 ? 26.464 50.741 39.210 1.00 57.61 95 LEU C N 1
ATOM 3030 C CA . LEU C 1 91 ? 27.785 51.374 39.262 1.00 59.11 95 LEU C CA 1
ATOM 3031 C C . LEU C 1 91 ? 27.894 52.797 38.637 1.00 59.56 95 LEU C C 1
ATOM 3032 O O . LEU C 1 91 ? 28.587 53.669 39.171 1.00 59.71 95 LEU C O 1
ATOM 3037 N N . ALA C 1 92 ? 27.245 53.031 37.503 1.00 60.20 96 ALA C N 1
ATOM 3038 C CA . ALA C 1 92 ? 27.352 54.341 36.835 1.00 60.85 96 ALA C CA 1
ATOM 3039 C C . ALA C 1 92 ? 26.401 55.415 37.412 1.00 61.06 96 ALA C C 1
ATOM 3040 O O . ALA C 1 92 ? 26.756 56.610 37.425 1.00 60.73 96 ALA C O 1
ATOM 3042 N N . VAL C 1 93 ? 25.219 54.972 37.882 1.00 60.90 97 VAL C N 1
ATOM 3043 C CA . VAL C 1 93 ? 24.161 55.848 38.403 1.00 61.20 97 VAL C CA 1
ATOM 3044 C C . VAL C 1 93 ? 24.615 56.512 39.709 1.00 62.10 97 VAL C C 1
ATOM 3045 O O . VAL C 1 93 ? 24.286 56.034 40.812 1.00 62.52 97 VAL C O 1
ATOM 3049 N N . LEU C 1 94 ? 25.383 57.595 39.584 1.00 62.91 98 LEU C N 1
ATOM 3050 C CA . LEU C 1 94 ? 25.901 58.351 40.747 1.00 63.47 98 LEU C CA 1
ATOM 3051 C C . LEU C 1 94 ? 24.930 58.338 41.956 1.00 64.21 98 LEU C C 1
ATOM 3052 O O . LEU C 1 94 ? 25.319 58.537 43.119 1.00 64.42 98 LEU C O 1
ATOM 3057 N N . GLY C 1 98 ? 29.010 57.074 44.752 1.00 89.57 102 GLY C N 1
ATOM 3058 C CA . GLY C 1 98 ? 27.706 56.975 44.088 1.00 89.75 102 GLY C CA 1
ATOM 3059 C C . GLY C 1 98 ? 26.503 56.864 45.021 1.00 89.74 102 GLY C C 1
ATOM 3060 O O . GLY C 1 98 ? 26.553 57.298 46.184 1.00 89.70 102 GLY C O 1
ATOM 3061 N N . SER C 1 99 ? 25.413 56.294 44.502 1.00 89.63 103 SER C N 1
ATOM 3062 C CA . SER C 1 99 ? 24.154 56.151 45.260 1.00 89.20 103 SER C CA 1
ATOM 3063 C C . SER C 1 99 ? 23.429 54.864 44.841 1.00 88.80 103 SER C C 1
ATOM 3064 O O . SER C 1 99 ? 24.081 53.892 44.432 1.00 88.55 103 SER C O 1
ATOM 3067 N N . LEU C 1 100 ? 22.094 54.872 44.945 1.00 88.29 104 LEU C N 1
ATOM 3068 C CA . LEU C 1 100 ? 21.245 53.785 44.434 1.00 87.82 104 LEU C CA 1
ATOM 3069 C C . LEU C 1 100 ? 19.872 54.246 43.953 1.00 87.31 104 LEU C C 1
ATOM 3070 O O . LEU C 1 100 ? 19.033 54.680 44.747 1.00 87.17 104 LEU C O 1
ATOM 3075 N N . GLN C 1 101 ? 19.652 54.119 42.646 1.00 86.93 105 GLN C N 1
ATOM 3076 C CA . GLN C 1 101 ? 18.383 54.480 42.020 1.00 86.63 105 GLN C CA 1
ATOM 3077 C C . GLN C 1 101 ? 17.502 53.237 41.869 1.00 86.08 105 GLN C C 1
ATOM 3078 O O . GLN C 1 101 ? 18.004 52.127 41.728 1.00 85.83 105 GLN C O 1
ATOM 3084 N N . LYS C 1 102 ? 16.190 53.439 41.886 1.00 85.48 106 LYS C N 1
ATOM 3085 C CA . LYS C 1 102 ? 15.239 52.345 41.786 1.00 85.33 106 LYS C CA 1
ATOM 3086 C C . LYS C 1 102 ? 15.079 51.789 40.354 1.00 85.14 106 LYS C C 1
ATOM 3087 O O . LYS C 1 102 ? 14.046 51.991 39.710 1.00 85.24 106 LYS C O 1
ATOM 3093 N N . SER C 1 103 ? 16.094 51.074 39.867 1.00 84.88 107 SER C N 1
ATOM 3094 C CA . SER C 1 103 ? 16.069 50.504 38.498 1.00 84.73 107 SER C CA 1
ATOM 3095 C C . SER C 1 103 ? 14.852 49.605 38.233 1.00 84.21 107 SER C C 1
ATOM 3096 O O . SER C 1 103 ? 14.959 48.386 38.299 1.00 84.25 107 SER C O 1
ATOM 3099 N N . THR C 1 104 ? 13.709 50.214 37.918 1.00 83.80 108 THR C N 1
ATOM 3100 C CA . THR C 1 104 ? 12.449 49.485 37.666 1.00 83.45 108 THR C CA 1
ATOM 3101 C C . THR C 1 104 ? 12.595 48.280 36.727 1.00 83.27 108 THR C C 1
ATOM 3102 O O . THR C 1 104 ? 11.652 47.494 36.550 1.00 82.89 108 THR C O 1
ATOM 3106 N N . GLU C 1 105 ? 13.779 48.160 36.123 1.00 83.09 109 GLU C N 1
ATOM 3107 C CA . GLU C 1 105 ? 14.178 46.955 35.393 1.00 82.87 109 GLU C CA 1
ATOM 3108 C C . GLU C 1 105 ? 14.502 45.777 36.336 1.00 82.40 109 GLU C C 1
ATOM 3109 O O . GLU C 1 105 ? 13.849 44.723 36.275 1.00 82.01 109 GLU C O 1
ATOM 3115 N N . VAL C 1 106 ? 15.490 45.971 37.216 1.00 81.59 110 VAL C N 1
ATOM 3116 C CA . VAL C 1 106 ? 15.920 44.916 38.135 1.00 80.83 110 VAL C CA 1
ATOM 3117 C C . VAL C 1 106 ? 14.904 44.687 39.228 1.00 80.43 110 VAL C C 1
ATOM 3118 O O . VAL C 1 106 ? 15.156 43.982 40.200 1.00 80.33 110 VAL C O 1
ATOM 3130 N N . LYS C 1 108 ? 11.385 44.060 38.169 1.00 77.91 112 LYS C N 1
ATOM 3131 C CA . LYS C 1 108 ? 10.494 43.090 37.552 1.00 76.43 112 LYS C CA 1
ATOM 3132 C C . LYS C 1 108 ? 11.155 41.764 37.215 1.00 75.28 112 LYS C C 1
ATOM 3133 O O . LYS C 1 108 ? 10.485 40.739 37.098 1.00 75.00 112 LYS C O 1
ATOM 3139 N N . ALA C 1 109 ? 12.466 41.787 37.034 1.00 74.07 113 ALA C N 1
ATOM 3140 C CA . ALA C 1 109 ? 13.185 40.574 36.697 1.00 73.05 113 ALA C CA 1
ATOM 3141 C C . ALA C 1 109 ? 13.262 39.776 37.960 1.00 72.38 113 AL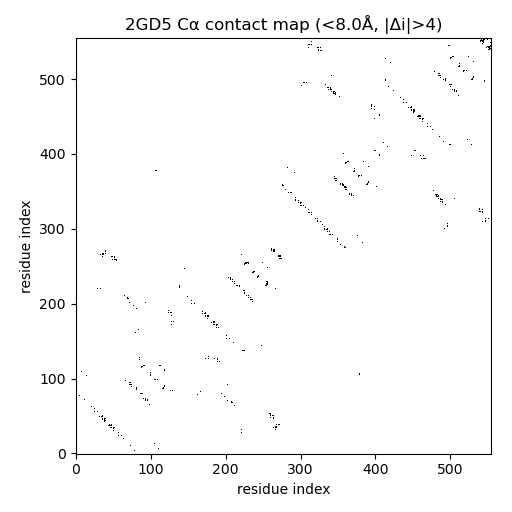A C C 1
ATOM 3142 O O . ALA C 1 109 ? 13.016 38.575 37.976 1.00 71.85 113 ALA C O 1
ATOM 3152 N N . GLN C 1 111 ? 11.338 39.622 40.176 1.00 74.28 115 GLN C N 1
ATOM 3153 C CA . GLN C 1 111 ? 9.975 39.359 40.611 1.00 74.95 115 GLN C CA 1
ATOM 3154 C C . GLN C 1 111 ? 9.538 38.090 39.887 1.00 75.01 115 GLN C C 1
ATOM 3155 O O . GLN C 1 111 ? 8.648 37.363 40.334 1.00 75.22 115 GLN C O 1
ATOM 3161 N N . SER C 1 112 ? 10.198 37.832 38.763 1.00 75.30 116 SER C N 1
ATOM 3162 C CA . SER C 1 112 ? 9.953 36.646 37.946 1.00 75.45 116 SER C CA 1
ATOM 3163 C C . SER C 1 112 ? 11.010 35.616 38.272 1.00 74.88 116 SER C C 1
ATOM 3164 O O . SER C 1 112 ? 10.970 34.485 37.785 1.00 74.80 116 SER C O 1
ATOM 3167 N N . LEU C 1 113 ? 11.970 36.026 39.086 1.00 74.02 117 LEU C N 1
ATOM 3168 C CA . LEU C 1 113 ? 13.061 35.153 39.442 1.00 73.29 117 LEU C CA 1
ATOM 3169 C C . LEU C 1 113 ? 12.789 34.392 40.754 1.00 73.36 117 LEU C C 1
ATOM 3170 O O . LEU C 1 113 ? 13.250 33.264 40.930 1.00 73.01 117 LEU C O 1
ATOM 3175 N N . VAL C 1 114 ? 12.016 34.990 41.658 1.00 73.35 118 VAL C N 1
ATOM 3176 C CA . VAL C 1 114 ? 11.680 34.324 42.919 1.00 73.22 118 VAL C CA 1
ATOM 3177 C C . VAL C 1 114 ? 10.663 33.206 42.726 1.00 73.34 118 VAL C C 1
ATOM 3178 O O . VAL C 1 114 ? 9.857 32.944 43.621 1.00 73.78 118 VAL C O 1
ATOM 3182 N N . LYS C 1 115 ? 10.711 32.543 41.569 1.00 73.02 119 LYS C N 1
ATOM 3183 C CA . LYS C 1 115 ? 9.797 31.448 41.274 1.00 72.65 119 LYS C CA 1
ATOM 3184 C C . LYS C 1 115 ? 10.469 30.357 40.460 1.00 72.41 119 LYS C C 1
ATOM 3185 O O . LYS C 1 115 ? 9.872 29.813 39.532 1.00 72.62 119 LYS C O 1
ATOM 3191 N N . ILE C 1 116 ? 11.715 30.041 40.794 1.00 71.95 120 ILE C N 1
ATOM 3192 C CA . ILE C 1 116 ? 12.391 28.903 40.173 1.00 71.65 120 ILE C CA 1
ATOM 3193 C C . ILE C 1 116 ? 12.989 28.068 41.284 1.00 71.80 120 ILE C C 1
ATOM 3194 O O . ILE C 1 116 ? 13.992 28.459 41.878 1.00 72.01 120 ILE C O 1
ATOM 3199 N N . PRO C 1 117 ? 12.389 26.892 41.538 1.00 71.80 121 PRO C N 1
ATOM 3200 C CA . PRO C 1 117 ? 12.623 25.973 42.666 1.00 71.33 121 PRO C CA 1
ATOM 3201 C C . PRO C 1 117 ? 13.973 26.127 43.342 1.00 70.59 121 PRO C C 1
ATOM 3202 O O . PRO C 1 117 ? 14.031 26.376 44.540 1.00 70.66 121 PRO C O 1
ATOM 3206 N N . GLU C 1 118 ? 15.031 26.018 42.547 1.00 69.88 122 GLU C N 1
ATOM 3207 C CA . GLU C 1 118 ? 16.434 25.977 42.986 1.00 69.24 122 GLU C CA 1
ATOM 3208 C C . GLU C 1 118 ? 17.035 27.325 43.391 1.00 68.49 122 GLU C C 1
ATOM 3209 O O . GLU C 1 118 ? 17.766 27.438 44.369 1.00 67.97 122 GLU C O 1
ATOM 3215 N N . ILE C 1 119 ? 16.745 28.348 42.608 1.00 68.02 123 ILE C N 1
ATOM 3216 C CA . ILE C 1 119 ? 17.147 29.684 42.970 1.00 67.28 123 ILE C CA 1
ATOM 3217 C C . ILE C 1 119 ? 16.011 30.335 43.779 1.00 67.14 123 ILE C C 1
ATOM 3218 O O . ILE C 1 119 ? 16.228 31.321 44.487 1.00 67.91 123 ILE C O 1
ATOM 3223 N N . GLN C 1 120 ? 14.820 29.744 43.706 1.00 66.16 124 GLN C N 1
ATOM 3224 C CA . GLN C 1 120 ? 13.648 30.193 44.453 1.00 65.68 124 GLN C CA 1
ATOM 3225 C C . GLN C 1 120 ? 13.990 30.764 45.824 1.00 65.86 124 GLN C C 1
ATOM 3226 O O . GLN C 1 120 ? 13.590 31.879 46.147 1.00 65.79 124 GLN C O 1
ATOM 3232 N N . ALA C 1 121 ? 14.722 30.011 46.638 1.00 66.21 125 ALA C N 1
ATOM 3233 C CA . ALA C 1 121 ? 15.017 30.483 47.988 1.00 66.49 125 ALA C CA 1
ATOM 3234 C C . ALA C 1 121 ? 15.722 31.826 47.928 1.00 66.56 125 ALA C C 1
ATOM 3235 O O . ALA C 1 121 ? 15.071 32.866 48.034 1.00 66.48 125 ALA C O 1
ATOM 3237 N N . THR C 1 122 ? 17.039 31.792 47.723 1.00 66.84 126 THR C N 1
ATOM 3238 C CA . THR C 1 122 ? 17.903 32.977 47.771 1.00 66.95 126 THR C CA 1
ATOM 3239 C C . THR C 1 122 ? 17.278 34.242 47.157 1.00 66.83 126 THR C C 1
ATOM 3240 O O . THR C 1 122 ? 16.984 35.191 47.880 1.00 66.90 126 THR C O 1
ATOM 3252 N N . ARG C 1 124 ? 14.664 35.754 46.752 1.00 70.20 128 ARG C N 1
ATOM 3253 C CA . ARG C 1 124 ? 13.740 36.516 47.612 1.00 71.70 128 ARG C CA 1
ATOM 3254 C C . ARG C 1 124 ? 14.441 37.299 48.709 1.00 72.00 128 ARG C C 1
ATOM 3255 O O . ARG C 1 124 ? 13.893 38.263 49.250 1.00 71.97 128 ARG C O 1
ATOM 3263 N N . GLU C 1 125 ? 15.646 36.856 49.038 1.00 72.74 129 GLU C N 1
ATOM 3264 C CA . GLU C 1 125 ? 16.452 37.447 50.095 1.00 73.93 129 GLU C CA 1
ATOM 3265 C C . GLU C 1 125 ? 17.272 38.598 49.502 1.00 74.05 129 GLU C C 1
ATOM 3266 O O . GLU C 1 125 ? 17.482 39.650 50.141 1.00 74.12 129 GLU C O 1
ATOM 3272 N N . LEU C 1 126 ? 17.737 38.381 48.274 1.00 74.26 130 LEU C N 1
ATOM 3273 C CA . LEU C 1 126 ? 18.409 39.420 47.524 1.00 74.49 130 LEU C CA 1
ATOM 3274 C C . LEU C 1 126 ? 17.389 40.499 47.230 1.00 74.65 130 LEU C C 1
ATOM 3275 O O . LEU C 1 126 ? 17.688 41.689 47.337 1.00 74.81 130 LEU C O 1
ATOM 3280 N N . SER C 1 127 ? 16.172 40.078 46.899 1.00 74.47 131 SER C N 1
ATOM 3281 C CA . SER C 1 127 ? 15.103 41.024 46.668 1.00 74.82 131 SER C CA 1
ATOM 3282 C C . SER C 1 127 ? 14.868 41.962 47.855 1.00 74.90 131 SER C C 1
ATOM 3283 O O . SER C 1 127 ? 14.496 43.105 47.656 1.00 75.70 131 SER C O 1
ATOM 3286 N N . LYS C 1 128 ? 15.085 41.499 49.080 1.00 74.90 132 LYS C N 1
ATOM 3287 C CA . LYS C 1 128 ? 14.938 42.380 50.238 1.00 75.09 132 LYS C CA 1
ATOM 3288 C C . LYS C 1 128 ? 16.138 43.309 50.316 1.00 74.81 132 LYS C C 1
ATOM 3289 O O . LYS C 1 128 ? 15.981 44.534 50.334 1.00 74.83 132 LYS C O 1
ATOM 3295 N N . GLU C 1 129 ? 17.335 42.723 50.339 1.00 74.49 133 GLU C N 1
ATOM 3296 C CA . GLU C 1 129 ? 18.581 43.502 50.354 1.00 74.64 133 GLU C CA 1
ATOM 3297 C C . GLU C 1 129 ? 18.563 44.663 49.355 1.00 74.02 133 GLU C C 1
ATOM 3298 O O . GLU C 1 129 ? 19.072 45.743 49.656 1.00 74.36 133 GLU C O 1
ATOM 3320 N N . LYS C 1 132 ? 15.524 47.298 50.105 1.00 75.72 136 LYS C N 1
ATOM 3321 C CA . LYS C 1 132 ? 15.887 48.060 51.295 1.00 76.33 136 LYS C CA 1
ATOM 3322 C C . LYS C 1 132 ? 16.114 49.543 50.981 1.00 76.77 136 LYS C C 1
ATOM 3323 O O . LYS C 1 132 ? 15.160 50.334 50.929 1.00 77.12 136 LYS C O 1
ATOM 3329 N N . ALA C 1 133 ? 17.373 49.925 50.783 1.00 76.97 137 ALA C N 1
ATOM 3330 C CA . ALA C 1 133 ? 17.691 51.332 50.553 1.00 77.01 137 ALA C CA 1
ATOM 3331 C C . ALA C 1 133 ? 18.171 51.588 49.120 1.00 76.82 137 ALA C C 1
ATOM 3332 O O . ALA C 1 133 ? 19.022 52.456 48.883 1.00 77.42 137 ALA C O 1
ATOM 3334 N N . GLY C 1 134 ? 17.615 50.852 48.162 1.00 75.95 138 GLY C N 1
ATOM 3335 C CA . GLY C 1 134 ? 17.975 51.077 46.779 1.00 75.28 138 GLY C CA 1
ATOM 3336 C C . GLY C 1 134 ? 16.882 50.677 45.822 1.00 75.13 138 GLY C C 1
ATOM 3337 O O . GLY C 1 134 ? 15.710 51.003 46.027 1.00 74.63 138 GLY C O 1
ATOM 3338 N N . ILE C 1 135 ? 17.301 49.976 44.771 1.00 74.87 139 ILE C N 1
ATOM 3339 C CA . ILE C 1 135 ? 16.437 49.375 43.760 1.00 74.84 139 ILE C CA 1
ATOM 3340 C C . ILE C 1 135 ? 15.284 48.579 44.358 1.00 75.26 139 ILE C C 1
ATOM 3341 O O . ILE C 1 135 ? 15.293 48.272 45.554 1.00 75.34 139 ILE C O 1
ATOM 3346 N N . ILE C 1 136 ? 14.301 48.225 43.525 1.00 75.80 140 ILE C N 1
ATOM 3347 C CA . ILE C 1 136 ? 13.134 47.424 43.974 1.00 75.96 140 ILE C CA 1
ATOM 3348 C C . ILE C 1 136 ? 13.166 45.976 43.438 1.00 76.04 140 ILE C C 1
ATOM 3349 O O . ILE C 1 136 ? 13.232 44.995 44.206 1.00 76.09 140 ILE C O 1
ATOM 3354 N N . ALA C 1 157 ? 8.156 66.701 39.837 1.00 96.65 161 ALA C N 1
ATOM 3355 C CA . ALA C 1 157 ? 8.675 67.989 40.304 1.00 96.76 161 ALA C CA 1
ATOM 3356 C C . ALA C 1 157 ? 10.167 68.186 39.976 1.00 96.96 161 ALA C C 1
ATOM 3357 O O . ALA C 1 157 ? 10.769 67.404 39.224 1.00 96.87 161 ALA C O 1
ATOM 3359 N N . GLU C 1 158 ? 10.749 69.239 40.549 1.00 97.11 162 GLU C N 1
ATOM 3360 C CA . GLU C 1 158 ? 12.166 69.585 40.358 1.00 97.22 162 GLU C CA 1
ATOM 3361 C C . GLU C 1 158 ? 13.061 68.568 41.102 1.00 96.77 162 GLU C C 1
ATOM 3362 O O . GLU C 1 158 ? 14.038 68.912 41.787 1.00 96.68 162 GLU C O 1
ATOM 3376 N N . GLU C 1 160 ? 15.026 64.797 40.973 1.00 93.52 164 GLU C N 1
ATOM 3377 C CA . GLU C 1 160 ? 16.413 64.353 40.836 1.00 92.45 164 GLU C CA 1
ATOM 3378 C C . GLU C 1 160 ? 17.330 65.563 40.752 1.00 92.30 164 GLU C C 1
ATOM 3379 O O . GLU C 1 160 ? 18.375 65.593 41.402 1.00 92.24 164 GLU C O 1
ATOM 3385 N N . ILE C 1 161 ? 16.915 66.555 39.950 1.00 91.80 165 ILE C N 1
ATOM 3386 C CA . ILE C 1 161 ? 17.595 67.855 39.828 1.00 90.97 165 ILE C CA 1
ATOM 3387 C C . ILE C 1 161 ? 18.249 68.258 41.142 1.00 90.66 165 ILE C C 1
ATOM 3388 O O . ILE C 1 161 ? 19.474 68.212 41.268 1.00 90.41 165 ILE C O 1
ATOM 3393 N N . ASP C 1 162 ? 17.429 68.619 42.127 1.00 90.37 166 ASP C N 1
ATOM 3394 C CA . ASP C 1 162 ? 17.954 69.071 43.396 1.00 90.28 166 ASP C CA 1
ATOM 3395 C C . ASP C 1 162 ? 19.021 68.108 43.899 1.00 89.83 166 ASP C C 1
ATOM 3396 O O . ASP C 1 162 ? 20.108 68.539 44.304 1.00 89.67 166 ASP C O 1
ATOM 3401 N N . ARG C 1 163 ? 18.722 66.810 43.803 1.00 89.15 167 ARG C N 1
ATOM 3402 C CA . ARG C 1 163 ? 19.641 65.755 44.231 1.00 88.30 167 ARG C CA 1
ATOM 3403 C C . ARG C 1 163 ? 20.918 65.720 43.387 1.00 87.27 167 ARG C C 1
ATOM 3404 O O . ARG C 1 163 ? 22.020 65.692 43.944 1.00 86.83 167 ARG C O 1
ATOM 3412 N N . ILE C 1 164 ? 20.766 65.739 42.058 1.00 86.36 168 ILE C N 1
ATOM 3413 C CA . ILE C 1 164 ? 21.899 65.585 41.121 1.00 85.52 168 ILE C CA 1
ATOM 3414 C C . ILE C 1 164 ? 22.916 66.680 41.330 1.00 85.49 168 ILE C C 1
ATOM 3415 O O . ILE C 1 164 ? 24.123 66.484 41.146 1.00 85.12 168 ILE C O 1
ATOM 3420 N N . LEU C 1 165 ? 22.407 67.840 41.720 1.00 85.79 169 LEU C N 1
ATOM 3421 C CA . LEU C 1 165 ? 23.246 68.969 42.017 1.00 86.41 169 LEU C CA 1
ATOM 3422 C C . LEU C 1 165 ? 24.022 68.648 43.283 1.00 87.37 169 LEU C C 1
ATOM 3423 O O . LEU C 1 165 ? 25.255 68.586 43.252 1.00 87.25 169 LEU C O 1
ATOM 3428 N N . PHE C 1 166 ? 23.295 68.393 44.377 1.00 88.46 170 PHE C N 1
ATOM 3429 C CA . PHE C 1 166 ? 23.908 67.964 45.625 1.00 89.16 170 PHE C CA 1
ATOM 3430 C C . PHE C 1 166 ? 24.890 66.830 45.348 1.00 89.73 170 PHE C C 1
ATOM 3431 O O . PHE C 1 166 ? 26.036 66.920 45.785 1.00 90.05 170 PHE C O 1
ATOM 3439 N N . GLU C 1 167 ? 24.449 65.798 44.608 1.00 90.06 171 GLU C N 1
ATOM 3440 C CA . GLU C 1 167 ? 25.257 64.604 44.257 1.00 90.85 171 GLU C CA 1
ATOM 3441 C C . GLU C 1 167 ? 26.748 64.833 43.903 1.00 90.85 171 GLU C C 1
ATOM 3442 O O . GLU C 1 167 ? 27.423 63.896 43.462 1.00 91.20 171 GLU C O 1
ATOM 3448 N N . ILE C 1 168 ? 27.254 66.055 44.094 1.00 90.86 172 ILE C N 1
ATOM 3449 C CA . ILE C 1 168 ? 28.661 66.407 43.804 1.00 90.71 172 ILE C CA 1
ATOM 3450 C C . ILE C 1 168 ? 29.360 67.295 44.884 1.00 91.48 172 ILE C C 1
ATOM 3451 O O . ILE C 1 168 ? 30.581 67.205 45.083 1.00 91.60 172 ILE C O 1
ATOM 3456 N N . THR C 1 169 ? 28.592 68.142 45.575 1.00 91.88 173 THR C N 1
ATOM 3457 C CA . THR C 1 169 ? 29.156 69.166 46.474 1.00 91.94 173 THR C CA 1
ATOM 3458 C C . THR C 1 169 ? 28.219 69.405 47.674 1.00 91.95 173 THR C C 1
ATOM 3459 O O . THR C 1 169 ? 27.608 68.472 48.188 1.00 91.59 173 THR C O 1
ATOM 3463 N N . ALA C 1 170 ? 28.129 70.657 48.105 1.00 92.50 174 ALA C N 1
ATOM 3464 C CA . ALA C 1 170 ? 27.135 71.126 49.067 1.00 93.03 174 ALA C CA 1
ATOM 3465 C C . ALA C 1 170 ? 26.454 72.387 48.516 1.00 93.12 174 ALA C C 1
ATOM 3466 O O . ALA C 1 170 ? 25.462 72.870 49.083 1.00 93.05 174 ALA C O 1
ATOM 3468 N N . GLY C 1 171 ? 27.016 72.910 47.423 1.00 93.03 175 GLY C N 1
ATOM 3469 C CA . GLY C 1 171 ? 26.573 74.143 46.798 1.00 93.46 175 GLY C CA 1
ATOM 3470 C C . GLY C 1 171 ? 25.091 74.170 46.484 1.00 94.08 175 GLY C C 1
ATOM 3471 O O . GLY C 1 171 ? 24.425 75.188 46.702 1.00 94.33 175 GLY C O 1
ATOM 3472 N N . ALA C 1 172 ? 24.564 73.059 45.972 1.00 94.36 176 ALA C N 1
ATOM 3473 C CA . ALA C 1 172 ? 23.122 72.955 45.719 1.00 94.64 176 ALA C CA 1
ATOM 3474 C C . ALA C 1 172 ? 22.556 71.580 46.091 1.00 94.82 176 ALA C C 1
ATOM 3475 O O . ALA C 1 172 ? 21.622 71.079 45.450 1.00 95.10 176 ALA C O 1
ATOM 3477 N N . GLY D 1 1 ? 9.482 19.532 0.887 1.00 59.04 5 GLY D N 1
ATOM 3478 C CA . GLY D 1 1 ? 9.540 20.993 1.207 1.00 59.14 5 GLY D CA 1
ATOM 3479 C C . GLY D 1 1 ? 10.246 21.868 0.178 1.00 59.06 5 GLY D C 1
ATOM 3480 O O . GLY D 1 1 ? 9.969 21.796 -1.027 1.00 59.50 5 GLY D O 1
ATOM 3481 N N . ALA D 1 2 ? 11.140 22.720 0.670 1.00 58.70 6 ALA D N 1
ATOM 3482 C CA . ALA D 1 2 ? 11.959 23.596 -0.171 1.00 58.37 6 ALA D CA 1
ATOM 3483 C C . ALA D 1 2 ? 13.408 23.063 -0.298 1.00 58.09 6 ALA D C 1
ATOM 3484 O O . ALA D 1 2 ? 13.835 22.166 0.448 1.00 58.78 6 ALA D O 1
ATOM 3494 N N . ALA D 1 4 ? 17.669 23.799 -0.745 1.00 52.86 8 ALA D N 1
ATOM 3495 C CA . ALA D 1 4 ? 18.745 24.731 -0.432 1.00 51.56 8 ALA D CA 1
ATOM 3496 C C . ALA D 1 4 ? 18.377 25.717 0.668 1.00 51.30 8 ALA D C 1
ATOM 3497 O O . ALA D 1 4 ? 19.036 26.745 0.847 1.00 51.30 8 ALA D O 1
ATOM 3499 N N . GLU D 1 5 ? 17.317 25.408 1.406 1.00 50.70 9 GLU D N 1
ATOM 3500 C CA . GLU D 1 5 ? 16.910 26.246 2.535 1.00 50.45 9 GLU D CA 1
ATOM 3501 C C . GLU D 1 5 ? 17.809 25.977 3.724 1.00 48.88 9 GLU D C 1
ATOM 3502 O O . GLU D 1 5 ? 18.139 24.825 4.005 1.00 49.58 9 GLU D O 1
ATOM 3508 N N . LYS D 1 6 ? 18.218 27.038 4.408 1.00 46.64 10 LYS D N 1
ATOM 3509 C CA . LYS D 1 6 ? 19.179 26.908 5.492 1.00 44.75 10 LYS D CA 1
ATOM 3510 C C . LYS D 1 6 ? 18.666 25.950 6.558 1.00 44.28 10 LYS D C 1
ATOM 3511 O O . LYS D 1 6 ? 17.475 25.923 6.818 1.00 44.88 10 LYS D O 1
ATOM 3517 N N . PRO D 1 7 ? 19.550 25.119 7.141 1.00 43.65 11 PRO D N 1
ATOM 3518 C CA . PRO D 1 7 ? 19.026 24.219 8.171 1.00 43.03 11 PRO D CA 1
ATOM 3519 C C . PRO D 1 7 ? 18.890 24.987 9.494 1.00 42.49 11 PRO D C 1
ATOM 3520 O O . PRO D 1 7 ? 19.532 26.033 9.678 1.00 42.86 11 PRO D O 1
ATOM 3524 N N . PRO D 1 8 ? 18.036 24.500 10.413 1.00 41.60 12 PRO D N 1
ATOM 3525 C CA . PRO D 1 8 ? 17.775 25.203 11.673 1.00 40.20 12 PRO D CA 1
ATOM 3526 C C . PRO D 1 8 ? 19.017 25.581 12.466 1.00 39.82 12 PRO D C 1
ATOM 3527 O O . PRO D 1 8 ? 19.149 26.729 12.869 1.00 39.12 12 PRO D O 1
ATOM 3531 N N . LYS D 1 9 ? 19.939 24.651 12.678 1.00 40.25 13 LYS D N 1
ATOM 3532 C CA . LYS D 1 9 ? 21.169 25.012 13.386 1.00 41.34 13 LYS D CA 1
ATOM 3533 C C . LYS D 1 9 ? 21.830 26.233 12.756 1.00 41.04 13 LYS D C 1
ATOM 3534 O O . LYS D 1 9 ? 22.296 27.121 13.449 1.00 41.65 13 LYS D O 1
ATOM 3540 N N . GLU D 1 10 ? 21.826 26.291 11.437 1.00 41.17 14 GLU D N 1
ATOM 3541 C CA . GLU D 1 10 ? 22.485 27.355 10.719 1.00 41.15 14 GLU D CA 1
ATOM 3542 C C . GLU D 1 10 ? 21.759 28.680 10.851 1.00 41.16 14 GLU D C 1
ATOM 3543 O O . GLU D 1 10 ? 22.408 29.708 11.074 1.00 42.10 14 GLU D O 1
ATOM 3549 N N . LEU D 1 11 ? 20.432 28.690 10.707 1.00 39.78 15 LEU D N 1
ATOM 3550 C CA . LEU D 1 11 ? 19.703 29.924 10.975 1.00 38.49 15 LEU D CA 1
ATOM 3551 C C . LEU D 1 11 ? 20.075 30.374 12.382 1.00 38.57 15 LEU D C 1
ATOM 3552 O O . LEU D 1 11 ? 20.651 31.444 12.539 1.00 39.92 15 LEU D O 1
ATOM 3557 N N . VAL D 1 12 ? 19.816 29.541 13.391 1.00 37.48 16 VAL D N 1
ATOM 3558 C CA . VAL D 1 12 ? 20.011 29.960 14.768 1.00 36.39 16 VAL D CA 1
ATOM 3559 C C . VAL D 1 12 ? 21.356 30.596 14.949 1.00 36.70 16 VAL D C 1
ATOM 3560 O O . VAL D 1 12 ? 21.486 31.621 15.591 1.00 36.06 16 VAL D O 1
ATOM 3564 N N . ASN D 1 13 ? 22.377 30.005 14.367 1.00 37.50 17 ASN D N 1
ATOM 3565 C CA . ASN D 1 13 ? 23.646 30.601 14.548 1.00 38.95 17 ASN D CA 1
ATOM 3566 C C . ASN D 1 13 ? 23.709 31.970 13.952 1.00 39.12 17 ASN D C 1
ATOM 3567 O O . ASN D 1 13 ? 24.216 32.893 14.596 1.00 39.13 17 ASN D O 1
ATOM 3572 N N . GLU D 1 14 ? 23.159 32.123 12.752 1.00 39.55 18 GLU D N 1
ATOM 3573 C CA . GLU D 1 14 ? 23.171 33.402 12.055 1.00 40.86 18 GLU D CA 1
ATOM 3574 C C . GLU D 1 14 ? 22.441 34.492 12.837 1.00 39.97 18 GLU D C 1
ATOM 3575 O O . GLU D 1 14 ? 22.948 35.621 12.984 1.00 40.15 18 GLU D O 1
ATOM 3581 N N . TRP D 1 15 ? 21.264 34.160 13.372 1.00 39.09 19 TRP D N 1
ATOM 3582 C CA . TRP D 1 15 ? 20.539 35.109 14.206 1.00 38.29 19 TRP D CA 1
ATOM 3583 C C . TRP D 1 15 ? 21.310 35.413 15.465 1.00 37.40 19 TRP D C 1
ATOM 3584 O O . TRP D 1 15 ? 21.288 36.553 15.937 1.00 38.65 19 TRP D O 1
ATOM 3595 N N . SER D 1 16 ? 21.975 34.413 16.028 1.00 35.79 20 SER D N 1
ATOM 3596 C CA . SER D 1 16 ? 22.705 34.632 17.240 1.00 35.72 20 SER D CA 1
ATOM 3597 C C . SER D 1 16 ? 23.762 35.688 16.968 1.00 35.72 20 SER D C 1
ATOM 3598 O O . SER D 1 16 ? 23.951 36.622 17.761 1.00 34.27 20 SER D O 1
ATOM 3601 N N . LEU D 1 17 ? 24.459 35.534 15.840 1.00 36.46 21 LEU D N 1
ATOM 3602 C CA . LEU D 1 17 ? 25.518 36.445 15.459 1.00 36.93 21 LEU D CA 1
ATOM 3603 C C . LEU D 1 17 ? 24.977 37.842 15.280 1.00 37.21 21 LEU D C 1
ATOM 3604 O O . LEU D 1 17 ? 25.498 38.785 15.849 1.00 36.79 21 LEU D O 1
ATOM 3609 N N . LYS D 1 18 ? 23.913 37.997 14.508 1.00 38.03 22 LYS D N 1
ATOM 3610 C CA . LYS D 1 18 ? 23.356 39.337 14.365 1.00 39.18 22 LYS D CA 1
ATOM 3611 C C . LYS D 1 18 ? 22.981 39.928 15.727 1.00 37.62 22 LYS D C 1
ATOM 3612 O O . LYS D 1 18 ? 23.403 41.053 16.041 1.00 37.78 22 LYS D O 1
ATOM 3618 N N . ILE D 1 19 ? 22.200 39.181 16.525 1.00 35.80 23 ILE D N 1
ATOM 3619 C CA . ILE D 1 19 ? 21.788 39.653 17.845 1.00 35.40 23 ILE D CA 1
ATOM 3620 C C . ILE D 1 19 ? 22.988 40.026 18.695 1.00 35.99 23 ILE D C 1
ATOM 3621 O O . ILE D 1 19 ? 22.928 40.930 19.526 1.00 35.11 23 ILE D O 1
ATOM 3626 N N . ARG D 1 20 ? 24.080 39.303 18.507 1.00 37.47 24 ARG D N 1
ATOM 3627 C CA . ARG D 1 20 ? 25.281 39.581 19.259 1.00 39.31 24 ARG D CA 1
ATOM 3628 C C . ARG D 1 20 ? 25.844 40.906 18.745 1.00 39.12 24 ARG D C 1
ATOM 3629 O O . ARG D 1 20 ? 26.247 41.760 19.536 1.00 39.00 24 ARG D O 1
ATOM 3637 N N . LYS D 1 21 ? 25.789 41.110 17.432 1.00 39.66 25 LYS D N 1
ATOM 3638 C CA . LYS D 1 21 ? 26.235 42.351 16.831 1.00 41.10 25 LYS D CA 1
ATOM 3639 C C . LYS D 1 21 ? 25.523 43.504 17.468 1.00 41.34 25 LYS D C 1
ATOM 3640 O O . LYS D 1 21 ? 26.180 44.403 18.024 1.00 41.47 25 LYS D O 1
ATOM 3646 N N . GLU D 1 22 ? 24.183 43.474 17.422 1.00 41.40 26 GLU D N 1
ATOM 3647 C CA . GLU D 1 22 ? 23.386 44.561 17.993 1.00 41.44 26 GLU D CA 1
ATOM 3648 C C . GLU D 1 22 ? 23.788 44.899 19.407 1.00 41.22 26 GLU D C 1
ATOM 3649 O O . GLU D 1 22 ? 23.817 46.059 19.783 1.00 42.21 26 GLU D O 1
ATOM 3663 N N . ARG D 1 24 ? 26.835 44.522 20.795 1.00 39.65 28 ARG D N 1
ATOM 3664 C CA . ARG D 1 24 ? 28.056 45.337 20.812 1.00 38.74 28 ARG D CA 1
ATOM 3665 C C . ARG D 1 24 ? 27.662 46.786 20.493 1.00 37.22 28 ARG D C 1
ATOM 3666 O O . ARG D 1 24 ? 28.101 47.682 21.220 1.00 38.35 28 ARG D O 1
ATOM 3674 N N . VAL D 1 25 ? 26.823 47.039 19.480 1.00 33.15 29 VAL D N 1
ATOM 3675 C CA . VAL D 1 25 ? 26.428 48.421 19.257 1.00 30.51 29 VAL D CA 1
ATOM 3676 C C . VAL D 1 25 ? 25.901 49.066 20.554 1.00 31.17 29 VAL D C 1
ATOM 3677 O O . VAL D 1 25 ? 26.302 50.186 20.929 1.00 30.48 29 VAL D O 1
ATOM 3681 N N . VAL D 1 26 ? 25.014 48.367 21.251 1.00 31.13 30 VAL D N 1
ATOM 3682 C CA . VAL D 1 26 ? 24.480 48.940 22.473 1.00 31.96 30 VAL D CA 1
ATOM 3683 C C . VAL D 1 26 ? 25.579 49.238 23.470 1.00 32.20 30 VAL D C 1
ATOM 3684 O O . VAL D 1 26 ? 25.633 50.330 24.030 1.00 31.78 30 VAL D O 1
ATOM 3688 N N . ASP D 1 27 ? 26.467 48.276 23.683 1.00 34.04 31 ASP D N 1
ATOM 3689 C CA . ASP D 1 27 ? 27.583 48.490 24.594 1.00 36.44 31 ASP D CA 1
ATOM 3690 C C . ASP D 1 27 ? 28.270 49.783 24.193 1.00 37.48 31 ASP D C 1
ATOM 3691 O O . ASP D 1 27 ? 28.474 50.659 25.026 1.00 36.11 31 ASP D O 1
ATOM 3696 N N . ARG D 1 28 ? 28.547 49.919 22.895 1.00 39.55 32 ARG D N 1
ATOM 3697 C CA . ARG D 1 28 ? 29.139 51.124 22.346 1.00 41.85 32 ARG D CA 1
ATOM 3698 C C . ARG D 1 28 ? 28.375 52.364 22.744 1.00 41.64 32 ARG D C 1
ATOM 3699 O O . ARG D 1 28 ? 28.962 53.303 23.272 1.00 41.39 32 ARG D O 1
ATOM 3707 N N . GLN D 1 29 ? 27.070 52.377 22.481 1.00 42.35 33 GLN D N 1
ATOM 3708 C CA . GLN D 1 29 ? 26.263 53.570 22.774 1.00 42.78 33 GLN D CA 1
ATOM 3709 C C . GLN D 1 29 ? 26.207 53.781 24.273 1.00 43.28 33 GLN D C 1
ATOM 3710 O O . GLN D 1 29 ? 26.154 54.930 24.727 1.00 43.87 33 GLN D O 1
ATOM 3716 N N . ILE D 1 30 ? 26.265 52.716 25.068 1.00 43.28 34 ILE D N 1
ATOM 3717 C CA . ILE D 1 30 ? 26.318 52.998 26.498 1.00 44.44 34 ILE D CA 1
ATOM 3718 C C . ILE D 1 30 ? 27.648 53.641 26.873 1.00 44.88 34 ILE D C 1
ATOM 3719 O O . ILE D 1 30 ? 27.687 54.604 27.593 1.00 44.18 34 ILE D O 1
ATOM 3724 N N . ARG D 1 31 ? 28.727 53.149 26.302 1.00 47.04 35 ARG D N 1
ATOM 3725 C CA . ARG D 1 31 ? 30.038 53.625 26.627 1.00 49.29 35 ARG D CA 1
ATOM 3726 C C . ARG D 1 31 ? 30.093 55.089 26.250 1.00 49.06 35 ARG D C 1
ATOM 3727 O O . ARG D 1 31 ? 30.610 55.891 27.025 1.00 49.51 35 ARG D O 1
ATOM 3735 N N . ASP D 1 32 ? 29.536 55.453 25.087 1.00 48.83 36 ASP D N 1
ATOM 3736 C CA . ASP D 1 32 ? 29.592 56.853 24.604 1.00 48.34 36 ASP D CA 1
ATOM 3737 C C . ASP D 1 32 ? 28.815 57.852 25.488 1.00 48.43 36 ASP D C 1
ATOM 3738 O O . ASP D 1 32 ? 29.335 58.907 25.821 1.00 47.91 36 ASP D O 1
ATOM 3743 N N . ILE D 1 33 ? 27.580 57.521 25.872 1.00 48.95 37 ILE D N 1
ATOM 3744 C CA . ILE D 1 33 ? 26.805 58.378 26.766 1.00 49.12 37 ILE D CA 1
ATOM 3745 C C . ILE D 1 33 ? 27.509 58.540 28.102 1.00 50.86 37 ILE D C 1
ATOM 3746 O O . ILE D 1 33 ? 27.562 59.655 28.628 1.00 50.71 37 ILE D O 1
ATOM 3751 N N . GLN D 1 34 ? 28.034 57.435 28.651 1.00 52.70 38 GLN D N 1
ATOM 3752 C CA . GLN D 1 34 ? 28.810 57.459 29.909 1.00 55.03 38 GLN D CA 1
ATOM 3753 C C . GLN D 1 34 ? 30.033 58.397 29.801 1.00 56.59 38 GLN D C 1
ATOM 3754 O O . GLN D 1 34 ? 30.352 59.164 30.713 1.00 56.39 38 GLN D O 1
ATOM 3760 N N . ARG D 1 35 ? 30.733 58.313 28.676 1.00 58.42 39 ARG D N 1
ATOM 3761 C CA . ARG D 1 35 ? 31.885 59.151 28.456 1.00 60.55 39 ARG D CA 1
ATOM 3762 C C . ARG D 1 35 ? 31.427 60.603 28.390 1.00 60.75 39 ARG D C 1
ATOM 3763 O O . ARG D 1 35 ? 32.203 61.508 28.675 1.00 61.34 39 ARG D O 1
ATOM 3771 N N . GLU D 1 36 ? 30.164 60.826 28.030 1.00 61.38 40 GLU D N 1
ATOM 3772 C CA . GLU D 1 36 ? 29.637 62.187 27.913 1.00 61.87 40 GLU D CA 1
ATOM 3773 C C . GLU D 1 36 ? 29.248 62.752 29.263 1.00 61.58 40 GLU D C 1
ATOM 3774 O O . GLU D 1 36 ? 29.431 63.938 29.525 1.00 61.49 40 GLU D O 1
ATOM 3780 N N . GLU D 1 37 ? 28.700 61.910 30.126 1.00 61.66 41 GLU D N 1
ATOM 3781 C CA . GLU D 1 37 ? 28.323 62.381 31.449 1.00 61.73 41 GLU D CA 1
ATOM 3782 C C . GLU D 1 37 ? 29.570 62.819 32.198 1.00 61.61 41 GLU D C 1
ATOM 3783 O O . GLU D 1 37 ? 29.547 63.799 32.926 1.00 61.10 41 GLU D O 1
ATOM 3789 N N . GLU D 1 38 ? 30.666 62.105 31.963 1.00 61.90 42 GLU D N 1
ATOM 3790 C CA . GLU D 1 38 ? 31.959 62.438 32.541 1.00 62.49 42 GLU D CA 1
ATOM 3791 C C . GLU D 1 38 ? 32.242 63.917 32.368 1.00 61.38 42 GLU D C 1
ATOM 3792 O O . GLU D 1 38 ? 32.566 64.593 33.327 1.00 62.00 42 GLU D O 1
ATOM 3798 N N . LYS D 1 39 ? 32.094 64.416 31.150 1.00 60.27 43 LYS D N 1
ATOM 3799 C CA . LYS D 1 39 ? 32.389 65.803 30.845 1.00 59.11 43 LYS D CA 1
ATOM 3800 C C . LYS D 1 39 ? 31.305 66.715 31.394 1.00 58.37 43 LYS D C 1
ATOM 3801 O O . LYS D 1 39 ? 31.589 67.688 32.074 1.00 58.52 43 LYS D O 1
ATOM 3807 N N . VAL D 1 40 ? 30.056 66.397 31.093 1.00 57.51 44 VAL D N 1
ATOM 3808 C CA . VAL D 1 40 ? 28.933 67.211 31.528 1.00 56.40 44 VAL D CA 1
ATOM 3809 C C . VAL D 1 40 ? 28.958 67.406 33.024 1.00 56.75 44 VAL D C 1
ATOM 3810 O O . VAL D 1 40 ? 28.480 68.423 33.517 1.00 56.41 44 VAL D O 1
ATOM 3814 N N . LYS D 1 41 ? 29.525 66.435 33.743 1.00 57.44 45 LYS D N 1
ATOM 3815 C CA . LYS D 1 41 ? 29.565 66.484 35.209 1.00 57.96 45 LYS D CA 1
ATOM 3816 C C . LYS D 1 41 ? 30.606 67.502 35.662 1.00 57.68 45 LYS D C 1
ATOM 3817 O O . LYS D 1 41 ? 30.367 68.250 36.613 1.00 58.02 45 LYS D O 1
ATOM 3823 N N . ARG D 1 42 ? 31.745 67.539 34.975 1.00 57.11 46 ARG D N 1
ATOM 3824 C CA . ARG D 1 42 ? 32.776 68.511 35.283 1.00 57.30 46 ARG D CA 1
ATOM 3825 C C . ARG D 1 42 ? 32.223 69.928 35.140 1.00 56.99 46 ARG D C 1
ATOM 3826 O O . ARG D 1 42 ? 32.466 70.791 35.981 1.00 56.57 46 ARG D O 1
ATOM 3834 N N . SER D 1 43 ? 31.471 70.155 34.068 1.00 57.01 47 SER D N 1
ATOM 3835 C CA . SER D 1 43 ? 30.864 71.461 33.816 1.00 57.02 47 SER D CA 1
ATOM 3836 C C . SER D 1 43 ? 29.978 71.887 34.971 1.00 56.87 47 SER D C 1
ATOM 3837 O O . SER D 1 43 ? 30.063 73.027 35.423 1.00 57.48 47 SER D O 1
ATOM 3840 N N . VAL D 1 44 ? 29.147 70.971 35.451 1.00 56.30 48 VAL D N 1
ATOM 3841 C CA . VAL D 1 44 ? 28.215 71.276 36.519 1.00 55.99 48 VAL D CA 1
ATOM 3842 C C . VAL D 1 44 ? 28.950 71.847 37.749 1.00 56.40 48 VAL D C 1
ATOM 3843 O O . VAL D 1 44 ? 28.482 72.804 38.381 1.00 55.85 48 VAL D O 1
ATOM 3847 N N . LYS D 1 45 ? 30.115 71.283 38.055 1.00 57.26 49 LYS D N 1
ATOM 3848 C CA . LYS D 1 45 ? 30.971 71.801 39.114 1.00 58.20 49 LYS D CA 1
ATOM 3849 C C . LYS D 1 45 ? 31.303 73.268 38.838 1.00 58.92 49 LYS D C 1
ATOM 3850 O O . LYS D 1 45 ? 30.818 74.143 39.563 1.00 59.25 49 LYS D O 1
ATOM 3856 N N . ASP D 1 46 ? 32.088 73.527 37.779 1.00 59.25 50 ASP D N 1
ATOM 3857 C CA . ASP D 1 46 ? 32.417 74.883 37.317 1.00 59.30 50 ASP D CA 1
ATOM 3858 C C . ASP D 1 46 ? 31.209 75.792 37.294 1.00 58.73 50 ASP D C 1
ATOM 3859 O O . ASP D 1 46 ? 31.205 76.835 37.907 1.00 58.82 50 ASP D O 1
ATOM 3864 N N . ALA D 1 47 ? 30.180 75.398 36.571 1.00 58.44 51 ALA D N 1
ATOM 3865 C CA . ALA D 1 47 ? 28.980 76.196 36.494 1.00 58.83 51 ALA D CA 1
ATOM 3866 C C . ALA D 1 47 ? 28.434 76.568 37.873 1.00 59.30 51 ALA D C 1
ATOM 3867 O O . ALA D 1 47 ? 27.879 77.651 38.041 1.00 59.80 51 ALA D O 1
ATOM 3869 N N . ALA D 1 48 ? 28.578 75.689 38.862 1.00 59.60 52 ALA D N 1
ATOM 3870 C CA . ALA D 1 48 ? 28.109 76.022 40.209 1.00 59.89 52 ALA D CA 1
ATOM 3871 C C . ALA D 1 48 ? 29.153 76.805 41.016 1.00 60.11 52 ALA D C 1
ATOM 3872 O O . ALA D 1 48 ? 28.809 77.635 41.865 1.00 60.11 52 ALA D O 1
ATOM 3874 N N . LYS D 1 49 ? 30.427 76.546 40.742 1.00 60.19 53 LYS D N 1
ATOM 3875 C CA . LYS D 1 49 ? 31.496 77.278 41.392 1.00 60.94 53 LYS D CA 1
ATOM 3876 C C . LYS D 1 49 ? 31.451 78.754 41.034 1.00 61.37 53 LYS D C 1
ATOM 3877 O O . LYS D 1 49 ? 32.059 79.585 41.710 1.00 61.66 53 LYS D O 1
ATOM 3883 N N . LYS D 1 50 ? 30.725 79.073 39.966 1.00 61.93 54 LYS D N 1
ATOM 3884 C CA . LYS D 1 50 ? 30.707 80.426 39.415 1.00 62.16 54 LYS D CA 1
ATOM 3885 C C . LYS D 1 50 ? 29.326 81.061 39.570 1.00 62.79 54 LYS D C 1
ATOM 3886 O O . LYS D 1 50 ? 29.041 82.101 38.975 1.00 62.70 54 LYS D O 1
ATOM 3892 N N . GLY D 1 51 ? 28.468 80.436 40.370 1.00 62.99 55 GLY D N 1
ATOM 3893 C CA . GLY D 1 51 ? 27.139 80.984 40.595 1.00 63.66 55 GLY D CA 1
ATOM 3894 C C . GLY D 1 51 ? 26.163 80.896 39.426 1.00 64.10 55 GLY D C 1
ATOM 3895 O O . GLY D 1 51 ? 24.991 81.259 39.574 1.00 64.63 55 GLY D O 1
ATOM 3896 N N . GLN D 1 52 ? 26.612 80.416 38.268 1.00 63.84 56 GLN D N 1
ATOM 3897 C CA . GLN D 1 52 ? 25.709 80.235 37.127 1.00 64.24 56 GLN D CA 1
ATOM 3898 C C . GLN D 1 52 ? 24.599 79.191 37.407 1.00 63.26 56 GLN D C 1
ATOM 3899 O O . GLN D 1 52 ? 24.504 78.187 36.700 1.00 63.80 56 GLN D O 1
ATOM 3905 N N . LYS D 1 53 ? 23.769 79.416 38.427 1.00 62.00 57 LYS D N 1
ATOM 3906 C CA . LYS D 1 53 ? 22.666 78.497 38.752 1.00 60.76 57 LYS D CA 1
ATOM 3907 C C . LYS D 1 53 ? 21.970 77.923 37.519 1.00 59.26 57 LYS D C 1
ATOM 3908 O O . LYS D 1 53 ? 21.877 76.707 37.359 1.00 59.02 57 LYS D O 1
ATOM 3914 N N . ASP D 1 54 ? 21.484 78.813 36.657 1.00 57.61 58 ASP D N 1
ATOM 3915 C CA . ASP D 1 54 ? 20.743 78.434 35.462 1.00 56.15 58 ASP D CA 1
ATOM 3916 C C . ASP D 1 54 ? 21.473 77.394 34.580 1.00 54.63 58 ASP D C 1
ATOM 3917 O O . ASP D 1 54 ? 20.833 76.464 34.064 1.00 54.20 58 ASP D O 1
ATOM 3922 N N . VAL D 1 55 ? 22.791 77.532 34.430 1.00 52.25 59 VAL D N 1
ATOM 3923 C CA . VAL D 1 55 ? 23.576 76.527 33.720 1.00 51.29 59 VAL D CA 1
ATOM 3924 C C . VAL D 1 55 ? 23.523 75.141 34.392 1.00 51.31 59 VAL D C 1
ATOM 3925 O O . VAL D 1 55 ? 23.293 74.106 33.738 1.00 50.81 59 VAL D O 1
ATOM 3929 N N . CYS D 1 56 ? 23.730 75.128 35.702 1.00 51.33 60 CYS D N 1
ATOM 3930 C CA . CYS D 1 56 ? 23.617 73.900 36.474 1.00 51.29 60 CYS D CA 1
ATOM 3931 C C . CYS D 1 56 ? 22.280 73.260 36.252 1.00 49.96 60 CYS D C 1
ATOM 3932 O O . CYS D 1 56 ? 22.241 72.113 35.850 1.00 49.99 60 CYS D O 1
ATOM 3935 N N . ILE D 1 57 ? 21.189 73.994 36.476 1.00 48.71 61 ILE D N 1
ATOM 3936 C CA . ILE D 1 57 ? 19.859 73.424 36.211 1.00 48.11 61 ILE D CA 1
ATOM 3937 C C . ILE D 1 57 ? 19.740 72.800 34.809 1.00 48.03 61 ILE D C 1
ATOM 3938 O O . ILE D 1 57 ? 19.173 71.703 34.670 1.00 48.09 61 ILE D O 1
ATOM 3943 N N . VAL D 1 58 ? 20.264 73.477 33.774 1.00 47.12 62 VAL D N 1
ATOM 3944 C CA . VAL D 1 58 ? 20.108 72.943 32.423 1.00 46.05 62 VAL D CA 1
ATOM 3945 C C . VAL D 1 58 ? 20.965 71.730 32.224 1.00 45.62 62 VAL D C 1
ATOM 3946 O O . VAL D 1 58 ? 20.441 70.670 31.832 1.00 45.87 62 VAL D O 1
ATOM 3950 N N . LEU D 1 59 ? 22.256 71.863 32.537 1.00 44.73 63 LEU D N 1
ATOM 3951 C CA . LEU D 1 59 ? 23.163 70.724 32.471 1.00 43.85 63 LEU D CA 1
ATOM 3952 C C . LEU D 1 59 ? 22.607 69.553 33.237 1.00 43.88 63 LEU D C 1
ATOM 3953 O O . LEU D 1 59 ? 22.686 68.437 32.760 1.00 44.20 63 LEU D O 1
ATOM 3958 N N . ALA D 1 60 ? 22.003 69.823 34.395 1.00 43.77 64 ALA D N 1
ATOM 3959 C CA . ALA D 1 60 ? 21.295 68.816 35.171 1.00 43.97 64 ALA D CA 1
ATOM 3960 C C . ALA D 1 60 ? 20.194 68.102 34.389 1.00 44.45 64 ALA D C 1
ATOM 3961 O O . ALA D 1 60 ? 20.194 66.894 34.313 1.00 44.41 64 ALA D O 1
ATOM 3963 N N . LYS D 1 61 ? 19.246 68.832 33.818 1.00 45.53 65 LYS D N 1
ATOM 3964 C CA . LYS D 1 61 ? 18.233 68.174 32.999 1.00 46.75 65 LYS D CA 1
ATOM 3965 C C . LYS D 1 61 ? 18.919 67.370 31.893 1.00 47.20 65 LYS D C 1
ATOM 3966 O O . LYS D 1 61 ? 18.367 66.405 31.367 1.00 46.78 65 LYS D O 1
ATOM 3972 N N . GLU D 1 62 ? 20.127 67.790 31.532 1.00 48.20 66 GLU D N 1
ATOM 3973 C CA . GLU D 1 62 ? 20.899 67.067 30.539 1.00 49.92 66 GLU D CA 1
ATOM 3974 C C . GLU D 1 62 ? 21.299 65.717 31.123 1.00 49.82 66 GLU D C 1
ATOM 3975 O O . GLU D 1 62 ? 21.213 64.667 30.487 1.00 48.66 66 GLU D O 1
ATOM 3989 N N . ILE D 1 64 ? 19.891 64.022 33.614 1.00 53.24 68 ILE D N 1
ATOM 3990 C CA . ILE D 1 64 ? 18.792 63.077 33.749 1.00 54.51 68 ILE D CA 1
ATOM 3991 C C . ILE D 1 64 ? 18.542 62.411 32.405 1.00 55.39 68 ILE D C 1
ATOM 3992 O O . ILE D 1 64 ? 18.412 61.185 32.313 1.00 56.08 68 ILE D O 1
ATOM 3997 N N . ARG D 1 65 ? 18.505 63.212 31.351 1.00 56.07 69 ARG D N 1
ATOM 3998 C CA . ARG D 1 65 ? 18.263 62.681 30.032 1.00 57.04 69 ARG D CA 1
ATOM 3999 C C . ARG D 1 65 ? 19.238 61.538 29.715 1.00 55.60 69 ARG D C 1
ATOM 4000 O O . ARG D 1 65 ? 18.853 60.552 29.116 1.00 55.87 69 ARG D O 1
ATOM 4008 N N . SER D 1 66 ? 20.483 61.660 30.156 1.00 54.64 70 SER D N 1
ATOM 4009 C CA . SER D 1 66 ? 21.496 60.658 29.888 1.00 54.22 70 SER D CA 1
ATOM 4010 C C . SER D 1 66 ? 21.129 59.353 30.520 1.00 54.21 70 SER D C 1
ATOM 4011 O O . SER D 1 66 ? 21.014 58.344 29.847 1.00 53.67 70 SER D O 1
ATOM 4014 N N . ARG D 1 67 ? 20.988 59.366 31.840 1.00 55.01 71 ARG D N 1
ATOM 4015 C CA . ARG D 1 67 ? 20.552 58.182 32.566 1.00 55.60 71 ARG D CA 1
ATOM 4016 C C . ARG D 1 67 ? 19.330 57.550 31.880 1.00 54.86 71 ARG D C 1
ATOM 4017 O O . ARG D 1 67 ? 19.406 56.393 31.456 1.00 55.20 71 ARG D O 1
ATOM 4025 N N . LYS D 1 68 ? 18.255 58.315 31.679 1.00 53.83 72 LYS D N 1
ATOM 4026 C CA . LYS D 1 68 ? 17.121 57.799 30.918 1.00 53.58 72 LYS D CA 1
ATOM 4027 C C . LYS D 1 68 ? 17.551 57.082 29.632 1.00 52.71 72 LYS D C 1
ATOM 4028 O O . LYS D 1 68 ? 17.141 55.930 29.372 1.00 53.06 72 LYS D O 1
ATOM 4034 N N . ALA D 1 69 ? 18.409 57.739 28.853 1.00 51.00 73 ALA D N 1
ATOM 4035 C CA . ALA D 1 69 ? 18.905 57.146 27.616 1.00 48.87 73 ALA D CA 1
ATOM 4036 C C . ALA D 1 69 ? 19.551 55.824 27.905 1.00 47.88 73 ALA D C 1
ATOM 4037 O O . ALA D 1 69 ? 19.207 54.840 27.288 1.00 47.36 73 ALA D O 1
ATOM 4039 N N . VAL D 1 70 ? 20.477 55.802 28.858 1.00 47.19 74 VAL D N 1
ATOM 4040 C CA . VAL D 1 70 ? 21.261 54.616 29.118 1.00 46.90 74 VAL D CA 1
ATOM 4041 C C . VAL D 1 70 ? 20.348 53.499 29.583 1.00 46.83 74 VAL D C 1
ATOM 4042 O O . VAL D 1 70 ? 20.519 52.335 29.200 1.00 46.53 74 VAL D O 1
ATOM 4046 N N . SER D 1 71 ? 19.362 53.860 30.394 1.00 46.61 75 SER D N 1
ATOM 4047 C CA . SER D 1 71 ? 18.474 52.879 30.969 1.00 46.57 75 SER D CA 1
ATOM 4048 C C . SER D 1 71 ? 17.761 52.191 29.806 1.00 46.85 75 SER D C 1
ATOM 4049 O O . SER D 1 71 ? 17.930 50.999 29.579 1.00 46.95 75 SER D O 1
ATOM 4052 N N . LYS D 1 72 ? 17.041 52.959 29.008 1.00 47.49 76 LYS D N 1
ATOM 4053 C CA . LYS D 1 72 ? 16.430 52.428 27.794 1.00 48.09 76 LYS D CA 1
ATOM 4054 C C . LYS D 1 72 ? 17.397 51.549 26.994 1.00 46.83 76 LYS D C 1
ATOM 4055 O O . LYS D 1 72 ? 16.990 50.572 26.352 1.00 47.05 76 LYS D O 1
ATOM 4061 N N . LEU D 1 73 ? 18.681 51.881 27.045 1.00 45.57 77 LEU D N 1
ATOM 4062 C CA . LEU D 1 73 ? 19.658 51.064 26.347 1.00 43.95 77 LEU D CA 1
ATOM 4063 C C . LEU D 1 73 ? 19.835 49.735 27.046 1.00 43.94 77 LEU D C 1
ATOM 4064 O O . LEU D 1 73 ? 19.641 48.675 26.423 1.00 44.73 77 LEU D O 1
ATOM 4069 N N . TYR D 1 74 ? 20.145 49.746 28.337 1.00 43.22 78 TYR D N 1
ATOM 4070 C CA . TYR D 1 74 ? 20.281 48.448 29.013 1.00 43.01 78 TYR D CA 1
ATOM 4071 C C . TYR D 1 74 ? 18.985 47.597 28.906 1.00 43.68 78 TYR D C 1
ATOM 4072 O O . TYR D 1 74 ? 19.030 46.368 29.002 1.00 44.62 78 TYR D O 1
ATOM 4081 N N . ALA D 1 75 ? 17.838 48.243 28.709 1.00 44.20 79 ALA D N 1
ATOM 4082 C CA . ALA D 1 75 ? 16.594 47.506 28.622 1.00 44.91 79 ALA D CA 1
ATOM 4083 C C . ALA D 1 75 ? 16.687 46.700 27.369 1.00 45.68 79 ALA D C 1
ATOM 4084 O O . ALA D 1 75 ? 16.505 45.496 27.388 1.00 47.31 79 ALA D O 1
ATOM 4086 N N . SER D 1 76 ? 16.992 47.362 26.266 1.00 46.36 80 SER D N 1
ATOM 4087 C CA . SER D 1 76 ? 17.179 46.660 25.010 1.00 46.22 80 SER D CA 1
ATOM 4088 C C . SER D 1 76 ? 18.244 45.587 25.164 1.00 46.69 80 SER D C 1
ATOM 4089 O O . SER D 1 76 ? 18.062 44.451 24.692 1.00 47.12 80 SER D O 1
ATOM 4092 N N . LYS D 1 77 ? 19.342 45.905 25.846 1.00 46.57 81 LYS D N 1
ATOM 4093 C CA . LYS D 1 77 ? 20.367 44.878 26.005 1.00 47.31 81 LYS D CA 1
ATOM 4094 C C . LYS D 1 77 ? 19.794 43.617 26.662 1.00 47.25 81 LYS D C 1
ATOM 4095 O O . LYS D 1 77 ? 20.118 42.501 26.251 1.00 47.60 81 LYS D O 1
ATOM 4101 N N . ALA D 1 78 ? 18.926 43.799 27.662 1.00 46.78 82 ALA D N 1
ATOM 4102 C CA . ALA D 1 78 ? 18.273 42.666 28.306 1.00 46.52 82 ALA D CA 1
ATOM 4103 C C . ALA D 1 78 ? 17.339 41.922 27.336 1.00 46.04 82 ALA D C 1
ATOM 4104 O O . ALA D 1 78 ? 17.419 40.700 27.217 1.00 46.69 82 ALA D O 1
ATOM 4106 N N . HIS D 1 79 ? 16.484 42.632 26.612 1.00 44.96 83 HIS D N 1
ATOM 4107 C CA . HIS D 1 79 ? 15.649 41.931 25.652 1.00 44.44 83 HIS D CA 1
ATOM 4108 C C . HIS D 1 79 ? 16.467 41.172 24.657 1.00 44.66 83 HIS D C 1
ATOM 4109 O O . HIS D 1 79 ? 16.056 40.110 24.190 1.00 45.61 83 HIS D O 1
ATOM 4124 N N . ASN D 1 81 ? 19.631 39.760 25.094 1.00 43.79 85 ASN D N 1
ATOM 4125 C CA . ASN D 1 81 ? 20.009 38.533 25.854 1.00 44.15 85 ASN D CA 1
ATOM 4126 C C . ASN D 1 81 ? 18.870 37.546 25.943 1.00 43.16 85 ASN D C 1
ATOM 4127 O O . ASN D 1 81 ? 19.044 36.355 25.697 1.00 44.17 85 ASN D O 1
ATOM 4132 N N . SER D 1 82 ? 17.686 38.032 26.244 1.00 41.53 86 SER D N 1
ATOM 4133 C CA . SER D 1 82 ? 16.580 37.135 26.312 1.00 41.03 86 SER D CA 1
ATOM 4134 C C . SER D 1 82 ? 16.401 36.407 24.946 1.00 40.60 86 SER D C 1
ATOM 4135 O O . SER D 1 82 ? 16.086 35.207 24.926 1.00 40.89 86 SER D O 1
ATOM 4138 N N . VAL D 1 83 ? 16.663 37.083 23.815 1.00 39.60 87 VAL D N 1
ATOM 4139 C CA . VAL D 1 83 ? 16.582 36.409 22.500 1.00 37.79 87 VAL D CA 1
ATOM 4140 C C . VAL D 1 83 ? 17.770 35.515 22.294 1.00 37.35 87 VAL D C 1
ATOM 4141 O O . VAL D 1 83 ? 17.641 34.466 21.701 1.00 37.62 87 VAL D O 1
ATOM 4145 N N . LEU D 1 84 ? 18.941 35.906 22.766 1.00 37.24 88 LEU D N 1
ATOM 4146 C CA . LEU D 1 84 ? 20.087 35.011 22.635 1.00 36.98 88 LEU D CA 1
ATOM 4147 C C . LEU D 1 84 ? 19.854 33.728 23.401 1.00 37.21 88 LEU D C 1
ATOM 4148 O O . LEU D 1 84 ? 19.986 32.652 22.812 1.00 37.93 88 LEU D O 1
ATOM 4161 N N . GLY D 1 86 ? 17.019 32.381 24.263 1.00 33.56 90 GLY D N 1
ATOM 4162 C CA . GLY D 1 86 ? 16.037 31.711 23.428 1.00 32.13 90 GLY D CA 1
ATOM 4163 C C . GLY D 1 86 ? 16.698 30.895 22.334 1.00 32.53 90 GLY D C 1
ATOM 4164 O O . GLY D 1 86 ? 16.288 29.782 22.073 1.00 32.00 90 GLY D O 1
ATOM 4173 N N . LYS D 1 88 ? 19.873 29.832 22.345 1.00 38.10 92 LYS D N 1
ATOM 4174 C CA . LYS D 1 88 ? 20.619 28.760 22.977 1.00 39.92 92 LYS D CA 1
ATOM 4175 C C . LYS D 1 88 ? 19.651 27.590 23.259 1.00 40.04 92 LYS D C 1
ATOM 4176 O O . LYS D 1 88 ? 19.970 26.391 23.061 1.00 40.10 92 LYS D O 1
ATOM 4182 N N . ASN D 1 89 ? 18.431 27.940 23.642 1.00 39.44 93 ASN D N 1
ATOM 4183 C CA . ASN D 1 89 ? 17.453 26.923 23.892 1.00 39.17 93 ASN D CA 1
ATOM 4184 C C . ASN D 1 89 ? 17.081 26.162 22.666 1.00 39.63 93 ASN D C 1
ATOM 4185 O O . ASN D 1 89 ? 16.985 24.945 22.765 1.00 39.88 93 ASN D O 1
ATOM 4190 N N . GLN D 1 90 ? 16.848 26.860 21.532 1.00 40.21 94 GLN D N 1
ATOM 4191 C CA . GLN D 1 90 ? 16.449 26.221 20.256 1.00 40.45 94 GLN D CA 1
ATOM 4192 C C . GLN D 1 90 ? 17.516 25.218 19.848 1.00 41.57 94 GLN D C 1
ATOM 4193 O O . GLN D 1 90 ? 17.179 24.112 19.363 1.00 41.86 94 GLN D O 1
ATOM 4199 N N . LEU D 1 91 ? 18.796 25.586 20.032 1.00 41.00 95 LEU D N 1
ATOM 4200 C CA . LEU D 1 91 ? 19.852 24.633 19.798 1.00 41.32 95 LEU D CA 1
ATOM 4201 C C . LEU D 1 91 ? 19.656 23.381 20.646 1.00 43.04 95 LEU D C 1
ATOM 4202 O O . LEU D 1 91 ? 19.702 22.242 20.128 1.00 42.97 95 LEU D O 1
ATOM 4207 N N . ALA D 1 92 ? 19.469 23.583 21.955 1.00 44.23 96 ALA D N 1
ATOM 4208 C CA . ALA D 1 92 ? 19.246 22.448 22.858 1.00 44.99 96 ALA D CA 1
ATOM 4209 C C . ALA D 1 92 ? 18.138 21.546 22.318 1.00 45.68 96 ALA D C 1
ATOM 4210 O O . ALA D 1 92 ? 18.279 20.317 22.294 1.00 46.93 96 ALA D O 1
ATOM 4212 N N . VAL D 1 93 ? 17.055 22.152 21.847 1.00 45.49 97 VAL D N 1
ATOM 4213 C CA . VAL D 1 93 ? 15.968 21.384 21.298 1.00 46.12 97 VAL D CA 1
ATOM 4214 C C . VAL D 1 93 ? 16.454 20.561 20.130 1.00 47.27 97 VAL D C 1
ATOM 4215 O O . VAL D 1 93 ? 16.007 19.458 19.913 1.00 47.45 97 VAL D O 1
ATOM 4219 N N . LEU D 1 94 ? 17.391 21.091 19.372 1.00 49.10 98 LEU D N 1
ATOM 4220 C CA . LEU D 1 94 ? 17.832 20.380 18.203 1.00 50.18 98 LEU D CA 1
ATOM 4221 C C . LEU D 1 94 ? 18.756 19.222 18.550 1.00 51.62 98 LEU D C 1
ATOM 4222 O O . LEU D 1 94 ? 18.824 18.239 17.811 1.00 51.77 98 LEU D O 1
ATOM 4227 N N . ARG D 1 95 ? 19.461 19.317 19.671 1.00 53.26 99 ARG D N 1
ATOM 4228 C CA . ARG D 1 95 ? 20.373 18.241 20.043 1.00 55.15 99 ARG D CA 1
ATOM 4229 C C . ARG D 1 95 ? 19.607 16.911 20.149 1.00 56.68 99 ARG D C 1
ATOM 4230 O O . ARG D 1 95 ? 20.202 15.817 20.119 1.00 56.56 99 ARG D O 1
ATOM 4238 N N . VAL D 1 96 ? 18.278 17.014 20.241 1.00 58.08 100 VAL D N 1
ATOM 4239 C CA . VAL D 1 96 ? 17.451 15.852 20.517 1.00 59.18 100 VAL D CA 1
ATOM 4240 C C . VAL D 1 96 ? 16.285 15.665 19.576 1.00 59.99 100 VAL D C 1
ATOM 4241 O O . VAL D 1 96 ? 15.767 14.573 19.446 1.00 60.61 100 VAL D O 1
ATOM 4245 N N . ALA D 1 97 ? 15.877 16.724 18.909 1.00 61.76 101 ALA D N 1
ATOM 4246 C CA . ALA D 1 97 ? 14.785 16.632 17.944 1.00 63.21 101 ALA D CA 1
ATOM 4247 C C . ALA D 1 97 ? 15.237 17.130 16.574 1.00 64.02 101 ALA D C 1
A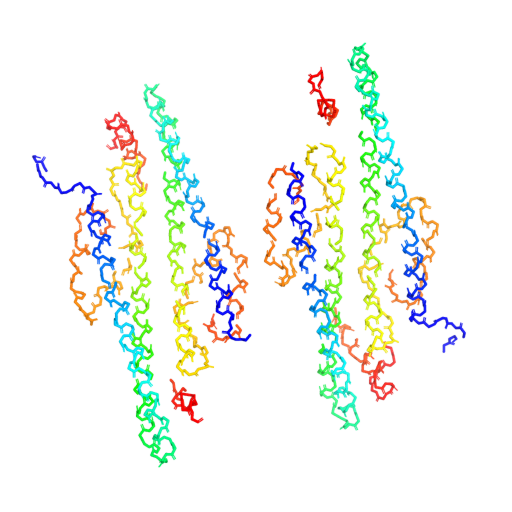TOM 4248 O O . ALA D 1 97 ? 15.205 16.378 15.587 1.00 65.12 101 ALA D O 1
ATOM 4250 N N . GLY D 1 98 ? 15.676 18.377 16.499 1.00 63.57 102 GLY D N 1
ATOM 4251 C CA . GLY D 1 98 ? 16.073 18.884 15.209 1.00 63.90 102 GLY D CA 1
ATOM 4252 C C . GLY D 1 98 ? 14.846 19.449 14.526 1.00 64.04 102 GLY D C 1
ATOM 4253 O O . GLY D 1 98 ? 14.655 19.288 13.317 1.00 64.14 102 GLY D O 1
ATOM 4254 N N . SER D 1 99 ? 14.003 20.110 15.315 1.00 63.84 103 SER D N 1
ATOM 4255 C CA . SER D 1 99 ? 12.904 20.894 14.774 1.00 63.49 103 SER D CA 1
ATOM 4256 C C . SER D 1 99 ? 12.608 22.070 15.681 1.00 62.79 103 SER D C 1
ATOM 4257 O O . SER D 1 99 ? 12.077 21.874 16.768 1.00 63.56 103 SER D O 1
ATOM 4260 N N . LEU D 1 100 ? 12.958 23.281 15.247 1.00 61.63 104 LEU D N 1
ATOM 4261 C CA . LEU D 1 100 ? 12.780 24.478 16.070 1.00 60.60 104 LEU D CA 1
ATOM 4262 C C . LEU D 1 100 ? 11.352 24.549 16.539 1.00 61.00 104 LEU D C 1
ATOM 4263 O O . LEU D 1 100 ? 10.457 24.017 15.893 1.00 60.80 104 LEU D O 1
ATOM 4268 N N . GLN D 1 101 ? 11.124 25.222 17.655 1.00 62.10 105 GLN D N 1
ATOM 4269 C CA . GLN D 1 101 ? 9.778 25.280 18.234 1.00 63.07 105 GLN D CA 1
ATOM 4270 C C . GLN D 1 101 ? 9.336 26.696 18.562 1.00 61.88 105 GLN D C 1
ATOM 4271 O O . GLN D 1 101 ? 10.146 27.525 18.946 1.00 61.11 105 GLN D O 1
ATOM 4277 N N . LYS D 1 102 ? 8.048 26.965 18.414 1.00 61.81 106 LYS D N 1
ATOM 4278 C CA . LYS D 1 102 ? 7.515 28.301 18.702 1.00 62.23 106 LYS D CA 1
ATOM 4279 C C . LYS D 1 102 ? 7.774 28.630 20.154 1.00 61.43 106 LYS D C 1
ATOM 4280 O O . LYS D 1 102 ? 7.433 27.836 21.030 1.00 61.76 106 LYS D O 1
ATOM 4286 N N . SER D 1 103 ? 8.395 29.789 20.386 1.00 60.32 107 SER D N 1
ATOM 4287 C CA . SER D 1 103 ? 8.839 30.199 21.713 1.00 59.22 107 SER D CA 1
ATOM 4288 C C . SER D 1 103 ? 8.206 31.485 22.206 1.00 60.18 107 SER D C 1
ATOM 4289 O O . SER D 1 103 ? 8.560 32.586 21.784 1.00 59.97 107 SER D O 1
ATOM 4292 N N . THR D 1 104 ? 7.291 31.329 23.150 1.00 61.18 108 THR D N 1
ATOM 4293 C CA . THR D 1 104 ? 6.626 32.455 23.749 1.00 61.97 108 THR D CA 1
ATOM 4294 C C . THR D 1 104 ? 7.645 33.530 24.158 1.00 62.69 108 THR D C 1
ATOM 4295 O O . THR D 1 104 ? 7.463 34.711 23.865 1.00 63.07 108 THR D O 1
ATOM 4299 N N . GLU D 1 105 ? 8.741 33.116 24.781 1.00 63.76 109 GLU D N 1
ATOM 4300 C CA . GLU D 1 105 ? 9.754 34.062 25.244 1.00 64.77 109 GLU D CA 1
ATOM 4301 C C . GLU D 1 105 ? 10.423 34.919 24.157 1.00 65.03 109 GLU D C 1
ATOM 4302 O O . GLU D 1 105 ? 10.449 36.128 24.297 1.00 64.94 109 GLU D O 1
ATOM 4308 N N . VAL D 1 106 ? 10.948 34.325 23.081 1.00 65.61 110 VAL D N 1
ATOM 4309 C CA . VAL D 1 106 ? 11.565 35.145 22.024 1.00 66.37 110 VAL D CA 1
ATOM 4310 C C . VAL D 1 106 ? 10.532 35.878 21.187 1.00 67.76 110 VAL D C 1
ATOM 4311 O O . VAL D 1 106 ? 10.834 36.429 20.144 1.00 69.05 110 VAL D O 1
ATOM 4323 N N . LYS D 1 108 ? 8.139 38.027 22.801 1.00 70.14 112 LYS D N 1
ATOM 4324 C CA . LYS D 1 108 ? 7.891 39.310 23.454 1.00 70.10 112 LYS D CA 1
ATOM 4325 C C . LYS D 1 108 ? 9.119 40.201 23.463 1.00 69.16 112 LYS D C 1
ATOM 4326 O O . LYS D 1 108 ? 9.009 41.412 23.254 1.00 69.33 112 LYS D O 1
ATOM 4332 N N . ALA D 1 109 ? 10.284 39.603 23.691 1.00 68.08 113 ALA D N 1
ATOM 4333 C CA . ALA D 1 109 ? 11.533 40.349 23.646 1.00 66.87 113 ALA D CA 1
ATOM 4334 C C . ALA D 1 109 ? 11.652 40.914 22.252 1.00 66.22 113 ALA D C 1
ATOM 4335 O O . ALA D 1 109 ? 11.923 42.095 22.064 1.00 65.99 113 ALA D O 1
ATOM 4345 N N . GLN D 1 111 ? 9.368 41.585 20.374 1.00 70.29 115 GLN D N 1
ATOM 4346 C CA . GLN D 1 111 ? 8.270 42.511 20.113 1.00 71.02 115 GLN D CA 1
ATOM 4347 C C . GLN D 1 111 ? 8.713 43.838 20.680 1.00 70.98 115 GLN D C 1
ATOM 4348 O O . GLN D 1 111 ? 8.688 44.865 20.004 1.00 71.48 115 GLN D O 1
ATOM 4354 N N . SER D 1 112 ? 9.156 43.793 21.930 1.00 70.69 116 SER D N 1
ATOM 4355 C CA . SER D 1 112 ? 9.588 44.978 22.631 1.00 70.88 116 SER D CA 1
ATOM 4356 C C . SER D 1 112 ? 10.836 45.570 22.005 1.00 70.45 116 SER D C 1
ATOM 4357 O O . SER D 1 112 ? 11.208 46.683 22.354 1.00 71.18 116 SER D O 1
ATOM 4360 N N . LEU D 1 113 ? 11.478 44.830 21.099 1.00 69.70 117 LEU D N 1
ATOM 4361 C CA . LEU D 1 113 ? 12.748 45.257 20.494 1.00 69.03 117 LEU D CA 1
ATOM 4362 C C . LEU D 1 113 ? 12.550 45.992 19.158 1.00 69.24 117 LEU D C 1
ATOM 4363 O O . LEU D 1 113 ? 13.291 46.916 18.831 1.00 68.80 117 LEU D O 1
ATOM 4368 N N . VAL D 1 114 ? 11.534 45.582 18.403 1.00 69.58 118 VAL D N 1
ATOM 4369 C CA . VAL D 1 114 ? 11.119 46.299 17.192 1.00 70.01 118 VAL D CA 1
ATOM 4370 C C . VAL D 1 114 ? 10.452 47.672 17.458 1.00 70.65 118 VAL D C 1
ATOM 4371 O O . VAL D 1 114 ? 10.644 48.611 16.676 1.00 70.79 118 VAL D O 1
ATOM 4375 N N . LYS D 1 115 ? 9.693 47.809 18.555 1.00 70.95 119 LYS D N 1
ATOM 4376 C CA . LYS D 1 115 ? 9.166 49.132 18.968 1.00 70.90 119 LYS D CA 1
ATOM 4377 C C . LYS D 1 115 ? 10.255 50.195 18.834 1.00 71.03 119 LYS D C 1
ATOM 4378 O O . LYS D 1 115 ? 10.004 51.328 18.400 1.00 71.93 119 LYS D O 1
ATOM 4384 N N . ILE D 1 116 ? 11.471 49.810 19.204 1.00 70.56 120 ILE D N 1
ATOM 4385 C CA . ILE D 1 116 ? 12.629 50.681 19.110 1.00 69.64 120 ILE D CA 1
ATOM 4386 C C . ILE D 1 116 ? 12.886 51.118 17.663 1.00 69.79 120 ILE D C 1
ATOM 4387 O O . ILE D 1 116 ? 13.049 50.281 16.769 1.00 69.45 120 ILE D O 1
ATOM 4392 N N . PRO D 1 117 ? 12.885 52.449 17.438 1.00 69.93 121 PRO D N 1
ATOM 4393 C CA . PRO D 1 117 ? 13.174 53.151 16.174 1.00 69.52 121 PRO D CA 1
ATOM 4394 C C . PRO D 1 117 ? 14.447 52.715 15.429 1.00 68.89 121 PRO D C 1
ATOM 4395 O O . PRO D 1 117 ? 14.354 52.142 14.347 1.00 69.03 121 PRO D O 1
ATOM 4399 N N . GLU D 1 118 ? 15.621 52.991 15.992 1.00 68.32 122 GLU D N 1
ATOM 4400 C CA . GLU D 1 118 ? 16.887 52.751 15.281 1.00 67.82 122 GLU D CA 1
ATOM 4401 C C . GLU D 1 118 ? 17.053 51.332 14.716 1.00 67.61 122 GLU D C 1
ATOM 4402 O O . GLU D 1 118 ? 17.296 51.164 13.510 1.00 67.43 122 GLU D O 1
ATOM 4408 N N . ILE D 1 119 ? 16.881 50.327 15.581 1.00 67.02 123 ILE D N 1
ATOM 4409 C CA . ILE D 1 119 ? 17.134 48.934 15.213 1.00 66.59 123 ILE D CA 1
ATOM 4410 C C . ILE D 1 119 ? 15.944 48.246 14.552 1.00 67.02 123 ILE D C 1
ATOM 4411 O O . ILE D 1 119 ? 16.053 47.076 14.148 1.00 67.02 123 ILE D O 1
ATOM 4416 N N . GLN D 1 120 ? 14.815 48.957 14.450 1.00 67.27 124 GLN D N 1
ATOM 4417 C CA . GLN D 1 120 ? 13.572 48.373 13.903 1.00 67.48 124 GLN D CA 1
ATOM 4418 C C . GLN D 1 120 ? 13.749 47.830 12.493 1.00 66.94 124 GLN D C 1
ATOM 4419 O O . GLN D 1 120 ? 13.072 46.886 12.096 1.00 66.10 124 GLN D O 1
ATOM 4425 N N . ALA D 1 121 ? 14.663 48.447 11.752 1.00 67.00 125 ALA D N 1
ATOM 4426 C CA . ALA D 1 121 ? 15.055 47.971 10.444 1.00 67.42 125 ALA D CA 1
ATOM 4427 C C . ALA D 1 121 ? 15.436 46.479 10.503 1.00 68.01 125 ALA D C 1
ATOM 4428 O O . ALA D 1 121 ? 14.795 45.645 9.841 1.00 68.14 125 ALA D O 1
ATOM 4430 N N . THR D 1 122 ? 16.456 46.150 11.308 1.00 67.74 126 THR D N 1
ATOM 4431 C CA . THR D 1 122 ? 16.967 44.775 11.408 1.00 67.33 126 THR D CA 1
ATOM 4432 C C . THR D 1 122 ? 16.053 43.854 12.247 1.00 66.69 126 THR D C 1
ATOM 4433 O O . THR D 1 122 ? 15.788 42.697 11.878 1.00 66.11 126 THR D O 1
ATOM 4445 N N . ARG D 1 124 ? 13.000 44.050 12.752 1.00 65.89 128 ARG D N 1
ATOM 4446 C CA . ARG D 1 124 ? 11.740 43.793 12.055 1.00 66.62 128 ARG D CA 1
ATOM 4447 C C . ARG D 1 124 ? 11.948 42.714 10.994 1.00 65.95 128 ARG D C 1
ATOM 4448 O O . ARG D 1 124 ? 11.018 41.985 10.648 1.00 66.08 128 ARG D O 1
ATOM 4456 N N . GLU D 1 125 ? 13.173 42.613 10.483 1.00 65.30 129 GLU D N 1
ATOM 4457 C CA . GLU D 1 125 ? 13.514 41.629 9.462 1.00 64.22 129 GLU D CA 1
ATOM 4458 C C . GLU D 1 125 ? 13.802 40.266 10.096 1.00 63.36 129 GLU D C 1
ATOM 4459 O O . GLU D 1 125 ? 13.286 39.243 9.626 1.00 62.85 129 GLU D O 1
ATOM 4465 N N . LEU D 1 126 ? 14.616 40.262 11.163 1.00 62.28 130 LEU D N 1
ATOM 4466 C CA . LEU D 1 126 ? 14.878 39.062 11.970 1.00 60.59 130 LEU D CA 1
ATOM 4467 C C . LEU D 1 126 ? 13.589 38.473 12.419 1.00 60.67 130 LEU D C 1
ATOM 4468 O O . LEU D 1 126 ? 13.346 37.271 12.251 1.00 60.43 130 LEU D O 1
ATOM 4473 N N . SER D 1 127 ? 12.774 39.340 13.018 1.00 60.50 131 SER D N 1
ATOM 4474 C CA . SER D 1 127 ? 11.417 39.010 13.432 1.00 60.35 131 SER D CA 1
ATOM 4475 C C . SER D 1 127 ? 10.697 38.155 12.382 1.00 59.99 131 SER D C 1
ATOM 4476 O O . SER D 1 127 ? 10.162 37.080 12.694 1.00 60.24 131 SER D O 1
ATOM 4479 N N . LYS D 1 128 ? 10.728 38.625 11.135 1.00 59.35 132 LYS D N 1
ATOM 4480 C CA . LYS D 1 128 ? 10.061 37.966 10.036 1.00 58.56 132 LYS D CA 1
ATOM 4481 C C . LYS D 1 128 ? 10.636 36.587 9.840 1.00 57.70 132 LYS D C 1
ATOM 4482 O O . LYS D 1 128 ? 9.894 35.600 9.782 1.00 57.54 132 LYS D O 1
ATOM 4488 N N . GLU D 1 129 ? 11.963 36.513 9.777 1.00 57.09 133 GLU D N 1
ATOM 4489 C CA . GLU D 1 129 ? 12.655 35.234 9.556 1.00 56.15 133 GLU D CA 1
ATOM 4490 C C . GLU D 1 129 ? 12.267 34.203 10.609 1.00 54.07 133 GLU D C 1
ATOM 4491 O O . GLU D 1 129 ? 12.027 33.039 10.287 1.00 53.72 133 GLU D O 1
ATOM 4513 N N . LYS D 1 132 ? 8.888 32.465 9.951 1.00 55.68 136 LYS D N 1
ATOM 4514 C CA . LYS D 1 132 ? 8.862 31.442 8.922 1.00 56.28 136 LYS D CA 1
ATOM 4515 C C . LYS D 1 132 ? 9.430 30.127 9.467 1.00 56.51 136 LYS D C 1
ATOM 4516 O O . LYS D 1 132 ? 8.874 29.042 9.257 1.00 56.08 136 LYS D O 1
ATOM 4522 N N . ALA D 1 133 ? 10.537 30.249 10.194 1.00 57.11 137 ALA D N 1
ATOM 4523 C CA . ALA D 1 133 ? 11.200 29.112 10.812 1.00 57.40 137 ALA D CA 1
ATOM 4524 C C . ALA D 1 133 ? 10.218 28.423 11.735 1.00 57.73 137 ALA D C 1
ATOM 4525 O O . ALA D 1 133 ? 10.333 27.226 12.002 1.00 58.09 137 ALA D O 1
ATOM 4527 N N . GLY D 1 134 ? 9.260 29.210 12.222 1.00 57.58 138 GLY D N 1
ATOM 4528 C CA . GLY D 1 134 ? 8.250 28.741 13.134 1.00 57.59 138 GLY D CA 1
ATOM 4529 C C . GLY D 1 134 ? 8.613 28.959 14.584 1.00 57.68 138 GLY D C 1
ATOM 4530 O O . GLY D 1 134 ? 8.140 28.226 15.452 1.00 58.49 138 GLY D O 1
ATOM 4531 N N . ILE D 1 135 ? 9.455 29.952 14.860 1.00 57.13 139 ILE D N 1
ATOM 4532 C CA . ILE D 1 135 ? 9.780 30.281 16.247 1.00 56.72 139 ILE D CA 1
ATOM 4533 C C . ILE D 1 135 ? 8.883 31.377 16.849 1.00 57.63 139 ILE D C 1
ATOM 4534 O O . ILE D 1 135 ? 8.884 31.563 18.063 1.00 57.45 139 ILE D O 1
ATOM 4539 N N . ILE D 1 136 ? 8.137 32.105 16.012 1.00 58.37 140 ILE D N 1
ATOM 4540 C CA . ILE D 1 136 ? 7.213 33.147 16.502 1.00 59.03 140 ILE D CA 1
ATOM 4541 C C . ILE D 1 136 ? 5.810 33.045 15.885 1.00 60.31 140 ILE D C 1
ATOM 4542 O O . ILE D 1 136 ? 5.657 32.584 14.754 1.00 61.00 140 ILE D O 1
ATOM 4547 N N . GLU D 1 137 ? 4.788 33.464 16.626 1.00 61.51 141 GLU D N 1
ATOM 4548 C CA . GLU D 1 137 ? 3.417 33.525 16.083 1.00 62.85 141 GLU D CA 1
ATOM 4549 C C . GLU D 1 137 ? 2.769 34.925 16.207 1.00 62.76 141 GLU D C 1
ATOM 4550 O O . GLU D 1 137 ? 3.361 35.969 15.890 1.00 62.63 141 GLU D O 1
ATOM 4564 N N . GLU D 1 154 ? -3.787 23.959 26.179 1.00 80.57 158 GLU D N 1
ATOM 4565 C CA . GLU D 1 154 ? -2.763 22.949 25.956 1.00 80.77 158 GLU D CA 1
ATOM 4566 C C . GLU D 1 154 ? -3.451 21.573 25.842 1.00 80.74 158 GLU D C 1
ATOM 4567 O O . GLU D 1 154 ? -2.939 20.563 26.340 1.00 80.83 158 GLU D O 1
ATOM 4573 N N . GLU D 1 155 ? -4.622 21.531 25.203 1.00 80.38 159 GLU D N 1
ATOM 4574 C CA . GLU D 1 155 ? -5.282 20.247 24.943 1.00 79.75 159 GLU D CA 1
ATOM 4575 C C . GLU D 1 155 ? -4.759 19.672 23.636 1.00 79.06 159 GLU D C 1
ATOM 4576 O O . GLU D 1 155 ? -4.946 18.499 23.344 1.00 78.99 159 GLU D O 1
ATOM 4582 N N . GLU D 1 156 ? -4.102 20.533 22.865 1.00 78.36 160 GLU D N 1
ATOM 4583 C CA . GLU D 1 156 ? -3.423 20.174 21.628 1.00 77.31 160 GLU D CA 1
ATOM 4584 C C . GLU D 1 156 ? -1.963 19.861 21.927 1.00 76.22 160 GLU D C 1
ATOM 4585 O O . GLU D 1 156 ? -1.160 19.636 21.025 1.00 75.97 160 GLU D O 1
ATOM 4591 N N . ALA D 1 157 ? -1.623 19.860 23.212 1.00 74.99 161 ALA D N 1
ATOM 4592 C CA . ALA D 1 157 ? -0.321 19.397 23.655 1.00 73.43 161 ALA D CA 1
ATOM 4593 C C . ALA D 1 157 ? -0.362 17.875 23.642 1.00 72.36 161 ALA D C 1
ATOM 4594 O O . ALA D 1 157 ? 0.604 17.221 24.006 1.00 72.21 161 ALA D O 1
ATOM 4596 N N . GLU D 1 158 ? -1.498 17.331 23.212 1.00 71.07 162 GLU D N 1
ATOM 4597 C CA . GLU D 1 158 ? -1.611 15.921 22.865 1.00 70.25 162 GLU D CA 1
ATOM 4598 C C . GLU D 1 158 ? -1.139 15.709 21.436 1.00 69.67 162 GLU D C 1
ATOM 4599 O O . GLU D 1 158 ? -1.245 14.604 20.906 1.00 69.37 162 GLU D O 1
ATOM 4613 N N . GLU D 1 160 ? 1.851 17.544 20.538 1.00 65.55 164 GLU D N 1
ATOM 4614 C CA . GLU D 1 160 ? 3.290 17.743 20.673 1.00 64.33 164 GLU D CA 1
ATOM 4615 C C . GLU D 1 160 ? 4.009 16.415 20.818 1.00 62.76 164 GLU D C 1
ATOM 4616 O O . GLU D 1 160 ? 5.036 16.171 20.175 1.00 62.49 164 GLU D O 1
ATOM 4622 N N . ILE D 1 161 ? 3.466 15.549 21.654 1.00 61.05 165 ILE D N 1
ATOM 4623 C CA . ILE D 1 161 ? 4.081 14.257 21.859 1.00 59.74 165 ILE D CA 1
ATOM 4624 C C . ILE D 1 161 ? 4.188 13.517 20.526 1.00 58.84 165 ILE D C 1
ATOM 4625 O O . ILE D 1 161 ? 5.294 13.166 20.093 1.00 59.18 165 ILE D O 1
ATOM 4630 N N . ASP D 1 162 ? 3.048 13.339 19.855 1.00 57.16 166 ASP D N 1
ATOM 4631 C CA . ASP D 1 162 ? 2.993 12.733 18.520 1.00 55.13 166 ASP D CA 1
ATOM 4632 C C . ASP D 1 162 ? 3.973 13.368 17.538 1.00 54.09 166 ASP D C 1
ATOM 4633 O O . ASP D 1 162 ? 4.400 12.746 16.589 1.00 53.38 166 ASP D O 1
ATOM 4638 N N . ARG D 1 163 ? 4.307 14.625 17.786 1.00 53.18 167 ARG D N 1
ATOM 4639 C CA . ARG D 1 163 ? 5.300 15.331 17.029 1.00 52.54 167 ARG D CA 1
ATOM 4640 C C . ARG D 1 163 ? 6.685 14.758 17.405 1.00 51.69 167 ARG D C 1
ATOM 4641 O O . ARG D 1 163 ? 7.355 14.152 16.558 1.00 51.65 167 ARG D O 1
ATOM 4649 N N . ILE D 1 164 ? 7.104 14.896 18.668 1.00 50.47 168 ILE D N 1
ATOM 4650 C CA . ILE D 1 164 ? 8.464 14.438 19.063 1.00 49.23 168 ILE D CA 1
ATOM 4651 C C . ILE D 1 164 ? 8.719 12.964 18.755 1.00 47.31 168 ILE D C 1
ATOM 4652 O O . ILE D 1 164 ? 9.841 12.582 18.442 1.00 47.00 168 ILE D O 1
ATOM 4657 N N . LEU D 1 165 ? 7.680 12.145 18.853 1.00 45.06 169 LEU D N 1
ATOM 4658 C CA . LEU D 1 165 ? 7.845 10.763 18.589 1.00 43.66 169 LEU D CA 1
ATOM 4659 C C . LEU D 1 165 ? 8.457 10.748 17.235 1.00 43.40 169 LEU D C 1
ATOM 4660 O O . LEU D 1 165 ? 9.605 10.335 17.074 1.00 42.96 169 LEU D O 1
ATOM 4665 N N . PHE D 1 166 ? 7.696 11.272 16.278 1.00 43.16 170 PHE D N 1
ATOM 4666 C CA . PHE D 1 166 ? 8.098 11.409 14.891 1.00 42.46 170 PHE D CA 1
ATOM 4667 C C . PHE D 1 166 ? 9.471 12.081 14.798 1.00 43.18 170 PHE D C 1
ATOM 4668 O O . PHE D 1 166 ? 10.410 11.538 14.189 1.00 43.10 170 PHE D O 1
ATOM 4676 N N . GLU D 1 167 ? 9.609 13.230 15.443 1.00 43.14 171 GLU D N 1
ATOM 4677 C CA . GLU D 1 167 ? 10.875 13.932 15.439 1.00 44.88 171 GLU D CA 1
ATOM 4678 C C . GLU D 1 167 ? 12.059 13.169 16.095 1.00 44.87 171 GLU D C 1
ATOM 4679 O O . GLU D 1 167 ? 13.065 13.819 16.445 1.00 46.23 171 GLU D O 1
ATOM 4685 N N . ILE D 1 168 ? 11.962 11.852 16.301 1.00 44.17 172 ILE D N 1
ATOM 4686 C CA . ILE D 1 168 ? 13.062 11.078 16.894 1.00 44.49 172 ILE D CA 1
ATOM 4687 C C . ILE D 1 168 ? 13.067 9.633 16.428 1.00 44.72 172 ILE D C 1
ATOM 4688 O O . ILE D 1 168 ? 14.096 8.961 16.409 1.00 45.04 172 ILE D O 1
ATOM 4693 N N . THR D 1 169 ? 11.883 9.152 16.080 1.00 44.45 173 THR D N 1
ATOM 4694 C CA . THR D 1 169 ? 11.674 7.829 15.518 1.00 43.30 173 THR D CA 1
ATOM 4695 C C . THR D 1 169 ? 11.903 7.925 13.996 1.00 42.56 173 THR D C 1
ATOM 4696 O O . THR D 1 169 ? 11.872 6.922 13.257 1.00 41.63 173 THR D O 1
ATOM 4700 N N . ALA D 1 170 ? 12.110 9.155 13.542 1.00 41.74 174 ALA D N 1
ATOM 4701 C CA . ALA D 1 170 ? 12.351 9.431 12.147 1.00 41.90 174 ALA D CA 1
ATOM 4702 C C . ALA D 1 170 ? 11.211 8.910 11.274 1.00 41.53 174 ALA D C 1
ATOM 4703 O O . ALA D 1 170 ? 11.414 8.228 10.283 1.00 41.59 174 ALA D O 1
ATOM 4705 N N . GLY D 1 171 ? 9.996 9.223 11.664 1.00 41.35 175 GLY D N 1
ATOM 4706 C CA . GLY D 1 171 ? 8.866 8.890 10.841 1.00 40.95 175 GLY D CA 1
ATOM 4707 C C . GLY D 1 171 ? 8.322 7.502 11.050 1.00 41.60 175 GLY D C 1
ATOM 4708 O O . GLY D 1 171 ? 7.440 7.091 10.309 1.00 41.62 175 GLY D O 1
ATOM 4709 N N . ALA D 1 172 ? 8.816 6.760 12.045 1.00 41.99 176 ALA D N 1
ATOM 4710 C CA . ALA D 1 172 ? 8.195 5.455 12.323 1.00 41.98 176 ALA D CA 1
ATOM 4711 C C . ALA D 1 172 ? 6.979 5.507 13.274 1.00 42.66 176 ALA D C 1
ATOM 4712 O O . ALA D 1 172 ? 6.208 4.553 13.313 1.00 42.95 176 ALA D O 1
ATOM 4714 N N . LEU D 1 173 ? 6.787 6.610 14.009 1.00 43.40 177 LEU D N 1
ATOM 4715 C CA . LEU D 1 173 ? 5.632 6.753 14.910 1.00 44.58 177 LEU D CA 1
ATOM 4716 C C . LEU D 1 173 ? 5.051 8.149 14.960 1.00 45.36 177 LEU D C 1
ATOM 4717 O O . LEU D 1 173 ? 5.745 9.121 14.748 1.00 45.31 177 LEU D O 1
ATOM 4722 N N . GLY D 1 174 ? 3.771 8.241 15.273 1.00 46.85 178 GLY D N 1
ATOM 4723 C CA . GLY D 1 174 ? 3.130 9.530 15.383 1.00 50.16 178 GLY D CA 1
ATOM 4724 C C . GLY D 1 174 ? 2.830 10.224 14.061 1.00 52.71 178 GLY D C 1
ATOM 4725 O O . GLY D 1 174 ? 2.526 9.583 13.063 1.00 53.17 178 GLY D O 1
ATOM 4726 N N . LYS D 1 175 ? 2.911 11.550 14.059 1.00 54.95 179 LYS D N 1
ATOM 4727 C CA . LYS D 1 175 ? 2.446 12.332 12.955 1.00 56.96 179 LYS D CA 1
ATOM 4728 C C . LYS D 1 175 ? 3.414 13.437 12.668 1.00 58.99 179 LYS D C 1
ATOM 4729 O O . LYS D 1 175 ? 3.693 14.259 13.519 1.00 58.70 179 LYS D O 1
ATOM 4735 N N . ALA D 1 176 ? 3.920 13.426 11.437 1.00 62.35 180 ALA D N 1
ATOM 4736 C CA . ALA D 1 176 ? 4.777 14.462 10.866 1.00 64.73 180 ALA D CA 1
ATOM 4737 C C . ALA D 1 176 ? 4.480 15.851 11.408 1.00 66.45 180 ALA D C 1
ATOM 4738 O O . ALA D 1 176 ? 5.413 16.534 11.846 1.00 67.90 180 ALA D O 1
ATOM 4740 N N . PRO D 1 177 ? 3.206 16.292 11.375 1.00 67.32 181 PRO D N 1
ATOM 4741 C CA . PRO D 1 177 ? 2.948 17.582 12.010 1.00 68.65 181 PRO D CA 1
ATOM 4742 C C . PRO D 1 177 ? 3.327 17.618 13.513 1.00 69.71 181 PRO D C 1
ATOM 4743 O O . PRO D 1 177 ? 3.675 18.689 14.050 1.00 70.31 181 PRO D O 1
#

Organism: Homo sapiens (NCBI:txid9606)

CATH classification: 6.10.140.1230